Protein AF-0000000072548719 (afdb_homodimer)

Radius of gyration: 29.36 Å; Cα contacts (8 Å, |Δi|>4): 1091; chains: 2; bounding box: 57×95×58 Å

Nearest PDB structures (foldseek):
  1g61-assembly2_B  TM=8.679E-01  e=7.509E-01  Methanocaldococcus jannaschii
  7p2b-assembly2_B  TM=6.830E-01  e=5.899E+00  Homo sapiens
  3ffn-assembly1_A  TM=6.306E-01  e=5.225E+00  Homo sapiens
  2fh3-assembly2_B  TM=6.348E-01  e=7.517E+00  Homo sapiens
  6jeh-assembly1_B  TM=4.898E-01  e=5.899E+00  Homo sapiens

Organism: Streptococcus suis (strain BM407) (NCBI:txid568814)

Structure (mmCIF, N/CA/C/O backbone):
data_AF-0000000072548719-model_v1
#
loop_
_entity.id
_entity.type
_entity.pdbx_description
1 polymer 'DUF2971 domain-containing protein'
#
loop_
_atom_site.group_PDB
_atom_site.id
_atom_site.type_symbol
_atom_site.label_atom_id
_atom_site.label_alt_id
_atom_site.label_comp_id
_atom_site.label_asym_id
_atom_site.label_entity_id
_atom_site.label_seq_id
_atom_site.pdbx_PDB_ins_code
_atom_site.Cartn_x
_atom_site.Cartn_y
_atom_site.Cartn_z
_atom_site.occupancy
_atom_site.B_iso_or_equiv
_atom_site.auth_seq_id
_atom_site.auth_comp_id
_atom_site.auth_asym_id
_atom_site.auth_atom_id
_atom_site.pdbx_PDB_model_num
ATOM 1 N N . MET A 1 1 ? -21.516 18.828 -3.061 1 88.69 1 MET A N 1
ATOM 2 C CA . MET A 1 1 ? -21.141 18.016 -1.903 1 88.69 1 MET A CA 1
ATOM 3 C C . MET A 1 1 ? -19.969 17.109 -2.232 1 88.69 1 MET A C 1
ATOM 5 O O . MET A 1 1 ? -19.938 16.484 -3.301 1 88.69 1 MET A O 1
ATOM 9 N N . LYS A 1 2 ? -18.891 17.234 -1.45 1 94.81 2 LYS A N 1
ATOM 10 C CA . LYS A 1 2 ? -17.688 16.391 -1.582 1 94.81 2 LYS A CA 1
ATOM 11 C C . LYS A 1 2 ? -17.641 15.336 -0.482 1 94.81 2 LYS A C 1
ATOM 13 O O . LYS A 1 2 ? -18.047 15.594 0.652 1 94.81 2 LYS A O 1
ATOM 18 N N . THR A 1 3 ? -17.203 14.125 -0.867 1 97.94 3 THR A N 1
ATOM 19 C CA . THR A 1 3 ? -16.984 13.078 0.122 1 97.94 3 THR A CA 1
ATOM 20 C C . THR A 1 3 ? -15.508 12.688 0.167 1 97.94 3 THR A C 1
ATOM 22 O O . THR A 1 3 ? -14.898 12.43 -0.872 1 97.94 3 THR A O 1
ATOM 25 N N . LEU A 1 4 ? -14.93 12.703 1.35 1 98.44 4 LEU A N 1
ATOM 26 C CA . LEU A 1 4 ? -13.539 12.312 1.553 1 98.44 4 LEU A CA 1
ATOM 27 C C . LEU A 1 4 ? -13.438 11.203 2.596 1 98.44 4 LEU A C 1
ATOM 29 O O . LEU A 1 4 ? -14.352 11.008 3.395 1 98.44 4 LEU A O 1
ATOM 33 N N . TYR A 1 5 ? -12.32 10.547 2.555 1 98.56 5 TYR A N 1
ATOM 34 C CA . TYR A 1 5 ? -12.117 9.375 3.404 1 98.56 5 TYR A CA 1
ATOM 35 C C . TYR A 1 5 ? -10.805 9.469 4.16 1 98.56 5 TYR A C 1
ATOM 37 O O . TYR A 1 5 ? -9.797 9.93 3.615 1 98.56 5 TYR A O 1
ATOM 45 N N . HIS A 1 6 ? -10.805 9.031 5.367 1 98.56 6 HIS A N 1
ATOM 46 C CA . HIS A 1 6 ? -9.656 8.984 6.262 1 98.56 6 HIS A CA 1
ATOM 47 C C . HIS A 1 6 ? -9.484 7.594 6.859 1 98.56 6 HIS A C 1
ATOM 49 O O . HIS A 1 6 ? -10.367 7.102 7.57 1 98.56 6 HIS A O 1
ATOM 55 N N . TYR A 1 7 ? -8.383 6.93 6.5 1 98.38 7 TYR A N 1
ATOM 56 C CA . TYR A 1 7 ? -8.055 5.625 7.062 1 98.38 7 TYR A CA 1
ATOM 57 C C . TYR A 1 7 ? -7.312 5.77 8.383 1 98.38 7 TYR A C 1
ATOM 59 O O . TYR A 1 7 ? -6.359 6.547 8.484 1 98.38 7 TYR A O 1
ATOM 67 N N . THR A 1 8 ? -7.746 5.02 9.383 1 98.44 8 THR A N 1
ATOM 68 C CA . THR A 1 8 ? -7.102 5.133 10.688 1 98.44 8 THR A CA 1
ATOM 69 C C . THR A 1 8 ? -7.418 3.918 11.555 1 98.44 8 THR A C 1
ATOM 71 O O . THR A 1 8 ? -8.031 2.953 11.086 1 98.44 8 THR A O 1
ATOM 74 N N . THR A 1 9 ? -6.965 3.895 12.781 1 98.62 9 THR A N 1
ATOM 75 C CA . THR A 1 9 ? -7.207 2.795 13.711 1 98.62 9 THR A CA 1
ATOM 76 C C . THR A 1 9 ? -8.523 2.992 14.453 1 98.62 9 THR A C 1
ATOM 78 O O . THR A 1 9 ? -9.062 4.102 14.484 1 98.62 9 THR A O 1
ATOM 81 N N . VAL A 1 10 ? -8.969 1.949 15.047 1 98.81 10 VAL A N 1
ATOM 82 C CA . VAL A 1 10 ? -10.172 2.004 15.867 1 98.81 10 VAL A CA 1
ATOM 83 C C . VAL A 1 10 ? -9.945 2.938 17.062 1 98.81 10 VAL A C 1
ATOM 85 O O . VAL A 1 10 ? -10.82 3.732 17.406 1 98.81 10 VAL A O 1
ATOM 88 N N . GLU A 1 11 ? -8.797 2.854 17.609 1 98.62 11 GLU A N 1
ATOM 89 C CA . GLU A 1 11 ? -8.453 3.711 18.75 1 98.62 11 GLU A CA 1
ATOM 90 C C . GLU A 1 11 ? -8.562 5.188 18.375 1 98.62 11 GLU A C 1
ATOM 92 O O . GLU A 1 11 ? -9.141 5.98 19.109 1 98.62 11 GLU A O 1
ATOM 97 N N . THR A 1 12 ? -7.988 5.543 17.266 1 98.69 12 THR A N 1
ATOM 98 C CA . THR A 1 12 ? -8.008 6.93 16.812 1 98.69 12 THR A CA 1
ATOM 99 C C . THR A 1 12 ? -9.438 7.383 16.516 1 98.69 12 THR A C 1
ATOM 101 O O . THR A 1 12 ? -9.82 8.508 16.859 1 98.69 12 THR A O 1
ATOM 104 N N . LEU A 1 13 ? -10.203 6.516 15.883 1 98.88 13 LEU A N 1
ATOM 105 C CA . LEU A 1 13 ? -11.609 6.832 15.648 1 98.88 13 LEU A CA 1
ATOM 106 C C . LEU A 1 13 ? -12.312 7.188 16.953 1 98.88 13 LEU A C 1
ATOM 108 O O . LEU A 1 13 ? -13.008 8.203 17.031 1 98.88 13 LEU A O 1
ATOM 112 N N . LEU A 1 14 ? -12.117 6.367 17.953 1 98.81 14 LEU A N 1
ATOM 113 C CA . LEU A 1 14 ? -12.805 6.578 19.219 1 98.81 14 LEU A CA 1
ATOM 114 C C . LEU A 1 14 ? -12.359 7.887 19.859 1 98.81 14 LEU A C 1
ATOM 116 O O . LEU A 1 14 ? -13.156 8.562 20.516 1 98.81 14 LEU A O 1
ATOM 120 N N . LEU A 1 15 ? -11.125 8.258 19.688 1 98.69 15 LEU A N 1
ATOM 121 C CA . LEU A 1 15 ? -10.648 9.547 20.188 1 98.69 15 LEU A CA 1
ATOM 122 C C . LEU A 1 15 ? -11.32 10.695 19.438 1 98.69 15 LEU A C 1
ATOM 124 O O . LEU A 1 15 ? -11.727 11.688 20.062 1 98.69 15 LEU A O 1
ATOM 128 N N . ILE A 1 16 ? -11.43 10.57 18.125 1 98.75 16 ILE A N 1
ATOM 129 C CA . ILE A 1 16 ? -12.078 11.594 17.312 1 98.75 16 ILE A CA 1
ATOM 130 C C . ILE A 1 16 ? -13.516 11.789 17.766 1 98.75 16 ILE A C 1
ATOM 132 O O . ILE A 1 16 ? -13.977 12.922 17.938 1 98.75 16 ILE A O 1
ATOM 136 N N . LEU A 1 17 ? -14.203 10.711 18 1 98.69 17 LEU A N 1
ATOM 137 C CA . LEU A 1 17 ? -15.609 10.766 18.406 1 98.69 17 LEU A CA 1
ATOM 138 C C . LEU A 1 17 ? -15.75 11.266 19.844 1 98.69 17 LEU A C 1
ATOM 140 O O . LEU A 1 17 ? -16.656 12.047 20.141 1 98.69 17 LEU A O 1
ATOM 144 N N . ASN A 1 18 ? -14.906 10.781 20.703 1 98.56 18 ASN A N 1
ATOM 145 C CA . ASN A 1 18 ? -14.977 11.133 22.109 1 98.56 18 ASN A CA 1
ATOM 146 C C . ASN A 1 18 ? -14.727 12.625 22.328 1 98.56 18 ASN A C 1
ATOM 148 O O . ASN A 1 18 ? -15.461 13.281 23.062 1 98.56 18 ASN A O 1
ATOM 152 N N . TYR A 1 19 ? -13.68 13.133 21.688 1 98.31 19 TYR A N 1
ATOM 153 C CA . TYR A 1 19 ? -13.281 14.523 21.906 1 98.31 19 TYR A CA 1
ATOM 154 C C . TYR A 1 19 ? -13.898 15.438 20.859 1 98.31 19 TYR A C 1
ATOM 156 O O . TYR A 1 19 ? -13.812 16.656 20.969 1 98.31 19 TYR A O 1
ATOM 164 N N . LYS A 1 20 ? -14.453 14.883 19.812 1 98.31 20 LYS A N 1
ATOM 165 C CA . LYS A 1 20 ? -15.055 15.625 18.719 1 98.31 20 LYS A CA 1
ATOM 166 C C . LYS A 1 20 ? -14.047 16.594 18.094 1 98.31 20 LYS A C 1
ATOM 168 O O . LYS A 1 20 ? -14.344 17.766 17.891 1 98.31 20 LYS A O 1
ATOM 173 N N . THR A 1 21 ? -12.836 16.062 17.891 1 98.44 21 THR A N 1
ATOM 174 C CA . THR A 1 21 ? -11.75 16.828 17.297 1 98.44 21 THR A CA 1
ATOM 175 C C . THR A 1 21 ? -11.078 16.016 16.188 1 98.44 21 THR A C 1
ATOM 177 O O . THR A 1 21 ? -11.211 14.797 16.125 1 98.44 21 THR A O 1
ATOM 180 N N . LEU A 1 22 ? -10.477 16.703 15.336 1 98.44 22 LEU A N 1
ATOM 181 C CA . LEU A 1 22 ? -9.625 16.125 14.305 1 98.44 22 LEU A CA 1
ATOM 182 C C . LEU A 1 22 ? -8.188 16.594 14.461 1 98.44 22 LEU A C 1
ATOM 184 O O . LEU A 1 22 ? -7.934 17.781 14.656 1 98.44 22 LEU A O 1
ATOM 188 N N . ARG A 1 23 ? -7.293 15.672 14.43 1 98.06 23 ARG A N 1
ATOM 189 C CA . ARG A 1 23 ? -5.879 15.984 14.617 1 98.06 23 ARG A CA 1
ATOM 190 C C . ARG A 1 23 ? -5.25 16.469 13.32 1 98.06 23 ARG A C 1
ATOM 192 O O . ARG A 1 23 ? -5.488 15.898 12.25 1 98.06 23 ARG A O 1
ATOM 199 N N . PHE A 1 24 ? -4.531 17.516 13.406 1 97.38 24 PHE A N 1
ATOM 200 C CA . PHE A 1 24 ? -3.633 18.016 12.375 1 97.38 24 PHE A CA 1
ATOM 201 C C . PHE A 1 24 ? -2.178 17.828 12.781 1 97.38 24 PHE A C 1
ATOM 203 O O . PHE A 1 24 ? -1.741 18.344 13.812 1 97.38 24 PHE A O 1
ATOM 210 N N . LYS A 1 25 ? -1.481 17.109 11.992 1 97.12 25 LYS A N 1
ATOM 211 C CA . LYS A 1 25 ? -0.083 16.828 12.312 1 97.12 25 LYS A CA 1
ATOM 212 C C . LYS A 1 25 ? 0.849 17.781 11.547 1 97.12 25 LYS A C 1
ATOM 214 O O . LYS A 1 25 ? 0.581 18.125 10.398 1 97.12 25 LYS A O 1
ATOM 219 N N . SER A 1 26 ? 1.924 18.141 12.273 1 95.38 26 SER A N 1
ATOM 220 C CA . SER A 1 26 ? 2.984 18.891 11.586 1 95.38 26 SER A CA 1
ATOM 221 C C . SER A 1 26 ? 3.566 18.078 10.438 1 95.38 26 SER A C 1
ATOM 223 O O . SER A 1 26 ? 3.764 16.859 10.555 1 95.38 26 SER A O 1
ATOM 225 N N . LEU A 1 27 ? 3.912 18.734 9.367 1 94.62 27 LEU A N 1
ATOM 226 C CA . LEU A 1 27 ? 4.527 18.062 8.227 1 94.62 27 LEU A CA 1
ATOM 227 C C . LEU A 1 27 ? 5.836 17.391 8.633 1 94.62 27 LEU A C 1
ATOM 229 O O . LEU A 1 27 ? 6.328 16.5 7.934 1 94.62 27 LEU A O 1
ATOM 233 N N . LEU A 1 28 ? 6.387 17.875 9.719 1 92.56 28 LEU A N 1
ATOM 234 C CA . LEU A 1 28 ? 7.625 17.297 10.211 1 92.56 28 LEU A CA 1
ATOM 235 C C . LEU A 1 28 ? 7.426 15.82 10.57 1 92.56 28 LEU A C 1
ATOM 237 O O . LEU A 1 28 ? 8.383 15.047 10.57 1 92.56 28 LEU A O 1
ATOM 241 N N . TYR A 1 29 ? 6.215 15.414 10.789 1 93.62 29 TYR A N 1
ATOM 242 C CA . TYR A 1 29 ? 5.984 14.094 11.367 1 93.62 29 TYR A CA 1
ATOM 243 C C . TYR A 1 29 ? 5.172 13.219 10.414 1 93.62 29 TYR A C 1
ATOM 245 O O . TYR A 1 29 ? 4.637 12.188 10.82 1 93.62 29 TYR A O 1
ATOM 253 N N . VAL A 1 30 ? 5.027 13.586 9.172 1 94.12 30 VAL A N 1
ATOM 254 C CA . VAL A 1 30 ? 4.32 12.766 8.195 1 94.12 30 VAL A CA 1
ATOM 255 C C . VAL A 1 30 ? 5.273 11.734 7.598 1 94.12 30 VAL A C 1
ATOM 257 O O . VAL A 1 30 ? 6.477 11.75 7.883 1 94.12 30 VAL A O 1
ATOM 260 N N . ASP A 1 31 ? 4.789 10.844 6.785 1 91.81 31 ASP A N 1
ATOM 261 C CA . ASP A 1 31 ? 5.543 9.688 6.312 1 91.81 31 ASP A CA 1
ATOM 262 C C . ASP A 1 31 ? 6.605 10.102 5.297 1 91.81 31 ASP A C 1
ATOM 264 O O . ASP A 1 31 ? 7.684 9.5 5.246 1 91.81 31 ASP A O 1
ATOM 268 N N . ASP A 1 32 ? 6.324 11.078 4.477 1 93.12 32 ASP A N 1
ATOM 269 C CA . ASP A 1 32 ? 7.258 11.562 3.461 1 93.12 32 ASP A CA 1
ATOM 270 C C . ASP A 1 32 ? 8.227 12.586 4.047 1 93.12 32 ASP A C 1
ATOM 272 O O . ASP A 1 32 ? 7.832 13.711 4.355 1 93.12 32 ASP A O 1
ATOM 276 N N . PRO A 1 33 ? 9.445 12.258 4.133 1 91.88 33 PRO A N 1
ATOM 277 C CA . PRO A 1 33 ? 10.406 13.156 4.789 1 91.88 33 PRO A CA 1
ATOM 278 C C . PRO A 1 33 ? 10.711 14.398 3.955 1 91.88 33 PRO A C 1
ATOM 280 O O . PRO A 1 33 ? 11.312 15.352 4.461 1 91.88 33 PRO A O 1
ATOM 283 N N . LEU A 1 34 ? 10.297 14.43 2.793 1 91.69 34 LEU A N 1
ATOM 284 C CA . LEU A 1 34 ? 10.609 15.555 1.921 1 91.69 34 LEU A CA 1
ATOM 285 C C . LEU A 1 34 ? 9.609 16.688 2.125 1 91.69 34 LEU A C 1
ATOM 287 O O . LEU A 1 34 ? 9.906 17.844 1.804 1 91.69 34 LEU A O 1
ATOM 291 N N . GLU A 1 35 ? 8.5 16.391 2.689 1 91.5 35 GLU A N 1
ATOM 292 C CA . GLU A 1 35 ? 7.395 17.328 2.695 1 91.5 35 GLU A CA 1
ATOM 293 C C . GLU A 1 35 ? 7.727 18.578 3.525 1 91.5 35 GLU A C 1
ATOM 295 O O . GLU A 1 35 ? 7.395 19.688 3.137 1 91.5 35 GLU A O 1
ATOM 300 N N . PRO A 1 36 ? 8.422 18.422 4.668 1 90.81 36 PRO A N 1
ATOM 301 C CA . PRO A 1 36 ? 8.734 19.625 5.441 1 90.81 36 PRO A CA 1
ATOM 302 C C . PRO A 1 36 ? 9.945 20.375 4.898 1 90.81 36 PRO A C 1
ATOM 304 O O . PRO A 1 36 ? 10.219 21.5 5.324 1 90.81 36 PRO A O 1
ATOM 307 N N . SER A 1 37 ? 10.586 19.812 3.971 1 90.94 37 SER A N 1
ATOM 308 C CA . SER A 1 37 ? 11.875 20.344 3.527 1 90.94 37 SER A CA 1
ATOM 309 C C . SER A 1 37 ? 11.703 21.531 2.607 1 90.94 37 SER A C 1
ATOM 311 O O . SER A 1 37 ? 10.758 21.578 1.812 1 90.94 37 SER A O 1
ATOM 313 N N . THR A 1 38 ? 12.578 22.516 2.768 1 89.31 38 THR A N 1
ATOM 314 C CA . THR A 1 38 ? 12.734 23.641 1.854 1 89.31 38 THR A CA 1
ATOM 315 C C . THR A 1 38 ? 14.141 23.656 1.247 1 89.31 38 THR A C 1
ATOM 317 O O . THR A 1 38 ? 15.047 22.984 1.752 1 89.31 38 THR A O 1
ATOM 320 N N . SER A 1 39 ? 14.273 24.312 0.142 1 89.94 39 SER A N 1
ATOM 321 C CA . SER A 1 39 ? 15.586 24.312 -0.509 1 89.94 39 SER A CA 1
ATOM 322 C C . SER A 1 39 ? 16.547 25.266 0.202 1 89.94 39 SER A C 1
ATOM 324 O O . SER A 1 39 ? 17.766 25.125 0.074 1 89.94 39 SER A O 1
ATOM 326 N N . ASP A 1 40 ? 16.047 26.188 1.012 1 85.44 40 ASP A N 1
ATOM 327 C CA . ASP A 1 40 ? 16.922 27.234 1.522 1 85.44 40 ASP A CA 1
ATOM 328 C C . ASP A 1 40 ? 16.875 27.297 3.049 1 85.44 40 ASP A C 1
ATOM 330 O O . ASP A 1 40 ? 17.797 27.812 3.682 1 85.44 40 ASP A O 1
ATOM 334 N N . PHE A 1 41 ? 15.812 26.797 3.668 1 81.12 41 PHE A N 1
ATOM 335 C CA . PHE A 1 41 ? 15.711 27.016 5.105 1 81.12 41 PHE A CA 1
ATOM 336 C C . PHE A 1 41 ? 15.281 25.75 5.82 1 81.12 41 PHE A C 1
ATOM 338 O O . PHE A 1 41 ? 14.422 25.781 6.703 1 81.12 41 PHE A O 1
ATOM 345 N N . GLY A 1 42 ? 15.805 24.609 5.352 1 81.88 42 GLY A N 1
ATOM 346 C CA . GLY A 1 42 ? 15.617 23.359 6.07 1 81.88 42 GLY A CA 1
ATOM 347 C C . GLY A 1 42 ? 14.172 22.891 6.105 1 81.88 42 GLY A C 1
ATOM 348 O O . GLY A 1 42 ? 13.523 22.812 5.062 1 81.88 42 GLY A O 1
ATOM 349 N N . ASN A 1 43 ? 13.672 22.625 7.383 1 86.38 43 ASN A N 1
ATOM 350 C CA . ASN A 1 43 ? 12.352 22 7.52 1 86.38 43 ASN A CA 1
ATOM 351 C C . ASN A 1 43 ? 11.305 23.016 7.973 1 86.38 43 ASN A C 1
ATOM 353 O O . ASN A 1 43 ? 10.469 22.703 8.82 1 86.38 43 ASN A O 1
ATOM 357 N N . LEU A 1 44 ? 11.344 24.219 7.457 1 82.5 44 LEU A N 1
ATOM 358 C CA . LEU A 1 44 ? 10.383 25.266 7.812 1 82.5 44 LEU A CA 1
ATOM 359 C C . LEU A 1 44 ? 8.969 24.859 7.414 1 82.5 44 LEU A C 1
ATOM 361 O O . LEU A 1 44 ? 7.992 25.391 7.934 1 82.5 44 LEU A O 1
ATOM 365 N N . GLY A 1 45 ? 8.867 23.938 6.484 1 86.5 45 GLY A N 1
ATOM 366 C CA . GLY A 1 45 ? 7.566 23.391 6.125 1 86.5 45 GLY A CA 1
ATOM 367 C C . GLY A 1 45 ? 6.867 22.703 7.285 1 86.5 45 GLY A C 1
ATOM 368 O O . GLY A 1 45 ? 5.656 22.484 7.242 1 86.5 45 GLY A O 1
ATOM 369 N N . GLY A 1 46 ? 7.602 22.469 8.312 1 89.81 46 GLY A N 1
ATOM 370 C CA . GLY A 1 46 ? 7.059 21.797 9.484 1 89.81 46 GLY A CA 1
ATOM 371 C C . GLY A 1 46 ? 6.004 22.625 10.203 1 89.81 46 GLY A C 1
ATOM 372 O O . GLY A 1 46 ? 5.27 22.094 11.039 1 89.81 46 GLY A O 1
ATOM 373 N N . PHE A 1 47 ? 5.902 23.844 9.828 1 88.31 47 PHE A N 1
ATOM 374 C CA . PHE A 1 47 ? 4.922 24.703 10.477 1 88.31 47 PHE A CA 1
ATOM 375 C C . PHE A 1 47 ? 3.598 24.688 9.719 1 88.31 47 PHE A C 1
ATOM 377 O O . PHE A 1 47 ? 2.711 25.5 9.984 1 88.31 47 PHE A O 1
ATOM 384 N N . LYS A 1 48 ? 3.496 23.844 8.82 1 92.25 48 LYS A N 1
ATOM 385 C CA . LYS A 1 48 ? 2.217 23.484 8.211 1 92.25 48 LYS A CA 1
ATOM 386 C C . LYS A 1 48 ? 1.627 22.234 8.852 1 92.25 48 LYS A C 1
ATOM 388 O O . LYS A 1 48 ? 2.338 21.25 9.07 1 92.25 48 LYS A O 1
ATOM 393 N N . TYR A 1 49 ? 0.388 22.344 9.148 1 94.38 49 TYR A N 1
ATOM 394 C CA . TYR A 1 49 ? -0.321 21.25 9.812 1 94.38 49 TYR A CA 1
ATOM 395 C C . TYR A 1 49 ? -1.403 20.688 8.906 1 94.38 49 TYR A C 1
ATOM 397 O O . TYR A 1 49 ? -2.123 21.422 8.242 1 94.38 49 TYR A O 1
ATOM 405 N N . VAL A 1 50 ? -1.427 19.281 8.922 1 96.69 50 VAL A N 1
ATOM 406 C CA . VAL A 1 50 ? -2.279 18.688 7.902 1 96.69 50 VAL A CA 1
ATOM 407 C C . VAL A 1 50 ? -3.068 17.531 8.508 1 96.69 50 VAL A C 1
ATOM 409 O O . VAL A 1 50 ? -2.615 16.891 9.461 1 96.69 50 VAL A O 1
ATOM 412 N N . SER A 1 51 ? -4.25 17.297 8.086 1 97.88 51 SER A N 1
ATOM 413 C CA . SER A 1 51 ? -5.039 16.078 8.188 1 97.88 51 SER A CA 1
ATOM 414 C C . SER A 1 51 ? -5.254 15.445 6.82 1 97.88 51 SER A C 1
ATOM 416 O O . SER A 1 51 ? -5.859 16.047 5.934 1 97.88 51 SER A O 1
ATOM 418 N N . CYS A 1 52 ? -4.789 14.242 6.656 1 97.88 52 CYS A N 1
ATOM 419 C CA . CYS A 1 52 ? -4.695 13.617 5.344 1 97.88 52 CYS A CA 1
ATOM 420 C C . CYS A 1 52 ? -5.941 12.789 5.047 1 97.88 52 CYS A C 1
ATOM 422 O O . CYS A 1 52 ? -6.332 11.938 5.848 1 97.88 52 CYS A O 1
ATOM 424 N N . TRP A 1 53 ? -6.512 13.016 3.885 1 98.38 53 TRP A N 1
ATOM 425 C CA . TRP A 1 53 ? -7.715 12.359 3.389 1 98.38 53 TRP A CA 1
ATOM 426 C C . TRP A 1 53 ? -7.543 11.93 1.935 1 98.38 53 TRP A C 1
ATOM 428 O O . TRP A 1 53 ? -6.477 12.117 1.349 1 98.38 53 TRP A O 1
ATOM 438 N N . THR A 1 54 ? -8.508 11.195 1.416 1 98.06 54 THR A N 1
ATOM 439 C CA . THR A 1 54 ? -8.508 10.766 0.024 1 98.06 54 THR A CA 1
ATOM 440 C C . THR A 1 54 ? -9.938 10.656 -0.503 1 98.06 54 THR A C 1
ATOM 442 O O . THR A 1 54 ? -10.891 10.547 0.277 1 98.06 54 THR A O 1
ATOM 445 N N . ASP A 1 55 ? -10.094 10.75 -1.762 1 95.44 55 ASP A N 1
ATOM 446 C CA . ASP A 1 55 ? -11.414 10.547 -2.344 1 95.44 55 ASP A CA 1
ATOM 447 C C . ASP A 1 55 ? -11.617 9.086 -2.756 1 95.44 55 ASP A C 1
ATOM 449 O O . ASP A 1 55 ? -12.602 8.758 -3.412 1 95.44 55 ASP A O 1
ATOM 453 N N . THR A 1 56 ? -10.719 8.18 -2.367 1 90.94 56 THR A N 1
ATOM 454 C CA . THR A 1 56 ? -10.789 6.77 -2.729 1 90.94 56 THR A CA 1
ATOM 455 C C . THR A 1 56 ? -11.188 5.922 -1.523 1 90.94 56 THR A C 1
ATOM 457 O O . THR A 1 56 ? -10.406 5.75 -0.589 1 90.94 56 THR A O 1
ATOM 460 N N . PRO A 1 57 ? -12.352 5.27 -1.437 1 89.12 57 PRO A N 1
ATOM 461 C CA . PRO A 1 57 ? -12.828 4.543 -0.26 1 89.12 57 PRO A CA 1
ATOM 462 C C . PRO A 1 57 ? -12.305 3.109 -0.198 1 89.12 57 PRO A C 1
ATOM 464 O O . PRO A 1 57 ? -12.375 2.467 0.853 1 89.12 57 PRO A O 1
ATOM 467 N N . ASN A 1 58 ? -11.758 2.521 -1.243 1 88.62 58 ASN A N 1
ATOM 468 C CA . ASN A 1 58 ? -11.422 1.104 -1.278 1 88.62 58 ASN A CA 1
ATOM 469 C C . ASN A 1 58 ? -10.008 0.875 -1.802 1 88.62 58 ASN A C 1
ATOM 471 O O . ASN A 1 58 ? -9.797 0.042 -2.684 1 88.62 58 ASN A O 1
ATOM 475 N N . SER A 1 59 ? -9.148 1.537 -1.134 1 94.56 59 SER A N 1
ATOM 476 C CA . SER A 1 59 ? -7.75 1.404 -1.541 1 94.56 59 SER A CA 1
ATOM 477 C C . SER A 1 59 ? -7.023 0.371 -0.688 1 94.56 59 SER A C 1
ATOM 479 O O . SER A 1 59 ? -6.848 0.564 0.517 1 94.56 59 SER A O 1
ATOM 481 N N . ILE A 1 60 ? -6.523 -0.663 -1.36 1 95.81 60 ILE A N 1
ATOM 482 C CA . ILE A 1 60 ? -5.828 -1.733 -0.654 1 95.81 60 ILE A CA 1
ATOM 483 C C . ILE A 1 60 ? -4.57 -1.181 0.008 1 95.81 60 ILE A C 1
ATOM 485 O O . ILE A 1 60 ? -4.34 -1.399 1.199 1 95.81 60 ILE A O 1
ATOM 489 N N . PRO A 1 61 ? -3.781 -0.342 -0.674 1 95.81 61 PRO A N 1
ATOM 490 C CA . PRO A 1 61 ? -2.592 0.211 -0.02 1 95.81 61 PRO A CA 1
ATOM 491 C C . PRO A 1 61 ? -2.934 1.104 1.17 1 95.81 61 PRO A C 1
ATOM 493 O O . PRO A 1 61 ? -2.27 1.04 2.207 1 95.81 61 PRO A O 1
ATOM 496 N N . GLN A 1 62 ? -3.936 1.927 1.065 1 96.56 62 GLN A N 1
ATOM 497 C CA . GLN A 1 62 ? -4.305 2.811 2.166 1 96.56 62 GLN A CA 1
ATOM 498 C C . GLN A 1 62 ? -4.797 2.016 3.369 1 96.56 62 GLN A C 1
ATOM 500 O O . GLN A 1 62 ? -4.422 2.303 4.508 1 96.56 62 GLN A O 1
ATOM 505 N N . TRP A 1 63 ? -5.609 0.993 3.133 1 96.56 63 TRP A N 1
ATOM 506 C CA . TRP A 1 63 ? -6.047 0.104 4.203 1 96.56 63 TRP A CA 1
ATOM 507 C C . TRP A 1 63 ? -4.855 -0.525 4.914 1 96.56 63 TRP A C 1
ATOM 509 O O . TRP A 1 63 ? -4.816 -0.588 6.145 1 96.56 63 TRP A O 1
ATOM 519 N N . THR A 1 64 ? -3.959 -0.958 4.109 1 95.38 64 THR A N 1
ATOM 520 C CA . THR A 1 64 ? -2.812 -1.68 4.652 1 95.38 64 THR A CA 1
ATOM 521 C C . THR A 1 64 ? -1.911 -0.742 5.449 1 95.38 64 THR A C 1
ATOM 523 O O . THR A 1 64 ? -1.495 -1.07 6.562 1 95.38 64 THR A O 1
ATOM 526 N N . MET A 1 65 ? -1.696 0.422 4.984 1 95.62 65 MET A N 1
ATOM 527 C CA . MET A 1 65 ? -0.69 1.318 5.547 1 95.62 65 MET A CA 1
ATOM 528 C C . MET A 1 65 ? -1.263 2.117 6.711 1 95.62 65 MET A C 1
ATOM 530 O O . MET A 1 65 ? -0.546 2.438 7.664 1 95.62 65 MET A O 1
ATOM 534 N N . TYR A 1 66 ? -2.549 2.416 6.684 1 96.31 66 TYR A N 1
ATOM 535 C CA . TYR A 1 66 ? -2.984 3.479 7.582 1 96.31 66 TYR A CA 1
ATOM 536 C C . TYR A 1 66 ? -4.031 2.969 8.562 1 96.31 66 TYR A C 1
ATOM 538 O O . TYR A 1 66 ? -4.391 3.666 9.516 1 96.31 66 TYR A O 1
ATOM 546 N N . SER A 1 67 ? -4.539 1.771 8.391 1 97 67 SER A N 1
ATOM 547 C CA . SER A 1 67 ? -5.496 1.205 9.336 1 97 67 SER A CA 1
ATOM 548 C C . SER A 1 67 ? -4.926 -0.031 10.023 1 97 67 SER A C 1
ATOM 550 O O . SER A 1 67 ? -5.66 -0.977 10.312 1 97 67 SER A O 1
ATOM 552 N N . ASP A 1 68 ? -3.658 -0.041 10.227 1 94.94 68 ASP A N 1
ATOM 553 C CA . ASP A 1 68 ? -2.98 -1.142 10.906 1 94.94 68 ASP A CA 1
ATOM 554 C C . ASP A 1 68 ? -3.283 -2.475 10.227 1 94.94 68 ASP A C 1
ATOM 556 O O . ASP A 1 68 ? -3.779 -3.404 10.867 1 94.94 68 ASP A O 1
ATOM 560 N N . ASN A 1 69 ? -2.932 -2.518 8.977 1 94.38 69 ASN A N 1
ATOM 561 C CA . ASN A 1 69 ? -3.09 -3.721 8.164 1 94.38 69 ASN A CA 1
ATOM 562 C C . ASN A 1 69 ? -4.547 -4.176 8.117 1 94.38 69 ASN A C 1
ATOM 564 O O . ASN A 1 69 ? -4.84 -5.348 8.367 1 94.38 69 ASN A O 1
ATOM 568 N N . MET A 1 70 ? -5.473 -3.227 7.969 1 95.81 70 MET A N 1
ATOM 569 C CA . MET A 1 70 ? -6.895 -3.406 7.691 1 95.81 70 MET A CA 1
ATOM 570 C C . MET A 1 70 ? -7.648 -3.828 8.945 1 95.81 70 MET A C 1
ATOM 572 O O . MET A 1 70 ? -8.758 -4.355 8.867 1 95.81 70 MET A O 1
ATOM 576 N N . THR A 1 71 ? -7.082 -3.68 10.094 1 97.81 71 THR A N 1
ATOM 577 C CA . THR A 1 71 ? -7.797 -3.98 11.336 1 97.81 71 THR A CA 1
ATOM 578 C C . THR A 1 71 ? -8.539 -2.748 11.844 1 97.81 71 THR A C 1
ATOM 580 O O . THR A 1 71 ? -9.328 -2.838 12.781 1 97.81 71 THR A O 1
ATOM 583 N N . GLY A 1 72 ? -8.289 -1.592 11.219 1 98.31 72 GLY A N 1
ATOM 584 C CA . GLY A 1 72 ? -8.891 -0.343 11.656 1 98.31 72 GLY A CA 1
ATOM 585 C C . GLY A 1 72 ? -10.148 0.011 10.891 1 98.31 72 GLY A C 1
ATOM 586 O O . GLY A 1 72 ? -10.992 -0.854 10.633 1 98.31 72 GLY A O 1
ATOM 587 N N . VAL A 1 73 ? -10.273 1.369 10.625 1 98.75 73 VAL A N 1
ATOM 588 C CA . VAL A 1 73 ? -11.508 1.846 10.016 1 98.75 73 VAL A CA 1
ATOM 589 C C . VAL A 1 73 ? -11.188 2.889 8.945 1 98.75 73 VAL A C 1
ATOM 591 O O . VAL A 1 73 ? -10.062 3.396 8.883 1 98.75 73 VAL A O 1
ATOM 594 N N . CYS A 1 74 ? -12.094 3.109 8.078 1 98.62 74 CYS A N 1
ATOM 595 C CA . CYS A 1 74 ? -12.133 4.227 7.141 1 98.62 74 CYS A CA 1
ATOM 596 C C . CYS A 1 74 ? -13.297 5.156 7.453 1 98.62 74 CYS A C 1
ATOM 598 O O . CYS A 1 74 ? -14.461 4.738 7.418 1 98.62 74 CYS A O 1
ATOM 600 N N . ILE A 1 75 ? -13 6.371 7.793 1 98.81 75 ILE A N 1
ATOM 601 C CA . ILE A 1 75 ? -14.008 7.383 8.094 1 98.81 75 ILE A CA 1
ATOM 602 C C . ILE A 1 75 ? -14.359 8.156 6.828 1 98.81 75 ILE A C 1
ATOM 604 O O . ILE A 1 75 ? -13.477 8.68 6.145 1 98.81 75 ILE A O 1
ATOM 608 N N . GLY A 1 76 ? -15.625 8.195 6.434 1 98.62 76 GLY A N 1
ATOM 609 C CA . GLY A 1 76 ? -16.109 9.047 5.359 1 98.62 76 GLY A CA 1
ATOM 610 C C . GLY A 1 76 ? -16.891 10.25 5.852 1 98.62 76 GLY A C 1
ATOM 611 O O . GLY A 1 76 ? -17.688 10.141 6.785 1 98.62 76 GLY A O 1
ATOM 612 N N . ILE A 1 77 ? -16.609 11.422 5.297 1 98.56 77 ILE A N 1
ATOM 613 C CA . ILE A 1 77 ? -17.422 12.602 5.594 1 98.56 77 ILE A CA 1
ATOM 614 C C . ILE A 1 77 ? -17.859 13.273 4.293 1 98.56 77 ILE A C 1
ATOM 616 O O . ILE A 1 77 ? -17.109 13.289 3.314 1 98.56 77 ILE A O 1
ATOM 620 N N . SER A 1 78 ? -19 13.797 4.285 1 98.31 78 SER A N 1
ATOM 621 C CA . SER A 1 78 ? -19.531 14.594 3.18 1 98.31 78 SER A CA 1
ATOM 622 C C . SER A 1 78 ? -19.812 16.031 3.617 1 98.31 78 SER A C 1
ATOM 624 O O . SER A 1 78 ? -20.391 16.25 4.684 1 98.31 78 SER A O 1
ATOM 626 N N . PHE A 1 79 ? -19.375 16.969 2.814 1 98.06 79 PHE A N 1
ATOM 627 C CA . PHE A 1 79 ? -19.484 18.375 3.182 1 98.06 79 PHE A CA 1
ATOM 628 C C . PHE A 1 79 ? -19.469 19.266 1.943 1 98.06 79 PHE A C 1
ATOM 630 O O . PHE A 1 79 ? -19.047 18.828 0.87 1 98.06 79 PHE A O 1
ATOM 637 N N . ASP A 1 80 ? -19.953 20.516 2.086 1 97.44 80 ASP A N 1
ATOM 638 C CA . ASP A 1 80 ? -19.938 21.484 0.994 1 97.44 80 ASP A CA 1
ATOM 639 C C . ASP A 1 80 ? -18.781 22.453 1.133 1 97.44 80 ASP A C 1
ATOM 641 O O . ASP A 1 80 ? -18.141 22.812 0.141 1 97.44 80 ASP A O 1
ATOM 645 N N . LYS A 1 81 ? -18.562 22.906 2.314 1 95.75 81 LYS A N 1
ATOM 646 C CA . LYS A 1 81 ? -17.484 23.844 2.615 1 95.75 81 LYS A CA 1
ATOM 647 C C . LYS A 1 81 ? -16.75 23.453 3.889 1 95.75 81 LYS A C 1
ATOM 649 O O . LYS A 1 81 ? -17.25 22.641 4.68 1 95.75 81 LYS A O 1
ATOM 654 N N . GLU A 1 82 ? -15.578 23.969 4.098 1 96 82 GLU A N 1
ATOM 655 C CA . GLU A 1 82 ? -14.734 23.594 5.234 1 96 82 GLU A CA 1
ATOM 656 C C . GLU A 1 82 ? -15.422 23.906 6.559 1 96 82 GLU A C 1
ATOM 658 O O . GLU A 1 82 ? -15.234 23.203 7.547 1 96 82 GLU A O 1
ATOM 663 N N . THR A 1 83 ? -16.281 24.922 6.57 1 94.88 83 THR A N 1
ATOM 664 C CA . THR A 1 83 ? -16.969 25.312 7.793 1 94.88 83 THR A CA 1
ATOM 665 C C . THR A 1 83 ? -18.016 24.281 8.188 1 94.88 83 THR A C 1
ATOM 667 O O . THR A 1 83 ? -18.531 24.297 9.305 1 94.88 83 THR A O 1
ATOM 670 N N . ASP A 1 84 ? -18.375 23.391 7.227 1 96.88 84 ASP A N 1
ATOM 671 C CA . ASP A 1 84 ? -19.234 22.266 7.57 1 96.88 84 ASP A CA 1
ATOM 672 C C . ASP A 1 84 ? -18.484 21.234 8.406 1 96.88 84 ASP A C 1
ATOM 674 O O . ASP A 1 84 ? -19.109 20.422 9.094 1 96.88 84 ASP A O 1
ATOM 678 N N . VAL A 1 85 ? -17.156 21.266 8.297 1 98.06 85 VAL A N 1
ATOM 679 C CA . VAL A 1 85 ? -16.328 20.234 8.93 1 98.06 85 VAL A CA 1
ATOM 680 C C . VAL A 1 85 ? -15.852 20.734 10.297 1 98.06 85 VAL A C 1
ATOM 682 O O . VAL A 1 85 ? -15.883 19.984 11.273 1 98.06 85 VAL A O 1
ATOM 685 N N . PHE A 1 86 ? -15.531 22 10.352 1 97.75 86 PHE A N 1
ATOM 686 C CA . PHE A 1 86 ? -14.906 22.516 11.555 1 97.75 86 PHE A CA 1
ATOM 687 C C . PHE A 1 86 ? -15.828 23.484 12.273 1 97.75 86 PHE A C 1
ATOM 689 O O . PHE A 1 86 ? -16.516 24.281 11.633 1 97.75 86 PHE A O 1
ATOM 696 N N . LEU A 1 87 ? -15.758 23.406 13.617 1 97.12 87 LEU A N 1
ATOM 697 C CA . LEU A 1 87 ? -16.516 24.359 14.422 1 97.12 87 LEU A CA 1
ATOM 698 C C . LEU A 1 87 ? -15.883 25.75 14.352 1 97.12 87 LEU A C 1
ATOM 700 O O . LEU A 1 87 ? -14.695 25.922 14.633 1 97.12 87 LEU A O 1
ATOM 704 N N . THR A 1 88 ? -16.688 26.719 13.93 1 94.56 88 THR A N 1
ATOM 705 C CA . THR A 1 88 ? -16.172 28.078 13.773 1 94.56 88 THR A CA 1
ATOM 706 C C . THR A 1 88 ? -17.031 29.078 14.547 1 94.56 88 THR A C 1
ATOM 708 O O . THR A 1 88 ? -18.156 28.766 14.93 1 94.56 88 THR A O 1
ATOM 711 N N . GLU A 1 89 ? -16.406 30.172 14.922 1 91.31 89 GLU A N 1
ATOM 712 C CA . GLU A 1 89 ? -17.078 31.344 15.461 1 91.31 89 GLU A CA 1
ATOM 713 C C . GLU A 1 89 ? -16.812 32.562 14.602 1 91.31 89 GLU A C 1
ATOM 715 O O . GLU A 1 89 ? -15.758 32.688 13.961 1 91.31 89 GLU A O 1
ATOM 720 N N . LYS A 1 90 ? -17.797 33.438 14.609 1 89 90 LYS A N 1
ATOM 721 C CA . LYS A 1 90 ? -17.609 34.688 13.875 1 89 90 LYS A CA 1
ATOM 722 C C . LYS A 1 90 ? -16.812 35.688 14.703 1 89 90 LYS A C 1
ATOM 724 O O . LYS A 1 90 ? -17.078 35.875 15.898 1 89 90 LYS A O 1
ATOM 729 N N . PHE A 1 91 ? -15.82 36.156 14.078 1 84.25 91 PHE A N 1
ATOM 730 C CA . PHE A 1 91 ? -14.992 37.156 14.758 1 84.25 91 PHE A CA 1
ATOM 731 C C . PHE A 1 91 ? -14.625 38.281 13.82 1 84.25 91 PHE A C 1
ATOM 733 O O . PHE A 1 91 ? -14.297 38.062 12.656 1 84.25 91 PHE A O 1
ATOM 740 N N . SER A 1 92 ? -14.805 39.5 14.352 1 81.19 92 SER A N 1
ATOM 741 C CA . SER A 1 92 ? -14.383 40.688 13.602 1 81.19 92 SER A CA 1
ATOM 742 C C . SER A 1 92 ? -13.023 41.188 14.078 1 81.19 92 SER A C 1
ATOM 744 O O . SER A 1 92 ? -12.836 41.469 15.266 1 81.19 92 SER A O 1
ATOM 746 N N . LEU A 1 93 ? -12.023 41.219 13.219 1 73.12 93 LEU A N 1
ATOM 747 C CA . LEU A 1 93 ? -10.672 41.656 13.57 1 73.12 93 LEU A CA 1
ATOM 748 C C . LEU A 1 93 ? -10.641 43.125 13.938 1 73.12 93 LEU A C 1
ATOM 750 O O . LEU A 1 93 ? -9.805 43.562 14.734 1 73.12 93 LEU A O 1
ATOM 754 N N . SER A 1 94 ? -11.531 43.844 13.188 1 73.44 94 SER A N 1
ATOM 755 C CA . SER A 1 94 ? -11.727 45.25 13.531 1 73.44 94 SER A CA 1
ATOM 756 C C . SER A 1 94 ? -13.203 45.625 13.508 1 73.44 94 SER A C 1
ATOM 758 O O . SER A 1 94 ? -14.039 44.875 13.008 1 73.44 94 SER A O 1
ATOM 760 N N . GLU A 1 95 ? -13.469 46.719 14.195 1 73.19 95 GLU A N 1
ATOM 761 C CA . GLU A 1 95 ? -14.844 47.219 14.258 1 73.19 95 GLU A CA 1
ATOM 762 C C . GLU A 1 95 ? -15.422 47.406 12.859 1 73.19 95 GLU A C 1
ATOM 764 O O . GLU A 1 95 ? -16.625 47.25 12.656 1 73.19 95 GLU A O 1
ATOM 769 N N . SER A 1 96 ? -14.578 47.656 11.945 1 75.44 96 SER A N 1
ATOM 770 C CA . SER A 1 96 ? -15.047 48 10.609 1 75.44 96 SER A CA 1
ATOM 771 C C . SER A 1 96 ? -14.984 46.781 9.688 1 75.44 96 SER A C 1
ATOM 773 O O . SER A 1 96 ? -15.516 46.812 8.57 1 75.44 96 SER A O 1
ATOM 775 N N . SER A 1 97 ? -14.43 45.75 10.242 1 76.19 97 SER A N 1
ATOM 776 C CA . SER A 1 97 ? -14.219 44.594 9.359 1 76.19 97 SER A CA 1
ATOM 777 C C . SER A 1 97 ? -15.383 43.625 9.445 1 76.19 97 SER A C 1
ATOM 779 O O . SER A 1 97 ? -16 43.469 10.5 1 76.19 97 SER A O 1
ATOM 781 N N . GLU A 1 98 ? -15.852 43.062 8.336 1 84.38 98 GLU A N 1
ATOM 782 C CA . GLU A 1 98 ? -16.859 42 8.312 1 84.38 98 GLU A CA 1
ATOM 783 C C . GLU A 1 98 ? -16.375 40.781 9.102 1 84.38 98 GLU A C 1
ATOM 785 O O . GLU A 1 98 ? -15.211 40.406 9.039 1 84.38 98 GLU A O 1
ATOM 790 N N . PRO A 1 99 ? -17.203 40.312 9.922 1 86.38 99 PRO A N 1
ATOM 791 C CA . PRO A 1 99 ? -16.828 39.125 10.695 1 86.38 99 PRO A CA 1
ATOM 792 C C . PRO A 1 99 ? -16.422 37.938 9.812 1 86.38 99 PRO A C 1
ATOM 794 O O . PRO A 1 99 ? -17.016 37.719 8.742 1 86.38 99 PRO A O 1
ATOM 797 N N . ILE A 1 100 ? -15.445 37.25 10.211 1 85.81 100 ILE A N 1
ATOM 798 C CA . ILE A 1 100 ? -14.977 36.062 9.492 1 85.81 100 ILE A CA 1
ATOM 799 C C . ILE A 1 100 ? -15.07 34.844 10.383 1 85.81 100 ILE A C 1
ATOM 801 O O . ILE A 1 100 ? -15.047 34.969 11.609 1 85.81 100 ILE A O 1
ATOM 805 N N . ASP A 1 101 ? -15.242 33.688 9.727 1 90.25 101 ASP A N 1
ATOM 806 C CA . ASP A 1 101 ? -15.266 32.438 10.461 1 90.25 101 ASP A CA 1
ATOM 807 C C . ASP A 1 101 ? -13.859 32.031 10.922 1 90.25 101 ASP A C 1
ATOM 809 O O . ASP A 1 101 ? -12.906 32.062 10.141 1 90.25 101 ASP A O 1
ATOM 813 N N . MET A 1 102 ? -13.719 31.641 12.18 1 90.44 102 MET A N 1
ATOM 814 C CA . MET A 1 102 ? -12.445 31.188 12.734 1 90.44 102 MET A CA 1
ATOM 815 C C . MET A 1 102 ? -12.625 29.969 13.625 1 90.44 102 MET A C 1
ATOM 817 O O . MET A 1 102 ? -13.602 29.891 14.375 1 90.44 102 MET A O 1
ATOM 821 N N . VAL A 1 103 ? -11.672 29.078 13.414 1 92.75 103 VAL A N 1
ATOM 822 C CA . VAL A 1 103 ? -11.617 28.016 14.406 1 92.75 103 VAL A CA 1
ATOM 823 C C . VAL A 1 103 ? -10.906 28.516 15.664 1 92.75 103 VAL A C 1
ATOM 825 O O . VAL A 1 103 ? -9.953 29.297 15.578 1 92.75 103 VAL A O 1
ATOM 828 N N . ASN A 1 104 ? -11.336 28.062 16.812 1 87.38 104 ASN A N 1
ATOM 829 C CA . ASN A 1 104 ? -10.828 28.562 18.094 1 87.38 104 ASN A CA 1
ATOM 830 C C . ASN A 1 104 ? -9.32 28.391 18.203 1 87.38 104 ASN A C 1
ATOM 832 O O . ASN A 1 104 ? -8.617 29.312 18.641 1 87.38 104 ASN A O 1
ATOM 836 N N . ALA A 1 105 ? -8.836 27.312 17.75 1 86.19 105 ALA A N 1
ATOM 837 C CA . ALA A 1 105 ? -7.426 26.969 17.906 1 86.19 105 ALA A CA 1
ATOM 838 C C . ALA A 1 105 ? -6.543 27.875 17.047 1 86.19 105 ALA A C 1
ATOM 840 O O . ALA A 1 105 ? -5.34 27.984 17.297 1 86.19 105 ALA A O 1
ATOM 841 N N . LEU A 1 106 ? -7.164 28.594 16.125 1 86.31 106 LEU A N 1
ATOM 842 C CA . LEU A 1 106 ? -6.398 29.406 15.203 1 86.31 106 LEU A CA 1
ATOM 843 C C . LEU A 1 106 ? -6.699 30.891 15.414 1 86.31 106 LEU A C 1
ATOM 845 O O . LEU A 1 106 ? -6.258 31.734 14.633 1 86.31 106 LEU A O 1
ATOM 849 N N . HIS A 1 107 ? -7.426 31.125 16.453 1 81.62 107 HIS A N 1
ATOM 850 C CA . HIS A 1 107 ? -7.719 32.5 16.797 1 81.62 107 HIS A CA 1
ATOM 851 C C . HIS A 1 107 ? -6.461 33.25 17.25 1 81.62 107 HIS A C 1
ATOM 853 O O . HIS A 1 107 ? -5.848 32.844 18.25 1 81.62 107 HIS A O 1
ATOM 859 N N . PRO A 1 108 ? -6.133 34.25 16.578 1 76.56 108 PRO A N 1
ATOM 860 C CA . PRO A 1 108 ? -4.863 34.906 16.906 1 76.56 108 PRO A CA 1
ATOM 861 C C . PRO A 1 108 ? -4.828 35.438 18.344 1 76.56 108 PRO A C 1
ATOM 863 O O . PRO A 1 108 ? -3.797 35.344 19.016 1 76.56 108 PRO A O 1
ATOM 866 N N . LEU A 1 109 ? -5.875 35.969 18.812 1 75.31 109 LEU A N 1
ATOM 867 C CA . LEU A 1 109 ? -5.902 36.562 20.141 1 75.31 109 LEU A CA 1
ATOM 868 C C . LEU A 1 109 ? -5.961 35.469 21.219 1 75.31 109 LEU A C 1
ATOM 870 O O . LEU A 1 109 ? -5.469 35.688 22.328 1 75.31 109 LEU A O 1
ATOM 874 N N . LYS A 1 110 ? -6.5 34.375 20.828 1 74.56 110 LYS A N 1
ATOM 875 C CA . LYS A 1 110 ? -6.688 33.344 21.828 1 74.56 110 LYS A CA 1
ATOM 876 C C . LYS A 1 110 ? -5.508 32.375 21.844 1 74.56 110 LYS A C 1
ATOM 878 O O . LYS A 1 110 ? -5.078 31.922 22.906 1 74.56 110 LYS A O 1
ATOM 883 N N . SER A 1 111 ? -4.93 32.125 20.734 1 75.5 111 SER A N 1
ATOM 884 C CA . SER A 1 111 ? -3.9 31.094 20.609 1 75.5 111 SER A CA 1
ATOM 885 C C . SER A 1 111 ? -2.504 31.703 20.625 1 75.5 111 SER A C 1
ATOM 887 O O . SER A 1 111 ? -1.522 31.016 20.906 1 75.5 111 SER A O 1
ATOM 889 N N . GLY A 1 112 ? -2.4 32.938 20.297 1 73.19 112 GLY A N 1
ATOM 890 C CA . GLY A 1 112 ? -1.104 33.594 20.156 1 73.19 112 GLY A CA 1
ATOM 891 C C . GLY A 1 112 ? -0.366 33.188 18.906 1 73.19 112 GLY A C 1
ATOM 892 O O . GLY A 1 112 ? 0.826 33.469 18.75 1 73.19 112 GLY A O 1
ATOM 893 N N . LEU A 1 113 ? -1.132 32.469 18.062 1 74.94 113 LEU A N 1
ATOM 894 C CA . LEU A 1 113 ? -0.527 32 16.828 1 74.94 113 LEU A CA 1
ATOM 895 C C . LEU A 1 113 ? -0.805 32.938 15.672 1 74.94 113 LEU A C 1
ATOM 897 O O . LEU A 1 113 ? -1.835 33.625 15.656 1 74.94 113 LEU A O 1
ATOM 901 N N . LEU A 1 114 ? 0.19 33 14.797 1 75.06 114 LEU A N 1
ATOM 902 C CA . LEU A 1 114 ? -0.008 33.75 13.555 1 75.06 114 LEU A CA 1
ATOM 903 C C . LEU A 1 114 ? -0.212 32.781 12.383 1 75.06 114 LEU A C 1
ATOM 905 O O . LEU A 1 114 ? 0.686 32.031 12.039 1 75.06 114 LEU A O 1
ATOM 909 N N . VAL A 1 115 ? -1.459 32.906 11.867 1 75.31 115 VAL A N 1
ATOM 910 C CA . VAL A 1 115 ? -1.762 32.062 10.703 1 75.31 115 VAL A CA 1
ATOM 911 C C . VAL A 1 115 ? -1.402 32.812 9.43 1 75.31 115 VAL A C 1
ATOM 913 O O . VAL A 1 115 ? -1.668 34.031 9.312 1 75.31 115 VAL A O 1
ATOM 916 N N . THR A 1 116 ? -0.709 32.219 8.531 1 67.69 116 THR A N 1
ATOM 917 C CA . THR A 1 116 ? -0.048 32.906 7.418 1 67.69 116 THR A CA 1
ATOM 918 C C . THR A 1 116 ? -1.073 33.406 6.406 1 67.69 116 THR A C 1
ATOM 920 O O . THR A 1 116 ? -0.861 34.438 5.758 1 67.69 116 THR A O 1
ATOM 923 N N . ASN A 1 117 ? -2.006 32.75 6.004 1 63.41 117 ASN A N 1
ATOM 924 C CA . ASN A 1 117 ? -2.867 33.219 4.926 1 63.41 117 ASN A CA 1
ATOM 925 C C . ASN A 1 117 ? -4.223 33.688 5.453 1 63.41 117 ASN A C 1
ATOM 927 O O . ASN A 1 117 ? -5.215 33.688 4.723 1 63.41 117 ASN A O 1
ATOM 931 N N . ASN A 1 118 ? -4.133 34.125 6.598 1 61.16 118 ASN A N 1
ATOM 932 C CA . ASN A 1 118 ? -5.328 34.656 7.254 1 61.16 118 ASN A CA 1
ATOM 933 C C . ASN A 1 118 ? -6.508 33.688 7.109 1 61.16 118 ASN A C 1
ATOM 935 O O . ASN A 1 118 ? -7.652 34.125 6.977 1 61.16 118 ASN A O 1
ATOM 939 N N . LYS A 1 119 ? -6.121 32.562 6.836 1 77.12 119 LYS A N 1
ATOM 940 C CA . LYS A 1 119 ? -7.172 31.562 6.852 1 77.12 119 LYS A CA 1
ATOM 941 C C . LYS A 1 119 ? -7.25 30.875 8.211 1 77.12 119 LYS A C 1
ATOM 943 O O . LYS A 1 119 ? -6.34 30.125 8.586 1 77.12 119 LYS A O 1
ATOM 948 N N . TYR A 1 120 ? -8.289 31.281 8.898 1 87.06 120 TYR A N 1
ATOM 949 C CA . TYR A 1 120 ? -8.445 30.797 10.266 1 87.06 120 TYR A CA 1
ATOM 950 C C . TYR A 1 120 ? -9.297 29.531 10.305 1 87.06 120 TYR A C 1
ATOM 952 O O . TYR A 1 120 ? -9.75 29.125 11.367 1 87.06 120 TYR A O 1
ATOM 960 N N . VAL A 1 121 ? -9.562 29.094 9.133 1 92.75 121 VAL A N 1
ATOM 961 C CA . VAL A 1 121 ? -10.172 27.781 8.922 1 92.75 121 VAL A CA 1
ATOM 962 C C . VAL A 1 121 ? -9.281 26.938 8.008 1 92.75 121 VAL A C 1
ATOM 964 O O . VAL A 1 121 ? -8.773 27.438 7 1 92.75 121 VAL A O 1
ATOM 967 N N . PRO A 1 122 ? -9.07 25.672 8.414 1 95.25 122 PRO A N 1
ATOM 968 C CA . PRO A 1 122 ? -8.266 24.844 7.512 1 95.25 122 PRO A CA 1
ATOM 969 C C . PRO A 1 122 ? -8.812 24.812 6.086 1 95.25 122 PRO A C 1
ATOM 971 O O . PRO A 1 122 ? -10.031 24.781 5.891 1 95.25 122 PRO A O 1
ATOM 974 N N . SER A 1 123 ? -7.906 24.828 5.156 1 93.75 123 SER A N 1
ATOM 975 C CA . SER A 1 123 ? -8.281 24.766 3.748 1 93.75 123 SER A CA 1
ATOM 976 C C . SER A 1 123 ? -8.062 23.375 3.178 1 93.75 123 SER A C 1
ATOM 978 O O . SER A 1 123 ? -7.152 22.656 3.6 1 93.75 123 SER A O 1
ATOM 980 N N . LEU A 1 124 ? -8.938 23.047 2.268 1 95.62 124 LEU A N 1
ATOM 981 C CA . LEU A 1 124 ? -8.805 21.766 1.577 1 95.62 124 LEU A CA 1
ATOM 982 C C . LEU A 1 124 ? -7.898 21.906 0.358 1 95.62 124 LEU A C 1
ATOM 984 O O . LEU A 1 124 ? -8.102 22.781 -0.476 1 95.62 124 LEU A O 1
ATOM 988 N N . GLU A 1 125 ? -6.922 21.062 0.296 1 94.81 125 GLU A N 1
ATOM 989 C CA . GLU A 1 125 ? -5.957 21.109 -0.799 1 94.81 125 GLU A CA 1
ATOM 990 C C . GLU A 1 125 ? -5.762 19.734 -1.427 1 94.81 125 GLU A C 1
ATOM 992 O O . GLU A 1 125 ? -5.684 18.734 -0.717 1 94.81 125 GLU A O 1
ATOM 997 N N . GLN A 1 126 ? -5.758 19.766 -2.732 1 96.56 126 GLN A N 1
ATOM 998 C CA . GLN A 1 126 ? -5.406 18.547 -3.465 1 96.56 126 GLN A CA 1
ATOM 999 C C . GLN A 1 126 ? -3.895 18.422 -3.629 1 96.56 126 GLN A C 1
ATOM 1001 O O . GLN A 1 126 ? -3.236 19.359 -4.09 1 96.56 126 GLN A O 1
ATOM 1006 N N . ILE A 1 127 ? -3.334 17.297 -3.252 1 97.12 127 ILE A N 1
ATOM 1007 C CA . ILE A 1 127 ? -1.899 17.062 -3.396 1 97.12 127 ILE A CA 1
ATOM 1008 C C . ILE A 1 127 ? -1.566 16.781 -4.859 1 97.12 127 ILE A C 1
ATOM 1010 O O . ILE A 1 127 ? -2.281 16.031 -5.531 1 97.12 127 ILE A O 1
ATOM 1014 N N . ARG A 1 128 ? -0.505 17.469 -5.324 1 97.25 128 ARG A N 1
ATOM 1015 C CA . ARG A 1 128 ? 0.01 17.25 -6.672 1 97.25 128 ARG A CA 1
ATOM 1016 C C . ARG A 1 128 ? 1.261 16.375 -6.648 1 97.25 128 ARG A C 1
ATOM 1018 O O . ARG A 1 128 ? 2.123 16.547 -5.785 1 97.25 128 ARG A O 1
ATOM 1025 N N . TYR A 1 129 ? 1.307 15.453 -7.59 1 96.56 129 TYR A N 1
ATOM 1026 C CA . TYR A 1 129 ? 2.432 14.523 -7.629 1 96.56 129 TYR A CA 1
ATOM 1027 C C . TYR A 1 129 ? 3.377 14.859 -8.773 1 96.56 129 TYR A C 1
ATOM 1029 O O . TYR A 1 129 ? 2.941 15.039 -9.914 1 96.56 129 TYR A O 1
ATOM 1037 N N . THR A 1 130 ? 4.648 15.031 -8.453 1 96.5 130 THR A N 1
ATOM 1038 C CA . THR A 1 130 ? 5.672 15.398 -9.422 1 96.5 130 THR A CA 1
ATOM 1039 C C . THR A 1 130 ? 7.051 14.93 -8.961 1 96.5 130 THR A C 1
ATOM 1041 O O . THR A 1 130 ? 7.246 14.633 -7.785 1 96.5 130 THR A O 1
ATOM 1044 N N . ASP A 1 131 ? 7.93 14.82 -9.93 1 94.31 131 ASP A N 1
ATOM 1045 C CA . ASP A 1 131 ? 9.305 14.484 -9.562 1 94.31 131 ASP A CA 1
ATOM 1046 C C . ASP A 1 131 ? 10.227 15.688 -9.75 1 94.31 131 ASP A C 1
ATOM 1048 O O . ASP A 1 131 ? 11.453 15.539 -9.734 1 94.31 131 ASP A O 1
ATOM 1052 N N . ASP A 1 132 ? 9.562 16.844 -9.906 1 95.12 132 ASP A N 1
ATOM 1053 C CA . ASP A 1 132 ? 10.305 18.094 -9.953 1 95.12 132 ASP A CA 1
ATOM 1054 C C . ASP A 1 132 ? 10.75 18.531 -8.562 1 95.12 132 ASP A C 1
ATOM 1056 O O . ASP A 1 132 ? 9.93 18.984 -7.762 1 95.12 132 ASP A O 1
ATOM 1060 N N . VAL A 1 133 ? 12.023 18.547 -8.352 1 91.06 133 VAL A N 1
ATOM 1061 C CA . VAL A 1 133 ? 12.602 18.781 -7.035 1 91.06 133 VAL A CA 1
ATOM 1062 C C . VAL A 1 133 ? 12.32 20.219 -6.605 1 91.06 133 VAL A C 1
ATOM 1064 O O . VAL A 1 133 ? 12.102 20.5 -5.422 1 91.06 133 VAL A O 1
ATOM 1067 N N . SER A 1 134 ? 12.281 21.125 -7.5 1 91.56 134 SER A N 1
ATOM 1068 C CA . SER A 1 134 ? 12.062 22.531 -7.176 1 91.56 134 SER A CA 1
ATOM 1069 C C . SER A 1 134 ? 10.664 22.766 -6.613 1 91.56 134 SER A C 1
ATOM 1071 O O . SER A 1 134 ? 10.445 23.719 -5.867 1 91.56 134 SER A O 1
ATOM 1073 N N . LEU A 1 135 ? 9.789 21.859 -6.945 1 92.56 135 LEU A N 1
ATOM 1074 C CA . LEU A 1 135 ? 8.43 21.984 -6.438 1 92.56 135 LEU A CA 1
ATOM 1075 C C . LEU A 1 135 ? 8.266 21.219 -5.125 1 92.56 135 LEU A C 1
ATOM 1077 O O . LEU A 1 135 ? 7.562 21.672 -4.219 1 92.56 135 LEU A O 1
ATOM 1081 N N . ILE A 1 136 ? 8.984 20.141 -4.984 1 92.19 136 ILE A N 1
ATOM 1082 C CA . ILE A 1 136 ? 8.891 19.266 -3.814 1 92.19 136 ILE A CA 1
ATOM 1083 C C . ILE A 1 136 ? 9.57 19.938 -2.621 1 92.19 136 ILE A C 1
ATOM 1085 O O . ILE A 1 136 ? 9.078 19.859 -1.492 1 92.19 136 ILE A O 1
ATOM 1089 N N . THR A 1 137 ? 10.648 20.594 -2.885 1 92.25 137 THR A N 1
ATOM 1090 C CA . THR A 1 137 ? 11.398 21.344 -1.891 1 92.25 137 THR A CA 1
ATOM 1091 C C . THR A 1 137 ? 11.539 22.812 -2.312 1 92.25 137 THR A C 1
ATOM 1093 O O . THR A 1 137 ? 12.609 23.234 -2.75 1 92.25 137 THR A O 1
ATOM 1096 N N . PRO A 1 138 ? 10.508 23.562 -2.041 1 90.62 138 PRO A N 1
ATOM 1097 C CA . PRO A 1 138 ? 10.469 24.922 -2.559 1 90.62 138 PRO A CA 1
ATOM 1098 C C . PRO A 1 138 ? 11.398 25.875 -1.793 1 90.62 138 PRO A C 1
ATOM 1100 O O . PRO A 1 138 ? 11.727 25.609 -0.634 1 90.62 138 PRO A O 1
ATOM 1103 N N . ARG A 1 139 ? 11.758 26.922 -2.523 1 87.25 139 ARG A N 1
ATOM 1104 C CA . ARG A 1 139 ? 12.414 28.047 -1.878 1 87.25 139 ARG A CA 1
ATOM 1105 C C . ARG A 1 139 ? 11.398 28.922 -1.148 1 87.25 139 ARG A C 1
ATOM 1107 O O . ARG A 1 139 ? 10.336 29.234 -1.685 1 87.25 139 ARG A O 1
ATOM 1114 N N . VAL A 1 140 ? 11.766 29.266 0.093 1 82.56 140 VAL A N 1
ATOM 1115 C CA . VAL A 1 140 ? 10.727 29.938 0.867 1 82.56 140 VAL A CA 1
ATOM 1116 C C . VAL A 1 140 ? 11.102 31.406 1.076 1 82.56 140 VAL A C 1
ATOM 1118 O O . VAL A 1 140 ? 10.242 32.25 1.368 1 82.56 140 VAL A O 1
ATOM 1121 N N . VAL A 1 141 ? 12.344 31.734 0.914 1 76.62 141 VAL A N 1
ATOM 1122 C CA . VAL A 1 141 ? 12.75 33.125 1.142 1 76.62 141 VAL A CA 1
ATOM 1123 C C . VAL A 1 141 ? 13.125 33.781 -0.185 1 76.62 141 VAL A C 1
ATOM 1125 O O . VAL A 1 141 ? 13.852 33.188 -0.99 1 76.62 141 VAL A O 1
ATOM 1128 N N . SER A 1 142 ? 12.43 34.75 -0.452 1 77.12 142 SER A N 1
ATOM 1129 C CA . SER A 1 142 ? 12.797 35.562 -1.591 1 77.12 142 SER A CA 1
ATOM 1130 C C . SER A 1 142 ? 13.211 36.969 -1.143 1 77.12 142 SER A C 1
ATOM 1132 O O . SER A 1 142 ? 12.547 37.562 -0.291 1 77.12 142 SER A O 1
ATOM 1134 N N . SER A 1 143 ? 14.445 37.375 -1.482 1 73.12 143 SER A N 1
ATOM 1135 C CA . SER A 1 143 ? 14.938 38.688 -1.1 1 73.12 143 SER A CA 1
ATOM 1136 C C . SER A 1 143 ? 15.188 39.562 -2.324 1 73.12 143 SER A C 1
ATOM 1138 O O . SER A 1 143 ? 15.75 39.094 -3.32 1 73.12 143 SER A O 1
ATOM 1140 N N . ASP A 1 144 ? 14.43 40.625 -2.396 1 69.81 144 ASP A N 1
ATOM 1141 C CA . ASP A 1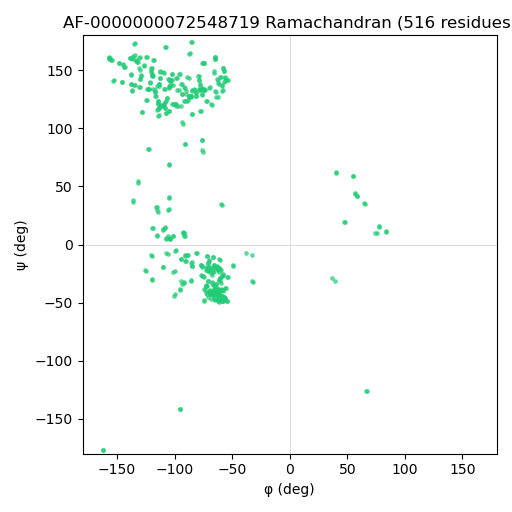 144 ? 14.766 41.656 -3.35 1 69.81 144 ASP A CA 1
ATOM 1142 C C . ASP A 1 144 ? 15.32 42.906 -2.635 1 69.81 144 ASP A C 1
ATOM 1144 O O . ASP A 1 144 ? 15.586 42.844 -1.433 1 69.81 144 ASP A O 1
ATOM 1148 N N . ASP A 1 145 ? 15.906 43.938 -3.354 1 64.81 145 ASP A N 1
ATOM 1149 C CA . ASP A 1 145 ? 16.578 45.125 -2.83 1 64.81 145 ASP A CA 1
ATOM 1150 C C . ASP A 1 145 ? 15.719 45.812 -1.764 1 64.81 145 ASP A C 1
ATOM 1152 O O . ASP A 1 145 ? 16.25 46.5 -0.886 1 64.81 145 ASP A O 1
ATOM 1156 N N . LYS A 1 146 ? 14.5 45.594 -1.637 1 66.44 146 LYS A N 1
ATOM 1157 C CA . LYS A 1 146 ? 13.625 46.406 -0.798 1 66.44 146 LYS A CA 1
ATOM 1158 C C . LYS A 1 146 ? 12.977 45.562 0.296 1 66.44 146 LYS A C 1
ATOM 1160 O O . LYS A 1 146 ? 12.625 46.094 1.359 1 66.44 146 LYS A O 1
ATOM 1165 N N . SER A 1 147 ? 12.758 44.25 -0.041 1 69.06 147 SER A N 1
ATOM 1166 C CA . SER A 1 147 ? 11.984 43.5 0.947 1 69.06 147 SER A CA 1
ATOM 1167 C C . SER A 1 147 ? 12.312 42 0.905 1 69.06 147 SER A C 1
ATOM 1169 O O . SER A 1 147 ? 12.781 41.5 -0.114 1 69.06 147 SER A O 1
ATOM 1171 N N . THR A 1 148 ? 12.359 41.375 2.084 1 68.31 148 THR A N 1
ATOM 1172 C CA . THR A 1 148 ? 12.445 39.906 2.217 1 68.31 148 THR A CA 1
ATOM 1173 C C . THR A 1 148 ? 11.078 39.312 2.508 1 68.31 148 THR A C 1
ATOM 1175 O O . THR A 1 148 ? 10.344 39.812 3.367 1 68.31 148 THR A O 1
ATOM 1178 N N . THR A 1 149 ? 10.656 38.438 1.615 1 73.12 149 THR A N 1
ATOM 1179 C CA . THR A 1 149 ? 9.375 37.781 1.812 1 73.12 149 THR A CA 1
ATOM 1180 C C . THR A 1 149 ? 9.562 36.281 2.064 1 73.12 149 THR A C 1
ATOM 1182 O O . THR A 1 149 ? 10.445 35.656 1.479 1 73.12 149 THR A O 1
ATOM 1185 N N . ILE A 1 150 ? 8.812 35.75 3.014 1 73.44 150 ILE A N 1
ATOM 1186 C CA . ILE A 1 150 ? 8.781 34.312 3.299 1 73.44 150 ILE A CA 1
ATOM 1187 C C . ILE A 1 150 ? 7.449 33.719 2.834 1 73.44 150 ILE A C 1
ATOM 1189 O O . ILE A 1 150 ? 6.383 34.188 3.229 1 73.44 150 ILE A O 1
ATOM 1193 N N . ASN A 1 151 ? 7.52 32.844 1.92 1 76.5 151 ASN A N 1
ATOM 1194 C CA . ASN A 1 151 ? 6.332 32.156 1.409 1 76.5 151 ASN A CA 1
ATOM 1195 C C . ASN A 1 151 ? 6.34 30.672 1.743 1 76.5 151 ASN A C 1
ATOM 1197 O O . ASN A 1 151 ? 7.113 29.906 1.165 1 76.5 151 ASN A O 1
ATOM 1201 N N . LEU A 1 152 ? 5.453 30.281 2.602 1 77.25 152 LEU A N 1
ATOM 1202 C CA . LEU A 1 152 ? 5.379 28.891 3.029 1 77.25 152 LEU A CA 1
ATOM 1203 C C . LEU A 1 152 ? 4.195 28.172 2.385 1 77.25 152 LEU A C 1
ATOM 1205 O O . LEU A 1 152 ? 3.941 27 2.658 1 77.25 152 LEU A O 1
ATOM 1209 N N . ALA A 1 153 ? 3.527 28.859 1.484 1 76.06 153 ALA A N 1
ATOM 1210 C CA . ALA A 1 153 ? 2.277 28.344 0.928 1 76.06 153 ALA A CA 1
ATOM 1211 C C . ALA A 1 153 ? 2.529 27.141 0.038 1 76.06 153 ALA A C 1
ATOM 1213 O O . ALA A 1 153 ? 1.666 26.266 -0.098 1 76.06 153 ALA A O 1
ATOM 1214 N N . SER A 1 154 ? 3.695 27 -0.462 1 80.31 154 SER A N 1
ATOM 1215 C CA . SER A 1 154 ? 3.971 25.938 -1.436 1 80.31 154 SER A CA 1
ATOM 1216 C C . SER A 1 154 ? 4.441 24.672 -0.75 1 80.31 154 SER A C 1
ATOM 1218 O O . SER A 1 154 ? 4.574 23.625 -1.395 1 80.31 154 SER A O 1
ATOM 1220 N N . ASN A 1 155 ? 4.688 24.766 0.495 1 84.88 155 ASN A N 1
ATOM 1221 C CA . ASN A 1 155 ? 5.148 23.578 1.193 1 84.88 155 ASN A CA 1
ATOM 1222 C C . ASN A 1 155 ? 4.004 22.594 1.437 1 84.88 155 ASN A C 1
ATOM 1224 O O . ASN A 1 155 ? 2.906 23 1.819 1 84.88 155 ASN A O 1
ATOM 1228 N N . GLY A 1 156 ? 4.301 21.406 1.145 1 89.06 156 GLY A N 1
ATOM 1229 C CA . GLY A 1 156 ? 3.381 20.344 1.537 1 89.06 156 GLY A CA 1
ATOM 1230 C C . GLY A 1 156 ? 2.244 20.156 0.552 1 89.06 156 GLY A C 1
ATOM 1231 O O . GLY A 1 156 ? 1.216 19.562 0.893 1 89.06 156 GLY A O 1
ATOM 1232 N N . ILE A 1 157 ? 2.334 20.766 -0.629 1 92.69 157 ILE A N 1
ATOM 1233 C CA . ILE A 1 157 ? 1.258 20.578 -1.597 1 92.69 157 ILE A CA 1
ATOM 1234 C C . ILE A 1 157 ? 1.73 19.672 -2.729 1 92.69 157 ILE A C 1
ATOM 1236 O O . ILE A 1 157 ? 0.94 19.266 -3.588 1 92.69 157 ILE A O 1
ATOM 1240 N N . TYR A 1 158 ? 3.023 19.359 -2.707 1 94.56 158 TYR A N 1
ATOM 1241 C CA . TYR A 1 158 ? 3.596 18.453 -3.695 1 94.56 158 TYR A CA 1
ATOM 1242 C C . TYR A 1 158 ? 4.195 17.234 -3.021 1 94.56 158 TYR A C 1
ATOM 1244 O O . TYR A 1 158 ? 4.738 17.312 -1.919 1 94.56 158 TYR A O 1
ATOM 1252 N N . LYS A 1 159 ? 4.094 16.125 -3.65 1 95.12 159 LYS A N 1
ATOM 1253 C CA . LYS A 1 159 ? 4.789 14.883 -3.314 1 95.12 159 LYS A CA 1
ATOM 1254 C C . LYS A 1 159 ? 5.395 14.242 -4.559 1 95.12 159 LYS A C 1
ATOM 1256 O O . LYS A 1 159 ? 4.973 14.523 -5.68 1 95.12 159 LYS A O 1
ATOM 1261 N N . THR A 1 160 ? 6.371 13.414 -4.367 1 94.56 160 THR A N 1
ATOM 1262 C CA . THR A 1 160 ? 6.914 12.648 -5.484 1 94.56 160 THR A CA 1
ATOM 1263 C C . THR A 1 160 ? 5.867 11.688 -6.035 1 94.56 160 THR A C 1
ATOM 1265 O O . THR A 1 160 ? 4.938 11.297 -5.324 1 94.56 160 THR A O 1
ATOM 1268 N N . THR A 1 161 ? 6.051 11.25 -7.242 1 94.25 161 THR A N 1
ATOM 1269 C CA . THR A 1 161 ? 5.102 10.383 -7.926 1 94.25 161 THR A CA 1
ATOM 1270 C C . THR A 1 161 ? 5.023 9.023 -7.234 1 94.25 161 THR A C 1
ATOM 1272 O O . THR A 1 161 ? 4.031 8.305 -7.379 1 94.25 161 THR A O 1
ATOM 1275 N N . ASP A 1 162 ? 5.977 8.664 -6.414 1 92.12 162 ASP A N 1
ATOM 1276 C CA . ASP A 1 162 ? 5.961 7.414 -5.66 1 92.12 162 ASP A CA 1
ATOM 1277 C C . ASP A 1 162 ? 4.785 7.371 -4.688 1 92.12 162 ASP A C 1
ATOM 1279 O O . ASP A 1 162 ? 4.328 6.293 -4.301 1 92.12 162 ASP A O 1
ATOM 1283 N N . TRP A 1 163 ? 4.266 8.508 -4.387 1 95.31 163 TRP A N 1
ATOM 1284 C CA . TRP A 1 163 ? 3.197 8.602 -3.395 1 95.31 163 TRP A CA 1
ATOM 1285 C C . TRP A 1 163 ? 1.839 8.758 -4.07 1 95.31 163 TRP A C 1
ATOM 1287 O O . TRP A 1 163 ? 0.815 8.898 -3.396 1 95.31 163 TRP A O 1
ATOM 1297 N N . SER A 1 164 ? 1.815 8.633 -5.363 1 93.88 164 SER A N 1
ATOM 1298 C CA . SER A 1 164 ? 0.603 8.961 -6.105 1 93.88 164 SER A CA 1
ATOM 1299 C C . SER A 1 164 ? -0.529 7.996 -5.773 1 93.88 164 SER A C 1
ATOM 1301 O O . SER A 1 164 ? -1.704 8.32 -5.949 1 93.88 164 SER A O 1
ATOM 1303 N N . PHE A 1 165 ? -0.236 6.824 -5.238 1 92.06 165 PHE A N 1
ATOM 1304 C CA . PHE A 1 165 ? -1.261 5.844 -4.898 1 92.06 165 PHE A CA 1
ATOM 1305 C C . PHE A 1 165 ? -2.199 6.395 -3.828 1 92.06 165 PHE A C 1
ATOM 1307 O O . PHE A 1 165 ? -3.311 5.891 -3.652 1 92.06 165 PHE A O 1
ATOM 1314 N N . GLN A 1 166 ? -1.789 7.406 -3.115 1 95.31 166 GLN A N 1
ATOM 1315 C CA . GLN A 1 166 ? -2.576 7.953 -2.016 1 95.31 166 GLN A CA 1
ATOM 1316 C C . GLN A 1 166 ? -3.754 8.773 -2.537 1 95.31 166 GLN A C 1
ATOM 1318 O O . GLN A 1 166 ? -4.789 8.875 -1.875 1 95.31 166 GLN A O 1
ATOM 1323 N N . ASN A 1 167 ? -3.584 9.336 -3.742 1 96.12 167 ASN A N 1
ATOM 1324 C CA . ASN A 1 167 ? -4.582 10.281 -4.223 1 96.12 167 ASN A CA 1
ATOM 1325 C C . ASN A 1 167 ? -5.062 11.203 -3.107 1 96.12 167 ASN A C 1
ATOM 1327 O O . ASN A 1 167 ? -6.266 11.297 -2.85 1 96.12 167 ASN A O 1
ATOM 1331 N N . GLU A 1 168 ? -4.195 11.961 -2.566 1 97.44 168 GLU A N 1
ATOM 1332 C CA . GLU A 1 168 ? -4.348 12.578 -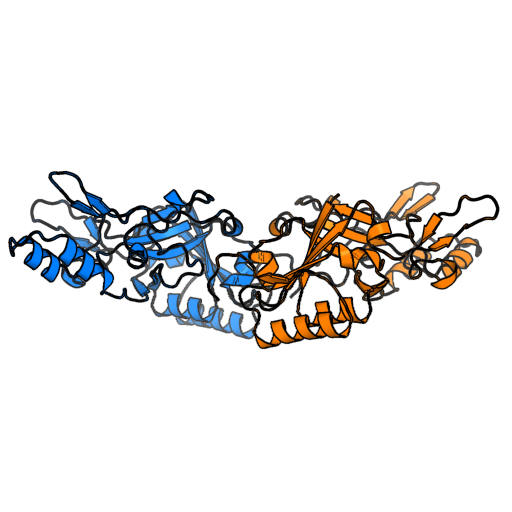1.253 1 97.44 168 GLU A CA 1
ATOM 1333 C C . GLU A 1 168 ? -4.973 13.969 -1.369 1 97.44 168 GLU A C 1
ATOM 1335 O O . GLU A 1 168 ? -4.613 14.742 -2.258 1 97.44 168 GLU A O 1
ATOM 1340 N N . GLN A 1 169 ? -5.867 14.211 -0.552 1 97.5 169 GLN A N 1
ATOM 1341 C CA . GLN A 1 169 ? -6.363 15.539 -0.203 1 97.5 169 GLN A CA 1
ATOM 1342 C C . GLN A 1 169 ? -6.168 15.828 1.284 1 97.5 169 GLN A C 1
ATOM 1344 O O . GLN A 1 169 ? -6.246 14.914 2.111 1 97.5 169 GLN A O 1
ATOM 1349 N N . ARG A 1 170 ? -5.914 17.109 1.551 1 96.44 170 ARG A N 1
ATOM 1350 C CA . ARG A 1 170 ? -5.625 17.438 2.945 1 96.44 170 ARG A CA 1
ATOM 1351 C C . ARG A 1 170 ? -6.371 18.688 3.387 1 96.44 170 ARG A C 1
ATOM 1353 O O . ARG A 1 170 ? -6.516 19.641 2.609 1 96.44 170 ARG A O 1
ATOM 1360 N N . PHE A 1 171 ? -6.938 18.641 4.598 1 96.81 171 PHE A N 1
ATOM 1361 C CA . PHE A 1 171 ? -7.172 19.891 5.324 1 96.81 171 PHE A CA 1
ATOM 1362 C C . PHE A 1 171 ? -5.871 20.422 5.91 1 96.81 171 PHE A C 1
ATOM 1364 O O . PHE A 1 171 ? -5.121 19.688 6.547 1 96.81 171 PHE A O 1
ATOM 1371 N N . SER A 1 172 ? -5.582 21.719 5.652 1 95.06 172 SER A N 1
ATOM 1372 C CA . SER A 1 172 ? -4.289 22.219 6.117 1 95.06 172 SER A CA 1
ATOM 1373 C C . SER A 1 172 ? -4.391 23.656 6.594 1 95.06 172 SER A C 1
ATOM 1375 O O . SER A 1 172 ? -5.32 24.375 6.223 1 95.06 172 SER A O 1
ATOM 1377 N N . PHE A 1 173 ? -3.543 24.016 7.48 1 92.38 173 PHE A N 1
ATOM 1378 C CA . PHE A 1 173 ? -3.281 25.406 7.871 1 92.38 173 PHE A CA 1
ATOM 1379 C C . PHE A 1 173 ? -1.807 25.594 8.203 1 92.38 173 PHE A C 1
ATOM 1381 O O . PHE A 1 173 ? -1.091 24.625 8.477 1 92.38 173 PHE A O 1
ATOM 1388 N N . GLN A 1 174 ? -1.406 26.797 8.062 1 89.44 174 GLN A N 1
ATOM 1389 C CA . GLN A 1 174 ? -0.003 27.125 8.281 1 89.44 174 GLN A CA 1
ATOM 1390 C C . GLN A 1 174 ? 0.146 28.188 9.359 1 89.44 174 GLN A C 1
ATOM 1392 O O . GLN A 1 174 ? -0.623 29.156 9.398 1 89.44 174 GLN A O 1
ATOM 1397 N N . ILE A 1 175 ? 1.071 27.906 10.227 1 85.56 175 ILE A N 1
ATOM 1398 C CA . ILE A 1 175 ? 1.336 28.891 11.273 1 85.56 175 ILE A CA 1
ATOM 1399 C C . ILE A 1 175 ? 2.729 29.484 11.078 1 85.56 175 ILE A C 1
ATOM 1401 O O . ILE A 1 175 ? 3.625 28.828 10.547 1 85.56 175 ILE A O 1
ATOM 1405 N N . PHE A 1 176 ? 2.799 30.641 11.469 1 77.88 176 PHE A N 1
ATOM 1406 C CA . PHE A 1 176 ? 4.102 31.297 11.469 1 77.88 176 PHE A CA 1
ATOM 1407 C C . PHE A 1 176 ? 4.93 30.859 12.672 1 77.88 176 PHE A C 1
ATOM 1409 O O . PHE A 1 176 ? 4.402 30.719 13.781 1 77.88 176 PHE A O 1
ATOM 1416 N N . PRO A 1 177 ? 6.207 30.5 12.531 1 74.94 177 PRO A N 1
ATOM 1417 C CA . PRO A 1 177 ? 7.039 29.938 13.594 1 74.94 177 PRO A CA 1
ATOM 1418 C C . PRO A 1 177 ? 7.223 30.906 14.773 1 74.94 177 PRO A C 1
ATOM 1420 O O . PRO A 1 177 ? 7.559 30.469 15.875 1 74.94 177 PRO A O 1
ATOM 1423 N N . LEU A 1 178 ? 7.059 32.156 14.609 1 69.56 178 LEU A N 1
ATOM 1424 C CA . LEU A 1 178 ? 7.273 33.094 15.719 1 69.56 178 LEU A CA 1
ATOM 1425 C C . LEU A 1 178 ? 5.941 33.594 16.281 1 69.56 178 LEU A C 1
ATOM 1427 O O . LEU A 1 178 ? 4.996 33.812 15.523 1 69.56 178 LEU A O 1
ATOM 1431 N N . PRO A 1 179 ? 6.047 33.562 17.734 1 61.88 179 PRO A N 1
ATOM 1432 C CA . PRO A 1 179 ? 4.867 34.188 18.328 1 61.88 179 PRO A CA 1
ATOM 1433 C C . PRO A 1 179 ? 4.672 35.625 17.875 1 61.88 179 PRO A C 1
ATOM 1435 O O . PRO A 1 179 ? 5.641 36.312 17.516 1 61.88 179 PRO A O 1
ATOM 1438 N N . ILE A 1 180 ? 3.455 36 17.875 1 60.31 180 ILE A N 1
ATOM 1439 C CA . ILE A 1 180 ? 3.062 37.312 17.375 1 60.31 180 ILE A CA 1
ATOM 1440 C C . ILE A 1 180 ? 3.842 38.406 18.125 1 60.31 180 ILE A C 1
ATOM 1442 O O . ILE A 1 180 ? 4.285 39.375 17.516 1 60.31 180 ILE A O 1
ATOM 1446 N N . ASP A 1 181 ? 4.02 38.125 19.375 1 61.72 181 ASP A N 1
ATOM 1447 C CA . ASP A 1 181 ? 4.68 39.125 20.188 1 61.72 181 ASP A CA 1
ATOM 1448 C C . ASP A 1 181 ? 6.117 39.375 19.719 1 61.72 181 ASP A C 1
ATOM 1450 O O . ASP A 1 181 ? 6.586 40.5 19.672 1 61.72 181 ASP A O 1
ATOM 1454 N N . LEU A 1 182 ? 6.707 38.281 19.391 1 62.97 182 LEU A N 1
ATOM 1455 C CA . LEU A 1 182 ? 8.094 38.406 18.953 1 62.97 182 LEU A CA 1
ATOM 1456 C C . LEU A 1 182 ? 8.164 39.031 17.562 1 62.97 182 LEU A C 1
ATOM 1458 O O . LEU A 1 182 ? 9.055 39.844 17.297 1 62.97 182 LEU A O 1
ATOM 1462 N N . VAL A 1 183 ? 7.242 38.719 16.75 1 61.31 183 VAL A N 1
ATOM 1463 C CA . VAL A 1 183 ? 7.184 39.312 15.422 1 61.31 183 VAL A CA 1
ATOM 1464 C C . VAL A 1 183 ? 6.996 40.844 15.547 1 61.31 183 VAL A C 1
ATOM 1466 O O . VAL A 1 183 ? 7.691 41.594 14.875 1 61.31 183 VAL A O 1
ATOM 1469 N N . LEU A 1 184 ? 6.18 41.156 16.5 1 60.16 184 LEU A N 1
ATOM 1470 C CA . LEU A 1 184 ? 5.887 42.562 16.703 1 60.16 184 LEU A CA 1
ATOM 1471 C C . LEU A 1 184 ? 7.102 43.312 17.266 1 60.16 184 LEU A C 1
ATOM 1473 O O . LEU A 1 184 ? 7.391 44.438 16.875 1 60.16 184 LEU A O 1
ATOM 1477 N N . GLU A 1 185 ? 7.707 42.625 18.141 1 63.53 185 GLU A N 1
ATOM 1478 C CA . GLU A 1 185 ? 8.906 43.219 18.734 1 63.53 185 GLU A CA 1
ATOM 1479 C C . GLU A 1 185 ? 10 43.438 17.688 1 63.53 185 GLU A C 1
ATOM 1481 O O . GLU A 1 185 ? 10.672 44.469 17.672 1 63.53 185 GLU A O 1
ATOM 1486 N N . LEU A 1 186 ? 10.094 42.438 16.875 1 61.31 186 LEU A N 1
ATOM 1487 C CA . LEU A 1 186 ? 11.117 42.5 15.844 1 61.31 186 LEU A CA 1
ATOM 1488 C C . LEU A 1 186 ? 10.797 43.562 14.828 1 61.31 186 LEU A C 1
ATOM 1490 O O . LEU A 1 186 ? 11.695 44.25 14.336 1 61.31 186 LEU A O 1
ATOM 1494 N N . MET A 1 187 ? 9.578 43.625 14.516 1 58.5 187 MET A N 1
ATOM 1495 C CA . MET A 1 187 ? 9.133 44.656 13.578 1 58.5 187 MET A CA 1
ATOM 1496 C C . MET A 1 187 ? 9.367 46.062 14.156 1 58.5 187 MET A C 1
ATOM 1498 O O . MET A 1 187 ? 9.703 47 13.43 1 58.5 187 MET A O 1
ATOM 1502 N N . ASN A 1 188 ? 9.102 46.156 15.5 1 57.97 188 ASN A N 1
ATOM 1503 C CA . ASN A 1 188 ? 9.289 47.438 16.156 1 57.97 188 ASN A CA 1
ATOM 1504 C C . ASN A 1 188 ? 10.766 47.75 16.359 1 57.97 188 ASN A C 1
ATOM 1506 O O . ASN A 1 188 ? 11.156 48.938 16.422 1 57.97 188 ASN A O 1
ATOM 1510 N N . ALA A 1 189 ? 11.469 46.75 16.891 1 56.5 189 ALA A N 1
ATOM 1511 C CA . ALA A 1 189 ? 12.875 47.031 17.203 1 56.5 189 ALA A CA 1
ATOM 1512 C C . ALA A 1 189 ? 13.648 47.438 15.953 1 56.5 189 ALA A C 1
ATOM 1514 O O . ALA A 1 189 ? 14.805 47.844 16.047 1 56.5 189 ALA A O 1
ATOM 1515 N N . ASN A 1 190 ? 13.195 48.031 15.148 1 53.22 190 ASN A N 1
ATOM 1516 C CA . ASN A 1 190 ? 13.805 48.656 13.961 1 53.22 190 ASN A CA 1
ATOM 1517 C C . ASN A 1 190 ? 14.875 47.719 13.359 1 53.22 190 ASN A C 1
ATOM 1519 O O . ASN A 1 190 ? 15.586 48.125 12.438 1 53.22 190 ASN A O 1
ATOM 1523 N N . LYS A 1 191 ? 15.609 46.875 14.148 1 51.09 191 LYS A N 1
ATOM 1524 C CA . LYS A 1 191 ? 16.828 46.25 13.656 1 51.09 191 LYS A CA 1
ATOM 1525 C C . LYS A 1 191 ? 16.5 45.094 12.695 1 51.09 191 LYS A C 1
ATOM 1527 O O . LYS A 1 191 ? 15.789 44.156 13.07 1 51.09 191 LYS A O 1
ATOM 1532 N N . GLY A 1 192 ? 16.344 45.125 11.477 1 49.59 192 GLY A N 1
ATOM 1533 C CA . GLY A 1 192 ? 16.141 44.625 10.141 1 49.59 192 GLY A CA 1
ATOM 1534 C C . GLY A 1 192 ? 16.797 43.281 9.906 1 49.59 192 GLY A C 1
ATOM 1535 O O . GLY A 1 192 ? 17.016 42.875 8.758 1 49.59 192 GLY A O 1
ATOM 1536 N N . ASP A 1 193 ? 17.578 42.812 10.773 1 56.28 193 ASP A N 1
ATOM 1537 C CA . ASP A 1 193 ? 18.391 41.75 10.219 1 56.28 193 ASP A CA 1
ATOM 1538 C C . ASP A 1 193 ? 17.578 40.469 10.062 1 56.28 193 ASP A C 1
ATOM 1540 O O . ASP A 1 193 ? 17.25 39.812 11.055 1 56.28 193 ASP A O 1
ATOM 1544 N N . LEU A 1 194 ? 16.797 40.406 9 1 57.19 194 LEU A N 1
ATOM 1545 C CA . LEU A 1 194 ? 16.031 39.25 8.523 1 57.19 194 LEU A CA 1
ATOM 1546 C C . LEU A 1 194 ? 16.75 37.969 8.859 1 57.19 194 LEU A C 1
ATOM 1548 O O . LEU A 1 194 ? 16.109 36.938 9.172 1 57.19 194 LEU A O 1
ATOM 1552 N N . THR A 1 195 ? 18.031 38.094 8.844 1 60.53 195 THR A N 1
ATOM 1553 C CA . THR A 1 195 ? 18.797 36.906 9.156 1 60.53 195 THR A CA 1
ATOM 1554 C C . THR A 1 195 ? 18.516 36.438 10.586 1 60.53 195 THR A C 1
ATOM 1556 O O . THR A 1 195 ? 18.422 35.25 10.836 1 60.53 195 THR A O 1
ATOM 1559 N N . GLU A 1 196 ? 18.375 37.375 11.391 1 63.59 196 GLU A N 1
ATOM 1560 C CA . GLU A 1 196 ? 18.109 37.031 12.781 1 63.59 196 GLU A CA 1
ATOM 1561 C C . GLU A 1 196 ? 16.719 36.438 12.945 1 63.59 196 GLU A C 1
ATOM 1563 O O . GLU A 1 196 ? 16.531 35.5 13.719 1 63.59 196 GLU A O 1
ATOM 1568 N N . ILE A 1 197 ? 15.797 37.031 12.203 1 64.62 197 ILE A N 1
ATOM 1569 C CA . ILE A 1 197 ? 14.43 36.531 12.242 1 64.62 197 ILE A CA 1
ATOM 1570 C C . ILE A 1 197 ? 14.391 35.094 11.719 1 64.62 197 ILE A C 1
ATOM 1572 O O . ILE A 1 197 ? 13.797 34.188 12.352 1 64.62 197 ILE A O 1
ATOM 1576 N N . ILE A 1 198 ? 15.117 34.906 10.719 1 63.66 198 ILE A N 1
ATOM 1577 C CA . ILE A 1 198 ? 15.133 33.594 10.094 1 63.66 198 ILE A CA 1
ATOM 1578 C C . ILE A 1 198 ? 15.812 32.594 11.023 1 63.66 198 ILE A C 1
ATOM 1580 O O . ILE A 1 198 ? 15.352 31.453 11.172 1 63.66 198 ILE A O 1
ATOM 1584 N N . ASN A 1 199 ? 16.859 33.062 11.578 1 66 199 ASN A N 1
ATOM 1585 C CA . ASN A 1 199 ? 17.562 32.219 12.516 1 66 199 ASN A CA 1
ATOM 1586 C C . ASN A 1 199 ? 16.672 31.812 13.695 1 66 199 ASN A C 1
ATOM 1588 O O . ASN A 1 199 ? 16.766 30.703 14.203 1 66 199 ASN A O 1
ATOM 1592 N N . SER A 1 200 ? 15.852 32.719 13.984 1 67.19 200 SER A N 1
ATOM 1593 C CA . SER A 1 200 ? 14.938 32.438 15.086 1 67.19 200 SER A CA 1
ATOM 1594 C C . SER A 1 200 ? 13.891 31.391 14.688 1 67.19 200 SER A C 1
ATOM 1596 O O . SER A 1 200 ? 13.5 30.547 15.5 1 67.19 200 SER A O 1
ATOM 1598 N N . PHE A 1 201 ? 13.555 31.438 13.375 1 67.81 201 PHE A N 1
ATOM 1599 C CA . PHE A 1 201 ? 12.586 30.484 12.852 1 67.81 201 PHE A CA 1
ATOM 1600 C C . PHE A 1 201 ? 13.133 29.062 12.938 1 67.81 201 PHE A C 1
ATOM 1602 O O . PHE A 1 201 ? 12.406 28.125 13.305 1 67.81 201 PHE A O 1
ATOM 1609 N N . ILE A 1 202 ? 14.375 29.047 12.625 1 65.31 202 ILE A N 1
ATOM 1610 C CA . ILE A 1 202 ? 14.992 27.75 12.445 1 65.31 202 ILE A CA 1
ATOM 1611 C C . ILE A 1 202 ? 15.156 27.062 13.805 1 65.31 202 ILE A C 1
ATOM 1613 O O . ILE A 1 202 ? 15.133 25.844 13.906 1 65.31 202 ILE A O 1
ATOM 1617 N N . SER A 1 203 ? 15.125 27.875 14.82 1 68.88 203 SER A N 1
ATOM 1618 C CA . SER A 1 203 ? 15.383 27.312 16.141 1 68.88 203 SER A CA 1
ATOM 1619 C C . SER A 1 203 ? 14.094 26.844 16.797 1 68.88 203 SER A C 1
ATOM 1621 O O . SER A 1 203 ? 14.133 26.078 17.766 1 68.88 203 SER A O 1
ATOM 1623 N N . VAL A 1 204 ? 13.008 27.25 16.25 1 74.56 204 VAL A N 1
ATOM 1624 C CA . VAL A 1 204 ? 11.742 26.891 16.875 1 74.56 204 VAL A CA 1
ATOM 1625 C C . VAL A 1 204 ? 11.273 25.531 16.359 1 74.56 204 VAL A C 1
ATOM 1627 O O . VAL A 1 204 ? 11.266 25.297 15.156 1 74.56 204 VAL A O 1
ATOM 1630 N N . LYS A 1 205 ? 11 24.656 17.281 1 81.75 205 LYS A N 1
ATOM 1631 C CA . LYS A 1 205 ? 10.43 23.375 16.906 1 81.75 205 LYS A CA 1
ATOM 1632 C C . LYS A 1 205 ? 8.898 23.438 16.859 1 81.75 205 LYS A C 1
ATOM 1634 O O . LYS A 1 205 ? 8.266 23.859 17.828 1 81.75 205 LYS A O 1
ATOM 1639 N N . PRO A 1 206 ? 8.398 23.094 15.766 1 87.81 206 PRO A N 1
ATOM 1640 C CA . PRO A 1 206 ? 6.934 23.125 15.695 1 87.81 206 PRO A CA 1
ATOM 1641 C C . PRO A 1 206 ? 6.273 22.109 16.625 1 87.81 206 PRO A C 1
ATOM 1643 O O . PRO A 1 206 ? 6.859 21.062 16.922 1 87.81 206 PRO A O 1
ATOM 1646 N N . LYS A 1 207 ? 5.074 22.5 17.125 1 89.62 207 LYS A N 1
ATOM 1647 C CA . LYS A 1 207 ? 4.258 21.516 17.844 1 89.62 207 LYS A CA 1
ATOM 1648 C C . LYS A 1 207 ? 3.965 20.297 16.969 1 89.62 207 LYS A C 1
ATOM 1650 O O . LYS A 1 207 ? 3.828 20.422 15.75 1 89.62 207 LYS A O 1
ATOM 1655 N N . GLU A 1 208 ? 3.832 19.234 17.594 1 95.12 208 GLU A N 1
ATOM 1656 C CA . GLU A 1 208 ? 3.645 18 16.844 1 95.12 208 GLU A CA 1
ATOM 1657 C C . GLU A 1 208 ? 2.291 17.984 16.141 1 95.12 208 GLU A C 1
ATOM 1659 O O . GLU A 1 208 ? 2.184 17.516 15.008 1 95.12 208 GLU A O 1
ATOM 1664 N N . TYR A 1 209 ? 1.319 18.453 16.938 1 96.25 209 TYR A N 1
ATOM 1665 C CA . TYR A 1 209 ? -0.013 18.406 16.344 1 96.25 209 TYR A CA 1
ATOM 1666 C C . TYR A 1 209 ? -0.94 19.422 17 1 96.25 209 TYR A C 1
ATOM 1668 O O . TYR A 1 209 ? -0.606 20 18.031 1 96.25 209 TYR A O 1
ATOM 1676 N N . PHE A 1 210 ? -2.002 19.766 16.312 1 94.25 210 PHE A N 1
ATOM 1677 C CA . PHE A 1 210 ? -3.15 20.5 16.828 1 94.25 210 PHE A CA 1
ATOM 1678 C C . PHE A 1 210 ? -4.43 19.688 16.656 1 94.25 210 PHE A C 1
ATOM 1680 O O . PHE A 1 210 ? -4.621 19.016 15.641 1 94.25 210 PHE A O 1
ATOM 1687 N N . ASP A 1 211 ? -5.277 19.703 17.656 1 97 211 ASP A N 1
ATOM 1688 C CA . ASP A 1 211 ? -6.621 19.141 17.547 1 97 211 ASP A CA 1
ATOM 1689 C C . ASP A 1 211 ? -7.664 20.234 17.344 1 97 211 ASP A C 1
ATOM 1691 O O . ASP A 1 211 ? -7.781 21.141 18.172 1 97 211 ASP A O 1
ATOM 1695 N N . LEU A 1 212 ? -8.344 20.156 16.297 1 96.94 212 LEU A N 1
ATOM 1696 C CA . LEU A 1 212 ? -9.352 21.156 16 1 96.94 212 LEU A CA 1
ATOM 1697 C C . LEU A 1 212 ? -10.758 20.609 16.25 1 96.94 212 LEU A C 1
ATOM 1699 O O . LEU A 1 212 ? -11.039 19.453 15.906 1 96.94 212 LEU A O 1
ATOM 1703 N N . ASP A 1 213 ? -11.609 21.438 16.75 1 97.75 213 ASP A N 1
ATOM 1704 C CA . ASP A 1 213 ? -12.984 21.047 17.047 1 97.75 213 ASP A CA 1
ATOM 1705 C C . ASP A 1 213 ? -13.773 20.828 15.758 1 97.75 213 ASP A C 1
ATOM 1707 O O . ASP A 1 213 ? -13.719 21.656 14.844 1 97.75 213 ASP A O 1
ATOM 1711 N N . LEU A 1 214 ? -14.5 19.734 15.773 1 98.25 214 LEU A N 1
ATOM 1712 C CA . LEU A 1 214 ? -15.352 19.422 14.633 1 98.25 214 LEU A CA 1
ATOM 1713 C C . LEU A 1 214 ? -16.734 20.078 14.789 1 98.25 214 LEU A C 1
ATOM 1715 O O . LEU A 1 214 ? -17.219 20.234 15.906 1 98.25 214 LEU A O 1
ATOM 1719 N N . ASN A 1 215 ? -17.234 20.5 13.656 1 97.75 215 ASN A N 1
ATOM 1720 C CA . ASN A 1 215 ? -18.641 20.906 13.648 1 97.75 215 ASN A CA 1
ATOM 1721 C C . ASN A 1 215 ? -19.562 19.719 13.969 1 97.75 215 ASN A C 1
ATOM 1723 O O . ASN A 1 215 ? -19.5 18.688 13.305 1 97.75 215 ASN A O 1
ATOM 1727 N N . PRO A 1 216 ? -20.438 19.859 14.945 1 96.62 216 PRO A N 1
ATOM 1728 C CA . PRO A 1 216 ? -21.281 18.734 15.336 1 96.62 216 PRO A CA 1
ATOM 1729 C C . PRO A 1 216 ? -22.125 18.203 14.188 1 96.62 216 PRO A C 1
ATOM 1731 O O . PRO A 1 216 ? -22.484 17.016 14.164 1 96.62 216 PRO A O 1
ATOM 1734 N N . THR A 1 217 ? -22.406 19 13.242 1 95.81 217 THR A N 1
ATOM 1735 C CA . THR A 1 217 ? -23.266 18.578 12.141 1 95.81 217 THR A CA 1
ATOM 1736 C C . THR A 1 217 ? -22.547 17.562 11.25 1 95.81 217 THR A C 1
ATOM 1738 O O . THR A 1 217 ? -23.188 16.844 10.477 1 95.81 217 THR A O 1
ATOM 1741 N N . ILE A 1 218 ? -21.25 17.516 11.328 1 97.75 218 ILE A N 1
ATOM 1742 C CA . ILE A 1 218 ? -20.484 16.656 10.43 1 97.75 218 ILE A CA 1
ATOM 1743 C C . ILE A 1 218 ? -20.766 15.195 10.742 1 97.75 218 ILE A C 1
ATOM 1745 O O . ILE A 1 218 ? -20.672 14.336 9.859 1 97.75 218 ILE A O 1
ATOM 1749 N N . PHE A 1 219 ? -21.156 14.883 12.008 1 98.06 219 PHE A N 1
ATOM 1750 C CA . PHE A 1 219 ? -21.375 13.508 12.43 1 98.06 219 PHE A CA 1
ATOM 1751 C C . PHE A 1 219 ? -22.625 12.93 11.758 1 98.06 219 PHE A C 1
ATOM 1753 O O . PHE A 1 219 ? -22.75 11.711 11.633 1 98.06 219 PHE A O 1
ATOM 1760 N N . SER A 1 220 ? -23.531 13.797 11.32 1 97 220 SER A N 1
ATOM 1761 C CA . SER A 1 220 ? -24.719 13.352 10.602 1 97 220 SER A CA 1
ATOM 1762 C C . SER A 1 220 ? -24.375 12.977 9.164 1 97 220 SER A C 1
ATOM 1764 O O . SER A 1 220 ? -25.172 12.328 8.484 1 97 220 SER A O 1
ATOM 1766 N N . ASN A 1 221 ? -23.266 13.43 8.688 1 97.69 221 ASN A N 1
ATOM 1767 C CA . ASN A 1 221 ? -22.812 13.148 7.328 1 97.69 221 ASN A CA 1
ATOM 1768 C C . ASN A 1 221 ? -21.547 12.297 7.32 1 97.69 221 ASN A C 1
ATOM 1770 O O . ASN A 1 221 ? -20.688 12.461 6.449 1 97.69 221 ASN A O 1
ATOM 1774 N N . MET A 1 222 ? -21.406 11.539 8.305 1 98.44 222 MET A N 1
ATOM 1775 C CA . MET A 1 222 ? -20.234 10.68 8.484 1 98.44 222 MET A CA 1
ATOM 1776 C C . MET A 1 222 ? -20.594 9.219 8.281 1 98.44 222 MET A C 1
ATOM 1778 O O . MET A 1 222 ? -21.734 8.812 8.531 1 98.44 222 MET A O 1
ATOM 1782 N N . THR A 1 223 ? -19.688 8.398 7.77 1 98.62 223 THR A N 1
ATOM 1783 C CA . THR A 1 223 ? -19.781 6.949 7.699 1 98.62 223 THR A CA 1
ATOM 1784 C C . THR A 1 223 ? -18.531 6.289 8.242 1 98.62 223 THR A C 1
ATOM 1786 O O . THR A 1 223 ? -17.453 6.891 8.234 1 98.62 223 THR A O 1
ATOM 1789 N N . ILE A 1 224 ? -18.688 5.141 8.766 1 98.81 224 ILE A N 1
ATOM 1790 C CA . ILE A 1 224 ? -17.562 4.352 9.258 1 98.81 224 ILE A CA 1
ATOM 1791 C C . ILE A 1 224 ? -17.547 2.982 8.578 1 98.81 224 ILE A C 1
ATOM 1793 O O . ILE A 1 224 ? -18.562 2.283 8.562 1 98.81 224 ILE A O 1
ATOM 1797 N N . THR A 1 225 ? -16.469 2.631 7.949 1 98.69 225 THR A N 1
ATOM 1798 C CA . THR A 1 225 ? -16.297 1.327 7.32 1 98.69 225 THR A CA 1
ATOM 1799 C C . THR A 1 225 ? -15.195 0.537 8.023 1 98.69 225 THR A C 1
ATOM 1801 O O . THR A 1 225 ? -14.07 1.025 8.18 1 98.69 225 THR A O 1
ATOM 1804 N N . PHE A 1 226 ? -15.547 -0.651 8.484 1 98.62 226 PHE A N 1
ATOM 1805 C CA . PHE A 1 226 ? -14.57 -1.522 9.125 1 98.62 226 PHE A CA 1
ATOM 1806 C C . PHE A 1 226 ? -13.688 -2.203 8.094 1 98.62 226 PHE A C 1
ATOM 1808 O O . PHE A 1 226 ? -14.172 -2.629 7.039 1 98.62 226 PHE A O 1
ATOM 1815 N N . GLY A 1 227 ? -12.383 -2.25 8.422 1 97.5 227 GLY A N 1
ATOM 1816 C CA . GLY A 1 227 ? -11.484 -2.992 7.551 1 97.5 227 GLY A CA 1
ATOM 1817 C C . GLY A 1 227 ? -11.773 -4.48 7.523 1 97.5 227 GLY A C 1
ATOM 1818 O O . GLY A 1 227 ? -12.438 -5.008 8.422 1 97.5 227 GLY A O 1
ATOM 1819 N N . LYS A 1 228 ? -11.266 -5.113 6.512 1 95.81 228 LYS A N 1
ATOM 1820 C CA . LYS A 1 228 ? -11.523 -6.527 6.258 1 95.81 228 LYS A CA 1
ATOM 1821 C C . LYS A 1 228 ? -11.07 -7.391 7.434 1 95.81 228 LYS A C 1
ATOM 1823 O O . LYS A 1 228 ? -11.648 -8.445 7.699 1 95.81 228 LYS A O 1
ATOM 1828 N N . ARG A 1 229 ? -10.117 -6.977 8.18 1 96.56 229 ARG A N 1
ATOM 1829 C CA . ARG A 1 229 ? -9.531 -7.762 9.266 1 96.56 229 ARG A CA 1
ATOM 1830 C C . ARG A 1 229 ? -9.898 -7.176 10.625 1 96.56 229 ARG A C 1
ATOM 1832 O O . ARG A 1 229 ? -9.273 -7.5 11.633 1 96.56 229 ARG A O 1
ATOM 1839 N N . CYS A 1 230 ? -10.836 -6.273 10.641 1 97.88 230 CYS A N 1
ATOM 1840 C CA . CYS A 1 230 ? -11.273 -5.707 11.914 1 97.88 230 CYS A CA 1
ATOM 1841 C C . CYS A 1 230 ? -11.914 -6.777 12.789 1 97.88 230 CYS A C 1
ATOM 1843 O O . CYS A 1 230 ? -12.789 -7.52 12.336 1 97.88 230 CYS A O 1
ATOM 1845 N N . SER A 1 231 ? -11.539 -6.871 14.008 1 97.94 231 SER A N 1
ATOM 1846 C CA . SER A 1 231 ? -12.023 -7.922 14.898 1 97.94 231 SER A CA 1
ATOM 1847 C C . SER A 1 231 ? -13.469 -7.66 15.328 1 97.94 231 SER A C 1
ATOM 1849 O O . SER A 1 231 ? -13.922 -6.516 15.312 1 97.94 231 SER A O 1
ATOM 1851 N N . ALA A 1 232 ? -14.109 -8.734 15.68 1 97.94 232 ALA A N 1
ATOM 1852 C CA . ALA A 1 232 ? -15.469 -8.609 16.219 1 97.94 232 ALA A CA 1
ATOM 1853 C C . ALA A 1 232 ? -15.484 -7.758 17.484 1 97.94 232 ALA A C 1
ATOM 1855 O O . ALA A 1 232 ? -16.422 -6.98 17.703 1 97.94 232 ALA A O 1
ATOM 1856 N N . GLU A 1 233 ? -14.516 -7.926 18.234 1 98.38 233 GLU A N 1
ATOM 1857 C CA . GLU A 1 233 ? -14.406 -7.152 19.469 1 98.38 233 GLU A CA 1
ATOM 1858 C C . GLU A 1 233 ? -14.32 -5.656 19.172 1 98.38 233 GLU A C 1
ATOM 1860 O O . GLU A 1 233 ? -15.008 -4.855 19.812 1 98.38 233 GLU A O 1
ATOM 1865 N N . ASP A 1 234 ? -13.484 -5.297 18.25 1 98.56 234 ASP A N 1
ATOM 1866 C CA . ASP A 1 234 ? -13.32 -3.893 17.891 1 98.56 234 ASP A CA 1
ATOM 1867 C C . ASP A 1 234 ? -14.602 -3.324 17.297 1 98.56 234 ASP A C 1
ATOM 1869 O O . ASP A 1 234 ? -14.977 -2.184 17.578 1 98.56 234 ASP A O 1
ATOM 1873 N N . LYS A 1 235 ? -15.242 -4.082 16.469 1 98.69 235 LYS A N 1
ATOM 1874 C CA . LYS A 1 235 ? -16.516 -3.656 15.906 1 98.69 235 LYS A CA 1
ATOM 1875 C C . LYS A 1 235 ? -17.547 -3.389 17 1 98.69 235 LYS A C 1
ATOM 1877 O O . LYS A 1 235 ? -18.266 -2.391 16.953 1 98.69 235 LYS A O 1
ATOM 1882 N N . LEU A 1 236 ? -17.594 -4.266 17.938 1 98.56 236 LEU A N 1
ATOM 1883 C CA . LEU A 1 236 ? -18.516 -4.109 19.047 1 98.56 236 LEU A CA 1
ATOM 1884 C C . LEU A 1 236 ? -18.188 -2.861 19.859 1 98.56 236 LEU A C 1
ATOM 1886 O O . LEU A 1 236 ? -19.094 -2.141 20.297 1 98.56 236 LEU A O 1
ATOM 1890 N N . LYS A 1 237 ? -16.938 -2.689 20.062 1 98.62 237 LYS A N 1
ATOM 1891 C CA . LYS A 1 237 ? -16.5 -1.507 20.797 1 98.62 237 LYS A CA 1
ATOM 1892 C C . LYS A 1 237 ? -17 -0.228 20.141 1 98.62 237 LYS A C 1
ATOM 1894 O O . LYS A 1 237 ? -17.484 0.677 20.812 1 98.62 237 LYS A O 1
ATOM 1899 N N . VAL A 1 238 ? -16.875 -0.106 18.859 1 98.81 238 VAL A N 1
ATOM 1900 C CA . VAL A 1 238 ? -17.297 1.073 18.109 1 98.81 238 VAL A CA 1
ATOM 1901 C C . VAL A 1 238 ? -18.828 1.219 18.203 1 98.81 238 VAL A C 1
ATOM 1903 O O . VAL A 1 238 ? -19.328 2.303 18.484 1 98.81 238 VAL A O 1
ATOM 1906 N N . SER A 1 239 ? -19.531 0.131 17.969 1 98.62 239 SER A N 1
ATOM 1907 C CA . SER A 1 239 ? -21 0.167 17.984 1 98.62 239 SER A CA 1
ATOM 1908 C C . SER A 1 239 ? -21.516 0.606 19.359 1 98.62 239 SER A C 1
ATOM 1910 O O . SER A 1 239 ? -22.438 1.428 19.438 1 98.62 239 SER A O 1
ATOM 1912 N N . LYS A 1 240 ? -21 0.052 20.344 1 98.5 240 LYS A N 1
ATOM 1913 C CA . LYS A 1 240 ? -21.406 0.403 21.703 1 98.5 240 LYS A CA 1
ATOM 1914 C C . LYS A 1 240 ? -21.141 1.875 22 1 98.5 240 LYS A C 1
ATOM 1916 O O . LYS A 1 240 ? -21.969 2.557 22.609 1 98.5 240 LYS A O 1
ATOM 1921 N N . PHE A 1 241 ? -19.969 2.289 21.609 1 98.81 241 PHE A N 1
ATOM 1922 C CA . PHE A 1 241 ? -19.609 3.689 21.828 1 98.81 241 PHE A CA 1
ATOM 1923 C C . PHE A 1 241 ? -20.625 4.609 21.141 1 98.81 241 PHE A C 1
ATOM 1925 O O . PHE A 1 241 ? -21.047 5.605 21.734 1 98.81 241 PHE A O 1
ATOM 1932 N N . LEU A 1 242 ? -20.922 4.32 19.891 1 98.56 242 LEU A N 1
ATOM 1933 C CA . LEU A 1 242 ? -21.891 5.129 19.156 1 98.56 242 LEU A CA 1
ATOM 1934 C C . LEU A 1 242 ? -23.234 5.156 19.875 1 98.56 242 LEU A C 1
ATOM 1936 O O . LEU A 1 242 ? -23.859 6.219 20.016 1 98.56 242 LEU A O 1
ATOM 1940 N N . GLU A 1 243 ? -23.688 4.023 20.312 1 98.12 243 GLU A N 1
ATOM 1941 C CA . GLU A 1 243 ? -24.953 3.918 21.031 1 98.12 243 GLU A CA 1
ATOM 1942 C C . GLU A 1 243 ? -24.922 4.719 22.328 1 98.12 243 GLU A C 1
ATOM 1944 O O . GLU A 1 243 ? -25.844 5.508 22.594 1 98.12 243 GLU A O 1
ATOM 1949 N N . ASP A 1 244 ? -23.906 4.535 23.094 1 98.25 244 ASP A N 1
ATOM 1950 C CA . ASP A 1 244 ? -23.781 5.184 24.391 1 98.25 244 ASP A CA 1
ATOM 1951 C C . ASP A 1 244 ? -23.75 6.703 24.25 1 98.25 244 ASP A C 1
ATOM 1953 O O . ASP A 1 244 ? -24.203 7.422 25.156 1 98.25 244 ASP A O 1
ATOM 1957 N N . ASN A 1 245 ? -23.234 7.184 23.156 1 97.75 245 ASN A N 1
ATOM 1958 C CA . ASN A 1 245 ? -23.062 8.625 23 1 97.75 245 ASN A CA 1
ATOM 1959 C C . ASN A 1 245 ? -24.078 9.188 22 1 97.75 245 ASN A C 1
ATOM 1961 O O . ASN A 1 245 ? -23.969 10.344 21.578 1 97.75 245 ASN A O 1
ATOM 1965 N N . LYS A 1 246 ? -25.031 8.352 21.5 1 96.44 246 LYS A N 1
ATOM 1966 C CA . LYS A 1 246 ? -26.172 8.727 20.656 1 96.44 246 LYS A CA 1
ATOM 1967 C C . LYS A 1 246 ? -25.719 9.258 19.312 1 96.44 246 LYS A C 1
ATOM 1969 O O . LYS A 1 246 ? -26.203 10.289 18.828 1 96.44 246 LYS A O 1
ATOM 1974 N N . PHE A 1 247 ? -24.625 8.68 18.781 1 97.31 247 PHE A N 1
ATOM 1975 C CA . PHE A 1 247 ? -24.234 8.93 17.406 1 97.31 247 PHE A CA 1
ATOM 1976 C C . PHE A 1 247 ? -25.031 8.055 16.453 1 97.31 247 PHE A C 1
ATOM 1978 O O . PHE A 1 247 ? -25.188 6.852 16.688 1 97.31 247 PHE A O 1
ATOM 1985 N N . HIS A 1 248 ? -25.578 8.633 15.438 1 97.12 248 HIS A N 1
ATOM 1986 C CA . HIS A 1 248 ? -26.25 7.883 14.383 1 97.12 248 HIS A CA 1
ATOM 1987 C C . HIS A 1 248 ? -25.406 7.824 13.117 1 97.12 248 HIS A C 1
ATOM 1989 O O . HIS A 1 248 ? -25.781 8.383 12.086 1 97.12 248 HIS A O 1
ATOM 1995 N N . ILE A 1 249 ? -24.391 7.176 13.148 1 98.56 249 ILE A N 1
ATOM 1996 C CA . ILE A 1 249 ? -23.438 7.051 12.039 1 98.56 249 ILE A CA 1
ATOM 1997 C C . ILE A 1 249 ? -23.547 5.652 11.43 1 98.56 249 ILE A C 1
ATOM 1999 O O . ILE A 1 249 ? -23.406 4.652 12.141 1 98.56 249 ILE A O 1
ATOM 2003 N N . PRO A 1 250 ? -23.812 5.539 10.156 1 98.62 250 PRO A N 1
ATOM 2004 C CA . PRO A 1 250 ? -23.875 4.223 9.516 1 98.62 250 PRO A CA 1
ATOM 2005 C C . PRO A 1 250 ? -22.547 3.473 9.578 1 98.62 250 PRO A C 1
ATOM 2007 O O . PRO A 1 250 ? -21.484 4.082 9.43 1 98.62 250 PRO A O 1
ATOM 2010 N N . LEU A 1 251 ? -22.641 2.199 9.844 1 98.56 251 LEU A N 1
ATOM 2011 C CA . LEU A 1 251 ? -21.5 1.307 9.891 1 98.56 251 LEU A CA 1
ATOM 2012 C C . LEU A 1 251 ? -21.5 0.354 8.703 1 98.56 251 LEU A C 1
ATOM 2014 O O . LEU A 1 251 ? -22.547 -0.188 8.336 1 98.56 251 LEU A O 1
ATOM 2018 N N . PHE A 1 252 ? -20.359 0.2 8.055 1 98.19 252 PHE A N 1
ATOM 2019 C CA . PHE A 1 252 ? -20.203 -0.706 6.926 1 98.19 252 PHE A CA 1
ATOM 2020 C C . PHE A 1 252 ? -18.984 -1.599 7.102 1 98.19 252 PHE A C 1
ATOM 2022 O O . PHE A 1 252 ? -18.125 -1.318 7.938 1 98.19 252 PHE A O 1
ATOM 2029 N N . ASP A 1 253 ? -18.922 -2.701 6.375 1 96.81 253 ASP A N 1
ATOM 2030 C CA . ASP A 1 253 ? -17.734 -3.523 6.23 1 96.81 253 ASP A CA 1
ATOM 2031 C C . ASP A 1 253 ? -17.062 -3.283 4.879 1 96.81 253 ASP A C 1
ATOM 2033 O O . ASP A 1 253 ? -17.734 -3.096 3.867 1 96.81 253 ASP A O 1
ATOM 2037 N N . SER A 1 254 ? -15.789 -3.279 4.941 1 94.81 254 SER A N 1
ATOM 2038 C CA . SER A 1 254 ? -15.039 -3.08 3.707 1 94.81 254 SER A CA 1
ATOM 2039 C C . SER A 1 254 ? -15.422 -4.117 2.656 1 94.81 254 SER A C 1
ATOM 2041 O O . SER A 1 254 ? -15.594 -5.297 2.977 1 94.81 254 SER A O 1
ATOM 2043 N N . THR A 1 255 ? -15.445 -3.701 1.422 1 89.94 255 THR A N 1
ATOM 2044 C CA . THR A 1 255 ? -15.766 -4.594 0.313 1 89.94 255 THR A CA 1
ATOM 2045 C C . THR A 1 255 ? -14.5 -4.973 -0.457 1 89.94 255 THR A C 1
ATOM 2047 O O . THR A 1 255 ? -14.578 -5.598 -1.516 1 89.94 255 THR A O 1
ATOM 2050 N N . VAL A 1 256 ? -13.406 -4.516 0.064 1 89.5 256 VAL A N 1
ATOM 2051 C CA . VAL A 1 256 ? -12.156 -4.828 -0.615 1 89.5 256 VAL A CA 1
ATOM 2052 C C . VAL A 1 256 ? -11.977 -6.344 -0.692 1 89.5 256 VAL A C 1
ATOM 2054 O O . VAL A 1 256 ? -12.227 -7.055 0.282 1 89.5 256 VAL A O 1
ATOM 2057 N N . ASN A 1 257 ? -11.555 -6.824 -1.834 1 87.56 257 ASN A N 1
ATOM 2058 C CA . ASN A 1 257 ? -11.344 -8.258 -2.039 1 87.56 257 ASN A CA 1
ATOM 2059 C C . ASN A 1 257 ? -9.914 -8.672 -1.696 1 87.56 257 ASN A C 1
ATOM 2061 O O . ASN A 1 257 ? -9.062 -8.75 -2.578 1 87.56 257 ASN A O 1
ATOM 2065 N N . ILE A 1 258 ? -9.719 -8.945 -0.542 1 91.56 258 ILE A N 1
ATOM 2066 C CA . ILE A 1 258 ? -8.422 -9.398 -0.039 1 91.56 258 ILE A CA 1
ATOM 2067 C C . ILE A 1 258 ? -8.633 -10.414 1.084 1 91.56 258 ILE A C 1
ATOM 2069 O O . ILE A 1 258 ? -9.586 -10.297 1.861 1 91.56 258 ILE A O 1
ATOM 2073 N N . LYS A 1 259 ? -7.824 -11.398 1.068 1 88.62 259 LYS A N 1
ATOM 2074 C CA . LYS A 1 259 ? -7.973 -12.445 2.08 1 88.62 259 LYS A CA 1
ATOM 2075 C C . LYS A 1 259 ? -7.746 -11.883 3.482 1 88.62 259 LYS A C 1
ATOM 2077 O O . LYS A 1 259 ? -6.863 -11.047 3.688 1 88.62 259 LYS A O 1
ATOM 2082 N N . PRO A 1 260 ? -8.539 -12.367 4.48 1 79.25 260 PRO A N 1
ATOM 2083 C CA . PRO A 1 260 ? -8.406 -11.867 5.852 1 79.25 260 PRO A CA 1
ATOM 2084 C C . PRO A 1 260 ? -7.125 -12.359 6.527 1 79.25 260 PRO A C 1
ATOM 2086 O O . PRO A 1 260 ? -6.59 -13.406 6.164 1 79.25 260 PRO A O 1
ATOM 2089 N N . MET B 1 1 ? 16.094 -7.469 -23.391 1 88.75 1 MET B N 1
ATOM 2090 C CA . MET B 1 1 ? 16.297 -7.82 -21.984 1 88.75 1 MET B CA 1
ATOM 2091 C C . MET B 1 1 ? 15.242 -7.156 -21.094 1 88.75 1 MET B C 1
ATOM 2093 O O . MET B 1 1 ? 14.93 -5.98 -21.266 1 88.75 1 MET B O 1
ATOM 2097 N N . LYS B 1 2 ? 14.516 -7.98 -20.328 1 94.81 2 LYS B N 1
ATOM 2098 C CA . LYS B 1 2 ? 13.508 -7.516 -19.375 1 94.81 2 LYS B CA 1
ATOM 2099 C C . LYS B 1 2 ? 14.023 -7.605 -17.953 1 94.81 2 LYS B C 1
ATOM 2101 O O . LYS B 1 2 ? 14.766 -8.523 -17.609 1 94.81 2 LYS B O 1
ATOM 2106 N N . THR B 1 3 ? 13.68 -6.59 -17.156 1 97.94 3 THR B N 1
ATOM 2107 C CA . THR B 1 3 ? 14 -6.629 -15.734 1 97.94 3 THR B CA 1
ATOM 2108 C C . THR B 1 3 ? 12.727 -6.633 -14.898 1 97.94 3 THR B C 1
ATOM 2110 O O . THR B 1 3 ? 11.828 -5.812 -15.109 1 97.94 3 THR B O 1
ATOM 2113 N N . LEU B 1 4 ? 12.617 -7.578 -14 1 98.44 4 LEU B N 1
ATOM 2114 C CA . LEU B 1 4 ? 11.477 -7.684 -13.094 1 98.44 4 LEU B CA 1
ATOM 2115 C C . LEU B 1 4 ? 11.938 -7.703 -11.641 1 98.44 4 LEU B C 1
ATOM 2117 O O . LEU B 1 4 ? 13.102 -7.992 -11.352 1 98.44 4 LEU B O 1
ATOM 2121 N N . TYR B 1 5 ? 11.008 -7.41 -10.789 1 98.56 5 TYR B N 1
ATOM 2122 C CA . TYR B 1 5 ? 11.32 -7.262 -9.367 1 98.56 5 TYR B CA 1
ATOM 2123 C C . TYR B 1 5 ? 10.367 -8.086 -8.516 1 98.56 5 TYR B C 1
ATOM 2125 O O . TYR B 1 5 ? 9.172 -8.172 -8.805 1 98.56 5 TYR B O 1
ATOM 2133 N N . HIS B 1 6 ? 10.875 -8.656 -7.484 1 98.56 6 HIS B N 1
ATOM 2134 C CA . HIS B 1 6 ? 10.148 -9.453 -6.504 1 98.56 6 HIS B CA 1
ATOM 2135 C C . HIS B 1 6 ? 10.43 -8.969 -5.086 1 98.56 6 HIS B C 1
ATOM 2137 O O . HIS B 1 6 ? 11.57 -9.016 -4.625 1 98.56 6 HIS B O 1
ATOM 2143 N N . TYR B 1 7 ? 9.391 -8.438 -4.438 1 98.38 7 TYR B N 1
ATOM 2144 C CA . TYR B 1 7 ? 9.5 -8.008 -3.045 1 98.38 7 TYR B CA 1
ATOM 2145 C C . TYR B 1 7 ? 9.266 -9.18 -2.096 1 98.38 7 TYR B C 1
ATOM 2147 O O . TYR B 1 7 ? 8.297 -9.922 -2.252 1 98.38 7 TYR B O 1
ATOM 2155 N N . THR B 1 8 ? 10.148 -9.328 -1.112 1 98.44 8 THR B N 1
ATOM 2156 C CA . THR B 1 8 ? 10.008 -10.445 -0.188 1 98.44 8 THR B CA 1
ATOM 2157 C C . THR B 1 8 ? 10.805 -10.203 1.088 1 98.44 8 THR B C 1
ATOM 2159 O O . THR B 1 8 ? 11.352 -9.109 1.284 1 98.44 8 THR B O 1
ATOM 2162 N N . THR B 1 9 ? 10.836 -11.141 1.993 1 98.62 9 THR B N 1
ATOM 2163 C CA . THR B 1 9 ? 11.57 -11.031 3.25 1 98.62 9 THR B CA 1
ATOM 2164 C C . THR B 1 9 ? 13.016 -11.492 3.078 1 98.62 9 THR B C 1
ATOM 2166 O O . THR B 1 9 ? 13.344 -12.172 2.107 1 98.62 9 THR B O 1
ATOM 2169 N N . VAL B 1 10 ? 13.805 -11.133 4.02 1 98.81 10 VAL B N 1
ATOM 2170 C CA . VAL B 1 10 ? 15.195 -11.562 4.039 1 98.81 10 VAL B CA 1
ATOM 2171 C C . VAL B 1 10 ? 15.258 -13.086 4.152 1 98.81 10 VAL B C 1
ATOM 2173 O O . VAL B 1 10 ? 16.062 -13.734 3.475 1 98.81 10 VAL B O 1
ATOM 2176 N N . GLU B 1 11 ? 14.414 -13.617 4.949 1 98.62 11 GLU B N 1
ATOM 2177 C CA . GLU B 1 11 ? 14.367 -15.062 5.125 1 98.62 11 GLU B CA 1
ATOM 2178 C C . GLU B 1 11 ? 14.094 -15.773 3.803 1 98.62 11 GLU B C 1
ATOM 2180 O O . GLU B 1 11 ? 14.766 -16.75 3.467 1 98.62 11 GLU B O 1
ATOM 2185 N N . THR B 1 12 ? 13.109 -15.32 3.092 1 98.69 12 THR B N 1
ATOM 2186 C CA . THR B 1 12 ? 12.742 -15.93 1.818 1 98.69 12 THR B CA 1
ATOM 2187 C C . THR B 1 12 ? 13.883 -15.789 0.807 1 98.69 12 THR B C 1
ATOM 2189 O O . THR B 1 12 ? 14.172 -16.719 0.06 1 98.69 12 THR B O 1
ATOM 2192 N N . LEU B 1 13 ? 14.5 -14.617 0.781 1 98.81 13 LEU B N 1
ATOM 2193 C CA . LEU B 1 13 ? 15.656 -14.438 -0.09 1 98.81 13 LEU B CA 1
ATOM 2194 C C . LEU B 1 13 ? 16.703 -15.5 0.177 1 98.81 13 LEU B C 1
ATOM 2196 O O . LEU B 1 13 ? 17.219 -16.125 -0.757 1 98.81 13 LEU B O 1
ATOM 2200 N N . LEU B 1 14 ? 17.016 -15.695 1.433 1 98.81 14 LEU B N 1
ATOM 2201 C CA . LEU B 1 14 ? 18.062 -16.641 1.792 1 98.81 14 LEU B CA 1
ATOM 2202 C C . LEU B 1 14 ? 17.672 -18.062 1.391 1 98.81 14 LEU B C 1
ATOM 2204 O O . LEU B 1 14 ? 18.531 -18.859 1.003 1 98.81 14 LEU B O 1
ATOM 2208 N N . LEU B 1 15 ? 16.422 -18.391 1.451 1 98.75 15 LEU B N 1
ATOM 2209 C CA . LEU B 1 15 ? 15.945 -19.688 0.989 1 98.75 15 LEU B CA 1
ATOM 2210 C C . LEU B 1 15 ? 16.109 -19.812 -0.521 1 98.75 15 LEU B C 1
ATOM 2212 O O . LEU B 1 15 ? 16.547 -20.859 -1.011 1 98.75 15 LEU B O 1
ATOM 2216 N N . ILE B 1 16 ? 15.773 -18.766 -1.257 1 98.75 16 ILE B N 1
ATOM 2217 C CA . ILE B 1 16 ? 15.914 -18.766 -2.709 1 98.75 16 ILE B CA 1
ATOM 2218 C C . ILE B 1 16 ? 17.375 -19 -3.092 1 98.75 16 ILE B C 1
ATOM 2220 O O . ILE B 1 16 ? 17.672 -19.812 -3.973 1 98.75 16 ILE B O 1
ATOM 2224 N N . LEU B 1 17 ? 18.25 -18.328 -2.412 1 98.69 17 LEU B N 1
ATOM 2225 C CA . LEU B 1 17 ? 19.688 -18.422 -2.715 1 98.69 17 LEU B CA 1
ATOM 2226 C C . LEU B 1 17 ? 20.25 -19.766 -2.27 1 98.69 17 LEU B C 1
ATOM 2228 O O . LEU B 1 17 ? 21.062 -20.375 -2.975 1 98.69 17 LEU B O 1
ATOM 2232 N N . ASN B 1 18 ? 19.844 -20.219 -1.113 1 98.5 18 ASN B N 1
ATOM 2233 C CA . ASN B 1 18 ? 20.359 -21.453 -0.555 1 98.5 18 ASN B CA 1
ATOM 2234 C C . ASN B 1 18 ? 19.969 -22.656 -1.404 1 98.5 18 ASN B C 1
ATOM 2236 O O . ASN B 1 18 ? 20.812 -23.516 -1.707 1 98.5 18 ASN B O 1
ATOM 2240 N N . TYR B 1 19 ? 18.688 -22.703 -1.778 1 98.31 19 TYR B N 1
ATOM 2241 C CA . TYR B 1 19 ? 18.172 -23.859 -2.502 1 98.31 19 TYR B CA 1
ATOM 2242 C C . TYR B 1 19 ? 18.219 -23.625 -4.008 1 98.31 19 TYR B C 1
ATOM 2244 O O . TYR B 1 19 ? 17.984 -24.547 -4.793 1 98.31 19 TYR B O 1
ATOM 2252 N N . LYS B 1 20 ? 18.453 -22.406 -4.43 1 98.31 20 LYS B N 1
ATOM 2253 C CA . LYS B 1 20 ? 18.5 -22.016 -5.836 1 98.31 20 LYS B CA 1
ATOM 2254 C C . LYS B 1 20 ? 17.188 -22.375 -6.535 1 98.31 20 LYS B C 1
ATOM 2256 O O . LYS B 1 20 ? 17.188 -22.984 -7.613 1 98.31 20 LYS B O 1
ATOM 2261 N N . THR B 1 21 ? 16.078 -22.078 -5.832 1 98.38 21 THR B N 1
ATOM 2262 C CA . THR B 1 21 ? 14.742 -22.344 -6.348 1 98.38 21 THR B CA 1
ATOM 2263 C C . THR B 1 21 ? 13.852 -21.109 -6.184 1 98.38 21 THR B C 1
ATOM 2265 O O . THR B 1 21 ? 14.156 -20.219 -5.383 1 98.38 21 THR B O 1
ATOM 2268 N N . LEU B 1 22 ? 12.898 -21.062 -6.957 1 98.44 22 LEU B N 1
ATOM 2269 C CA . LEU B 1 22 ? 11.836 -20.078 -6.855 1 98.44 22 LEU B CA 1
ATOM 2270 C C . LEU B 1 22 ? 10.492 -20.734 -6.582 1 98.44 22 LEU B C 1
ATOM 2272 O O . LEU B 1 22 ? 10.141 -21.719 -7.238 1 98.44 22 LEU B O 1
ATOM 2276 N N . ARG B 1 23 ? 9.805 -20.234 -5.621 1 98.06 23 ARG B N 1
ATOM 2277 C CA . ARG B 1 23 ? 8.523 -20.812 -5.234 1 98.06 23 ARG B CA 1
ATOM 2278 C C . ARG B 1 23 ? 7.398 -20.297 -6.129 1 98.06 23 ARG B C 1
ATOM 2280 O O . ARG B 1 23 ? 7.328 -19.109 -6.426 1 98.06 23 ARG B O 1
ATOM 2287 N N . PHE B 1 24 ? 6.602 -21.188 -6.566 1 97.38 24 PHE B N 1
ATOM 2288 C CA . PHE B 1 24 ? 5.324 -20.922 -7.215 1 97.38 24 PHE B CA 1
ATOM 2289 C C . PHE B 1 24 ? 4.164 -21.312 -6.312 1 97.38 24 PHE B C 1
ATOM 2291 O O . PHE B 1 24 ? 4.047 -22.484 -5.922 1 97.38 24 PHE B O 1
ATOM 2298 N N . LYS B 1 25 ? 3.361 -20.391 -6.016 1 97.12 25 LYS B N 1
ATOM 2299 C CA . LYS B 1 25 ? 2.232 -20.656 -5.129 1 97.12 25 LYS B CA 1
ATOM 2300 C C . LYS B 1 25 ? 0.951 -20.891 -5.926 1 97.12 25 LYS B C 1
ATOM 2302 O O . LYS B 1 25 ? 0.732 -20.25 -6.961 1 97.12 25 LYS B O 1
ATOM 2307 N N . SER B 1 26 ? 0.156 -21.828 -5.383 1 95.44 26 SER B N 1
ATOM 2308 C CA . SER B 1 26 ? -1.181 -22 -5.941 1 95.44 26 SER B CA 1
ATOM 2309 C C . SER B 1 26 ? -1.997 -20.719 -5.836 1 95.44 26 SER B C 1
ATOM 2311 O O . SER B 1 26 ? -1.937 -20.016 -4.824 1 95.44 26 SER B O 1
ATOM 2313 N N . LEU B 1 27 ? -2.807 -20.453 -6.816 1 94.62 27 LEU B N 1
ATOM 2314 C CA . LEU B 1 27 ? -3.674 -19.281 -6.793 1 94.62 27 LEU B CA 1
ATOM 2315 C C . LEU B 1 27 ? -4.625 -19.328 -5.602 1 94.62 27 LEU B C 1
ATOM 2317 O O . LEU B 1 27 ? -5.18 -18.312 -5.203 1 94.62 27 LEU B O 1
ATOM 2321 N N . LEU B 1 28 ? -4.809 -20.531 -5.105 1 92.5 28 LEU B N 1
ATOM 2322 C CA . LEU B 1 28 ? -5.676 -20.688 -3.943 1 92.5 28 LEU B CA 1
ATOM 2323 C C . LEU B 1 28 ? -5.125 -19.922 -2.746 1 92.5 28 LEU B C 1
ATOM 2325 O O . LEU B 1 28 ? -5.875 -19.547 -1.844 1 92.5 28 LEU B O 1
ATOM 2329 N N . TYR B 1 29 ? -3.871 -19.609 -2.764 1 93.56 29 TYR B N 1
ATOM 2330 C CA . TYR B 1 29 ? -3.238 -19.094 -1.553 1 93.56 29 TYR B CA 1
ATOM 2331 C C . TYR B 1 29 ? -2.689 -17.688 -1.775 1 93.56 29 TYR B C 1
ATOM 2333 O O . TYR B 1 29 ? -1.886 -17.203 -0.981 1 93.56 29 TYR B O 1
ATOM 2341 N N . VAL B 1 30 ? -3.066 -17.016 -2.824 1 94.06 30 VAL B N 1
ATOM 2342 C CA . VAL B 1 30 ? -2.631 -15.648 -3.066 1 94.06 30 VAL B CA 1
ATOM 2343 C C . VAL B 1 30 ? -3.555 -14.68 -2.336 1 94.06 30 VAL B C 1
ATOM 2345 O O . VAL B 1 30 ? -4.559 -15.086 -1.75 1 94.06 30 VAL B O 1
ATOM 2348 N N . ASP B 1 31 ? -3.256 -13.414 -2.346 1 91.81 31 ASP B N 1
ATOM 2349 C CA . ASP B 1 31 ? -3.928 -12.414 -1.522 1 91.81 31 ASP B CA 1
ATOM 2350 C C . ASP B 1 31 ? -5.336 -12.133 -2.039 1 91.81 31 ASP B C 1
ATOM 2352 O O . ASP B 1 31 ? -6.25 -11.867 -1.256 1 91.81 31 ASP B O 1
ATOM 2356 N N . ASP B 1 32 ? -5.535 -12.164 -3.338 1 93.06 32 ASP B N 1
ATOM 2357 C CA . ASP B 1 32 ? -6.836 -11.914 -3.949 1 93.06 32 ASP B CA 1
ATOM 2358 C C . ASP B 1 32 ? -7.684 -13.188 -3.988 1 93.06 32 ASP B C 1
ATOM 2360 O O . ASP B 1 32 ? -7.391 -14.102 -4.758 1 93.06 32 ASP B O 1
ATOM 2364 N N . PRO B 1 33 ? -8.711 -13.219 -3.268 1 91.88 33 PRO B N 1
ATOM 2365 C CA . PRO B 1 33 ? -9.5 -14.445 -3.18 1 91.88 33 PRO B CA 1
ATOM 2366 C C . PRO B 1 33 ? -10.281 -14.742 -4.457 1 91.88 33 PRO B C 1
ATOM 2368 O O . PRO B 1 33 ? -10.805 -15.844 -4.625 1 91.88 33 PRO B O 1
ATOM 2371 N N . LEU B 1 34 ? -10.328 -13.867 -5.316 1 91.69 34 LEU B N 1
ATOM 2372 C CA . LEU B 1 34 ? -11.117 -14.055 -6.527 1 91.69 34 LEU B CA 1
ATOM 2373 C C . LEU B 1 34 ? -10.312 -14.805 -7.586 1 91.69 34 LEU B C 1
ATOM 2375 O O . LEU B 1 34 ? -10.883 -15.391 -8.508 1 91.69 34 LEU B O 1
ATOM 2379 N N . GLU B 1 35 ? -9.047 -14.828 -7.434 1 91.44 35 GLU B N 1
ATOM 2380 C CA . GLU B 1 35 ? -8.172 -15.289 -8.516 1 91.44 35 GLU B CA 1
ATOM 2381 C C . GLU B 1 35 ? -8.383 -16.781 -8.797 1 91.44 35 GLU B C 1
ATOM 2383 O O . GLU B 1 35 ? -8.398 -17.188 -9.953 1 91.44 35 GLU B O 1
ATOM 2388 N N . PRO B 1 36 ? -8.594 -17.609 -7.77 1 90.75 36 PRO B N 1
ATOM 2389 C CA . PRO B 1 36 ? -8.797 -19.031 -8.07 1 90.75 36 PRO B CA 1
ATOM 2390 C C . PRO B 1 36 ? -10.227 -19.344 -8.5 1 90.75 36 PRO B C 1
ATOM 2392 O O . PRO B 1 36 ? -10.516 -20.453 -8.961 1 90.75 36 PRO B O 1
ATOM 2395 N N . SER B 1 37 ? -11.062 -18.391 -8.398 1 90.75 37 SER B N 1
ATOM 2396 C CA . SER B 1 37 ? -12.484 -18.641 -8.578 1 90.75 37 SER B CA 1
ATOM 2397 C C . SER B 1 37 ? -12.852 -18.75 -10.055 1 90.75 37 SER B C 1
ATOM 2399 O O . SER B 1 37 ? -12.289 -18.047 -10.891 1 90.75 37 SER B O 1
ATOM 2401 N N . THR B 1 38 ? -13.766 -19.672 -10.344 1 89.19 38 THR B N 1
ATOM 2402 C CA . THR B 1 38 ? -14.422 -19.797 -11.641 1 89.19 38 THR B CA 1
ATOM 2403 C C . THR B 1 38 ? -15.93 -19.609 -11.5 1 89.19 38 THR B C 1
ATOM 2405 O O . THR B 1 38 ? -16.469 -19.672 -10.398 1 89.19 38 THR B O 1
ATOM 2408 N N . SER B 1 39 ? -16.547 -19.281 -12.57 1 89.69 39 SER B N 1
ATOM 2409 C CA . SER B 1 39 ? -17.984 -19.031 -12.492 1 89.69 39 SER B CA 1
ATOM 2410 C C . SER B 1 39 ? -18.766 -20.328 -12.398 1 89.69 39 SER B C 1
ATOM 2412 O O . SER B 1 39 ? -19.906 -20.344 -11.922 1 89.69 39 SER B O 1
ATOM 2414 N N . ASP B 1 40 ? -18.172 -21.453 -12.773 1 85.38 40 ASP B N 1
ATOM 2415 C CA . ASP B 1 40 ? -18.969 -22.672 -12.906 1 85.38 40 ASP B CA 1
ATOM 2416 C C . ASP B 1 40 ? -18.391 -23.797 -12.062 1 85.38 40 ASP B C 1
ATOM 2418 O O . ASP B 1 40 ? -19.094 -24.734 -11.695 1 85.38 40 ASP B O 1
ATOM 2422 N N . PHE B 1 41 ? -17.109 -23.75 -11.711 1 81.06 41 PHE B N 1
ATOM 2423 C CA . PHE B 1 41 ? -16.531 -24.922 -11.055 1 81.06 41 PHE B CA 1
ATOM 2424 C C . PHE B 1 41 ? -15.672 -24.516 -9.867 1 81.06 41 PHE B C 1
ATOM 2426 O O . PHE B 1 41 ? -14.578 -25.047 -9.672 1 81.06 41 PHE B O 1
ATOM 2433 N N . GLY B 1 42 ? -16.125 -23.469 -9.148 1 81.75 42 GLY B N 1
ATOM 2434 C CA . GLY B 1 42 ? -15.5 -23.109 -7.891 1 81.75 42 GLY B CA 1
ATOM 2435 C C . GLY B 1 42 ? -14.086 -22.594 -8.062 1 81.75 42 GLY B C 1
ATOM 2436 O O . GLY B 1 42 ? -13.844 -21.672 -8.844 1 81.75 42 GLY B O 1
ATOM 2437 N N . ASN B 1 43 ? -13.117 -23.234 -7.305 1 86.19 43 ASN B N 1
ATOM 2438 C CA . ASN B 1 43 ? -11.758 -22.703 -7.25 1 86.19 43 ASN B CA 1
ATOM 2439 C C . ASN B 1 43 ? -10.797 -23.547 -8.086 1 86.19 43 ASN B C 1
ATOM 2441 O O . ASN B 1 43 ? -9.672 -23.812 -7.664 1 86.19 43 ASN B O 1
ATOM 2445 N N . LEU B 1 44 ? -11.211 -23.984 -9.25 1 82.25 44 LEU B N 1
ATOM 2446 C CA . LEU B 1 44 ? -10.367 -24.797 -10.133 1 82.25 44 LEU B CA 1
ATOM 2447 C C . LEU B 1 44 ? -9.148 -24 -10.586 1 82.25 44 LEU B C 1
ATOM 2449 O O . LEU B 1 44 ? -8.148 -24.578 -11.016 1 82.25 44 LEU B O 1
ATOM 2453 N N . GLY B 1 45 ? -9.242 -22.688 -10.5 1 86.44 45 GLY B N 1
ATOM 2454 C CA . GLY B 1 45 ? -8.086 -21.859 -10.789 1 86.44 45 GLY B CA 1
ATOM 2455 C C . GLY B 1 45 ? -6.914 -22.109 -9.859 1 86.44 45 GLY B C 1
ATOM 2456 O O . GLY B 1 45 ? -5.781 -21.734 -10.156 1 86.44 45 GLY B O 1
ATOM 2457 N N . GLY B 1 46 ? -7.184 -22.812 -8.82 1 89.81 46 GLY B N 1
ATOM 2458 C CA . GLY B 1 46 ? -6.156 -23.125 -7.836 1 89.81 46 GLY B CA 1
ATOM 2459 C C . GLY B 1 46 ? -5.062 -24.031 -8.375 1 89.81 46 GLY B C 1
ATOM 2460 O O . GLY B 1 46 ? -4.004 -24.156 -7.762 1 89.81 46 GLY B O 1
ATOM 2461 N N . PHE B 1 47 ? -5.309 -24.562 -9.516 1 88.31 47 PHE B N 1
ATOM 2462 C CA . PHE B 1 47 ? -4.309 -25.453 -10.102 1 88.31 47 PHE B CA 1
ATOM 2463 C C . PHE B 1 47 ? -3.357 -24.688 -11.008 1 88.31 47 PHE B C 1
ATOM 2465 O O . PHE B 1 47 ? -2.578 -25.281 -11.75 1 88.31 47 PHE B O 1
ATOM 2472 N N . LYS B 1 48 ? -3.443 -23.438 -10.961 1 92.25 48 LYS B N 1
ATOM 2473 C CA . LYS B 1 48 ? -2.428 -22.562 -11.531 1 92.25 48 LYS B CA 1
ATOM 2474 C C . LYS B 1 48 ? -1.453 -22.078 -10.461 1 92.25 48 LYS B C 1
ATOM 2476 O O . LYS B 1 48 ? -1.868 -21.688 -9.367 1 92.25 48 LYS B O 1
ATOM 2481 N N . TYR B 1 49 ? -0.22 -22.188 -10.812 1 94.44 49 TYR B N 1
ATOM 2482 C CA . TYR B 1 49 ? 0.846 -21.812 -9.891 1 94.44 49 TYR B CA 1
ATOM 2483 C C . TYR B 1 49 ? 1.609 -20.594 -10.398 1 94.44 49 TYR B C 1
ATOM 2485 O O . TYR B 1 49 ? 1.912 -20.5 -11.594 1 94.44 49 TYR B O 1
ATOM 2493 N N . VAL B 1 50 ? 1.862 -19.656 -9.391 1 96.69 50 VAL B N 1
ATOM 2494 C CA . VAL B 1 50 ? 2.375 -18.375 -9.875 1 96.69 50 VAL B CA 1
ATOM 2495 C C . VAL B 1 50 ? 3.506 -17.891 -8.969 1 96.69 50 VAL B C 1
ATOM 2497 O O . VAL B 1 50 ? 3.539 -18.219 -7.777 1 96.69 50 VAL B O 1
ATOM 2500 N N . SER B 1 51 ? 4.473 -17.25 -9.484 1 97.81 51 SER B N 1
ATOM 2501 C CA . SER B 1 51 ? 5.434 -16.359 -8.82 1 97.81 51 SER B CA 1
ATOM 2502 C C . SER B 1 51 ? 5.242 -14.914 -9.258 1 97.81 51 SER B C 1
ATOM 2504 O O . SER B 1 51 ? 5.375 -14.594 -10.438 1 97.81 51 SER B O 1
ATOM 2506 N N . CYS B 1 52 ? 4.953 -14.07 -8.32 1 97.88 52 CYS B N 1
ATOM 2507 C CA . CYS B 1 52 ? 4.5 -12.711 -8.617 1 97.88 52 CYS B CA 1
ATOM 2508 C C . CYS B 1 52 ? 5.672 -11.742 -8.641 1 97.88 52 CYS B C 1
ATOM 2510 O O . CYS B 1 52 ? 6.461 -11.688 -7.699 1 97.88 52 CYS B O 1
ATOM 2512 N N . TRP B 1 53 ? 5.746 -10.969 -9.695 1 98.31 53 TRP B N 1
ATOM 2513 C CA . TRP B 1 53 ? 6.781 -9.977 -9.953 1 98.31 53 TRP B CA 1
ATOM 2514 C C . TRP B 1 53 ? 6.172 -8.664 -10.445 1 98.31 53 TRP B C 1
ATOM 2516 O O . TRP B 1 53 ? 4.949 -8.547 -10.547 1 98.31 53 TRP B O 1
ATOM 2526 N N . THR B 1 54 ? 6.988 -7.648 -10.578 1 98.06 54 THR B N 1
ATOM 2527 C CA . THR B 1 54 ? 6.562 -6.352 -11.094 1 98.06 54 THR B CA 1
ATOM 2528 C C . THR B 1 54 ? 7.703 -5.672 -11.844 1 98.06 54 THR B C 1
ATOM 2530 O O . THR B 1 54 ? 8.875 -6.012 -11.648 1 98.06 54 THR B O 1
ATOM 2533 N N . ASP B 1 55 ? 7.379 -4.805 -12.703 1 95.5 55 ASP B N 1
ATOM 2534 C CA . ASP B 1 55 ? 8.422 -4.035 -13.383 1 95.5 55 ASP B CA 1
ATOM 2535 C C . ASP B 1 55 ? 8.695 -2.727 -12.648 1 95.5 55 ASP B C 1
ATOM 2537 O O . ASP B 1 55 ? 9.414 -1.864 -13.156 1 95.5 55 ASP B O 1
ATOM 2541 N N . THR B 1 56 ? 8.164 -2.537 -11.43 1 90.94 56 THR B N 1
ATOM 2542 C CA . THR B 1 56 ? 8.328 -1.315 -10.648 1 90.94 56 THR B CA 1
ATOM 2543 C C . THR B 1 56 ? 9.266 -1.553 -9.469 1 90.94 56 THR B C 1
ATOM 2545 O O . THR B 1 56 ? 8.898 -2.24 -8.508 1 90.94 56 THR B O 1
ATOM 2548 N N . PRO B 1 57 ? 10.453 -0.983 -9.367 1 89.19 57 PRO B N 1
ATOM 2549 C CA . PRO B 1 57 ? 11.438 -1.265 -8.32 1 89.19 57 PRO B CA 1
ATOM 2550 C C . PRO B 1 57 ? 11.203 -0.433 -7.059 1 89.19 57 PRO B C 1
ATOM 2552 O O . PRO B 1 57 ? 11.742 -0.749 -5.996 1 89.19 57 PRO B O 1
ATOM 2555 N N . ASN B 1 58 ? 10.414 0.64 -7.074 1 88.81 58 ASN B N 1
ATOM 2556 C CA . ASN B 1 58 ? 10.328 1.565 -5.953 1 88.81 58 ASN B CA 1
ATOM 2557 C C . ASN B 1 58 ? 8.875 1.864 -5.582 1 88.81 58 ASN B C 1
ATOM 2559 O O . ASN B 1 58 ? 8.5 3.025 -5.418 1 88.81 58 ASN B O 1
ATOM 2563 N N . SER B 1 59 ? 8.195 0.807 -5.387 1 94.62 59 SER B N 1
ATOM 2564 C CA . SER B 1 59 ? 6.789 0.964 -5.027 1 94.62 59 SER B CA 1
ATOM 2565 C C . SER B 1 59 ? 6.598 0.932 -3.518 1 94.62 59 SER B C 1
ATOM 2567 O O . SER B 1 59 ? 6.84 -0.093 -2.877 1 94.62 59 SER B O 1
ATOM 2569 N N . ILE B 1 60 ? 6.078 2.037 -2.984 1 95.88 60 ILE B N 1
ATOM 2570 C CA . ILE B 1 60 ? 5.867 2.139 -1.544 1 95.88 60 ILE B CA 1
ATOM 2571 C C . ILE B 1 60 ? 4.863 1.083 -1.093 1 95.88 60 ILE B C 1
ATOM 2573 O O . ILE B 1 60 ? 5.117 0.339 -0.144 1 95.88 60 ILE B O 1
ATOM 2577 N N . PRO B 1 61 ? 3.756 0.881 -1.817 1 95.81 61 PRO B N 1
ATOM 2578 C CA . PRO B 1 61 ? 2.811 -0.157 -1.4 1 95.81 61 PRO B CA 1
ATOM 2579 C C . PRO B 1 61 ? 3.412 -1.56 -1.456 1 95.81 61 PRO B C 1
ATOM 2581 O O . PRO B 1 61 ? 3.186 -2.369 -0.553 1 95.81 61 PRO B O 1
ATOM 2584 N N . GLN B 1 62 ? 4.156 -1.88 -2.467 1 96.56 62 GLN B N 1
ATOM 2585 C CA . GLN B 1 62 ? 4.746 -3.209 -2.582 1 96.56 62 GLN B CA 1
ATOM 2586 C C . GLN B 1 62 ? 5.766 -3.457 -1.474 1 96.56 62 GLN B C 1
ATOM 2588 O O . GLN B 1 62 ? 5.785 -4.531 -0.867 1 96.56 62 GLN B O 1
ATOM 2593 N N . TRP B 1 63 ? 6.594 -2.457 -1.175 1 96.62 63 TRP B N 1
ATOM 2594 C CA . TRP B 1 63 ? 7.527 -2.555 -0.057 1 96.62 63 TRP B CA 1
ATOM 2595 C C . TRP B 1 63 ? 6.789 -2.836 1.247 1 96.62 63 TRP B C 1
ATOM 2597 O O . TRP B 1 63 ? 7.207 -3.684 2.037 1 96.62 63 TRP B O 1
ATOM 2607 N N . THR B 1 64 ? 5.746 -2.105 1.405 1 95.44 64 THR B N 1
ATOM 2608 C CA . THR B 1 64 ? 5.008 -2.195 2.66 1 95.44 64 THR B CA 1
ATOM 2609 C C . THR B 1 64 ? 4.312 -3.547 2.785 1 95.44 64 THR B C 1
ATOM 2611 O O . THR B 1 64 ? 4.391 -4.195 3.83 1 95.44 64 THR B O 1
ATOM 2614 N N . MET B 1 65 ? 3.748 -4.035 1.762 1 95.62 65 MET B N 1
ATOM 2615 C CA . MET B 1 65 ? 2.879 -5.207 1.812 1 95.62 65 MET B CA 1
ATOM 2616 C C . MET B 1 65 ? 3.693 -6.492 1.725 1 95.62 65 MET B C 1
ATOM 2618 O O . MET B 1 65 ? 3.324 -7.508 2.318 1 95.62 65 MET B O 1
ATOM 2622 N N . TYR B 1 66 ? 4.816 -6.473 1.025 1 96.31 66 TYR B N 1
ATOM 2623 C CA . TYR B 1 66 ? 5.367 -7.766 0.638 1 96.31 66 TYR B CA 1
ATOM 2624 C C . TYR B 1 66 ? 6.762 -7.965 1.216 1 96.31 66 TYR B C 1
ATOM 2626 O O . TYR B 1 66 ? 7.316 -9.062 1.157 1 96.31 66 TYR B O 1
ATOM 2634 N N . SER B 1 67 ? 7.363 -6.945 1.783 1 97.06 67 SER B N 1
ATOM 2635 C CA . SER B 1 67 ? 8.68 -7.09 2.406 1 97.06 67 SER B CA 1
ATOM 2636 C C . SER B 1 67 ? 8.602 -6.844 3.91 1 97.06 67 SER B C 1
ATOM 2638 O O . SER B 1 67 ? 9.539 -6.297 4.5 1 97.06 67 SER B O 1
ATOM 2640 N N . ASP B 1 68 ? 7.508 -7.188 4.492 1 95 68 ASP B N 1
ATOM 2641 C CA . ASP B 1 68 ? 7.312 -7.043 5.934 1 95 68 ASP B CA 1
ATOM 2642 C C . ASP B 1 68 ? 7.559 -5.605 6.379 1 95 68 ASP B C 1
ATOM 2644 O O . ASP B 1 68 ? 8.398 -5.359 7.25 1 95 68 ASP B O 1
ATOM 2648 N N . ASN B 1 69 ? 6.793 -4.734 5.797 1 94.44 69 ASN B N 1
ATOM 2649 C CA . ASN B 1 69 ? 6.84 -3.314 6.125 1 94.44 69 ASN B CA 1
ATOM 2650 C C . ASN B 1 69 ? 8.234 -2.732 5.898 1 94.44 69 ASN B C 1
ATOM 2652 O O . ASN B 1 69 ? 8.789 -2.072 6.781 1 94.44 69 ASN B O 1
ATOM 2656 N N . MET B 1 70 ? 8.875 -3.123 4.793 1 95.88 70 MET B N 1
ATOM 2657 C CA . MET B 1 70 ? 10.109 -2.572 4.242 1 95.88 70 MET B CA 1
ATOM 2658 C C . MET B 1 70 ? 11.32 -3.066 5.023 1 95.88 70 MET B C 1
ATOM 2660 O O . MET B 1 70 ? 12.398 -2.475 4.945 1 95.88 70 MET B O 1
ATOM 2664 N N . THR B 1 71 ? 11.195 -4.07 5.809 1 97.81 71 THR B N 1
ATOM 2665 C CA . THR B 1 71 ? 12.344 -4.641 6.504 1 97.81 71 THR B CA 1
ATOM 2666 C C . THR B 1 71 ? 13.016 -5.715 5.652 1 97.81 71 THR B C 1
ATOM 2668 O O . THR B 1 71 ? 14.102 -6.195 5.992 1 97.81 71 THR B O 1
ATOM 2671 N N . GLY B 1 72 ? 12.375 -6.094 4.547 1 98.31 72 GLY B N 1
ATOM 2672 C CA . GLY B 1 72 ? 12.883 -7.152 3.693 1 98.31 72 GLY B CA 1
ATOM 2673 C C . GLY B 1 72 ? 13.711 -6.637 2.529 1 98.31 72 GLY B C 1
ATOM 2674 O O . GLY B 1 72 ? 14.531 -5.73 2.697 1 98.31 72 GLY B O 1
ATOM 2675 N N . VAL B 1 73 ? 13.508 -7.344 1.348 1 98.75 73 VAL B N 1
ATOM 2676 C CA . VAL B 1 73 ? 14.344 -7.023 0.198 1 98.75 73 VAL B CA 1
ATOM 2677 C C . VAL B 1 73 ? 13.5 -7.012 -1.073 1 98.75 73 VAL B C 1
ATOM 2679 O O . VAL B 1 73 ? 12.359 -7.492 -1.075 1 98.75 73 VAL B O 1
ATOM 2682 N N . CYS B 1 74 ? 13.984 -6.391 -2.074 1 98.62 74 CYS B N 1
ATOM 2683 C CA . CYS B 1 74 ? 13.508 -6.465 -3.449 1 98.62 74 CYS B CA 1
ATOM 2684 C C . CYS B 1 74 ? 14.539 -7.129 -4.352 1 98.62 74 CYS B C 1
ATOM 2686 O O . CYS B 1 74 ? 15.656 -6.637 -4.484 1 98.62 74 CYS B O 1
ATOM 2688 N N . ILE B 1 75 ? 14.188 -8.242 -4.926 1 98.81 75 ILE B N 1
ATOM 2689 C CA . ILE B 1 75 ? 15.055 -8.977 -5.836 1 98.81 75 ILE B CA 1
ATOM 2690 C C . ILE B 1 75 ? 14.797 -8.531 -7.273 1 98.81 75 ILE B C 1
ATOM 2692 O O . ILE B 1 75 ? 13.656 -8.539 -7.734 1 98.81 75 ILE B O 1
ATOM 2696 N N . GLY B 1 76 ? 15.812 -8.07 -7.98 1 98.62 76 GLY B N 1
ATOM 2697 C CA . GLY B 1 76 ? 15.734 -7.797 -9.406 1 98.62 76 GLY B CA 1
ATOM 2698 C C . GLY B 1 76 ? 16.438 -8.844 -10.258 1 98.62 76 GLY B C 1
ATOM 2699 O O . GLY B 1 76 ? 17.516 -9.312 -9.906 1 98.62 76 GLY B O 1
ATOM 2700 N N . ILE B 1 77 ? 15.789 -9.273 -11.336 1 98.56 77 ILE B N 1
ATOM 2701 C CA . ILE B 1 77 ? 16.453 -10.156 -12.297 1 98.56 77 ILE B CA 1
ATOM 2702 C C . ILE B 1 77 ? 16.281 -9.602 -13.711 1 98.56 77 ILE B C 1
ATOM 2704 O O . ILE B 1 77 ? 15.234 -9.023 -14.031 1 98.56 77 ILE B O 1
ATOM 2708 N N . SER B 1 78 ? 17.234 -9.781 -14.5 1 98.31 78 SER B N 1
ATOM 2709 C CA . SER B 1 78 ? 17.188 -9.438 -15.922 1 98.31 78 SER B CA 1
ATOM 2710 C C . SER B 1 78 ? 17.375 -10.672 -16.797 1 98.31 78 SER B C 1
ATOM 2712 O O . SER B 1 78 ? 18.25 -11.5 -16.531 1 98.31 78 SER B O 1
ATOM 2714 N N . PHE B 1 79 ? 16.531 -10.797 -17.797 1 98.06 79 PHE B N 1
ATOM 2715 C CA . PHE B 1 79 ? 16.547 -11.992 -18.625 1 98.06 79 PHE B CA 1
ATOM 2716 C C . PHE B 1 79 ? 15.93 -11.703 -20 1 98.06 79 PHE B C 1
ATOM 2718 O O . PHE B 1 79 ? 15.234 -10.703 -20.172 1 98.06 79 PHE B O 1
ATOM 2725 N N . ASP B 1 80 ? 16.219 -12.586 -20.984 1 97.44 80 ASP B N 1
ATOM 2726 C CA . ASP B 1 80 ? 15.656 -12.453 -22.328 1 97.44 80 ASP B CA 1
ATOM 2727 C C . ASP B 1 80 ? 14.477 -13.406 -22.516 1 97.44 80 ASP B C 1
ATOM 2729 O O . ASP B 1 80 ? 13.477 -13.039 -23.141 1 97.44 80 ASP B O 1
ATOM 2733 N N . LYS B 1 81 ? 14.641 -14.602 -22.078 1 95.69 81 LYS B N 1
ATOM 2734 C CA . LYS B 1 81 ? 13.609 -15.625 -22.172 1 95.69 81 LYS B CA 1
ATOM 2735 C C . LYS B 1 81 ? 13.453 -16.391 -20.859 1 95.69 81 LYS B C 1
ATOM 2737 O O . LYS B 1 81 ? 14.328 -16.328 -20 1 95.69 81 LYS B O 1
ATOM 2742 N N . GLU B 1 82 ? 12.367 -17.078 -20.703 1 95.94 82 GLU B N 1
ATOM 2743 C CA . GLU B 1 82 ? 12.055 -17.781 -19.469 1 95.94 82 GLU B CA 1
ATOM 2744 C C . GLU B 1 82 ? 13.117 -18.828 -19.141 1 95.94 82 GLU B C 1
ATOM 2746 O O . GLU B 1 82 ? 13.414 -19.094 -17.984 1 95.94 82 GLU B O 1
ATOM 2751 N N . THR B 1 83 ? 13.758 -19.375 -20.172 1 94.88 83 THR B N 1
ATOM 2752 C CA . THR B 1 83 ? 14.773 -20.406 -19.984 1 94.88 83 THR B CA 1
ATOM 2753 C C . THR B 1 83 ? 16.047 -19.812 -19.375 1 94.88 83 THR B C 1
ATOM 2755 O O . THR B 1 83 ? 16.906 -20.547 -18.906 1 94.88 83 THR B O 1
ATOM 2758 N N . ASP B 1 84 ? 16.156 -18.469 -19.438 1 96.81 84 ASP B N 1
ATOM 2759 C CA . ASP B 1 84 ? 17.266 -17.812 -18.734 1 96.81 84 ASP B CA 1
ATOM 2760 C C . ASP B 1 84 ? 17.031 -17.844 -17.219 1 96.81 84 ASP B C 1
ATOM 2762 O O . ASP B 1 84 ? 17.984 -17.688 -16.453 1 96.81 84 ASP B O 1
ATOM 2766 N N . VAL B 1 85 ? 15.781 -18 -16.828 1 98 85 VAL B N 1
ATOM 2767 C CA . VAL B 1 85 ? 15.414 -17.891 -15.422 1 98 85 VAL B CA 1
ATOM 2768 C C . VAL B 1 85 ? 15.383 -19.297 -14.797 1 98 85 VAL B C 1
ATOM 2770 O O . VAL B 1 85 ? 15.875 -19.484 -13.688 1 98 85 VAL B O 1
ATOM 2773 N N . PHE B 1 86 ? 14.898 -20.234 -15.555 1 97.75 86 PHE B N 1
ATOM 2774 C CA . PHE B 1 86 ? 14.672 -21.562 -14.984 1 97.75 86 PHE B CA 1
ATOM 2775 C C . PHE B 1 86 ? 15.617 -22.578 -15.602 1 97.75 86 PHE B C 1
ATOM 2777 O O . PHE B 1 86 ? 15.898 -22.547 -16.797 1 97.75 86 PHE B O 1
ATOM 2784 N N . LEU B 1 87 ? 16.047 -23.516 -14.719 1 97.12 87 LEU B N 1
ATOM 2785 C CA . LEU B 1 87 ? 16.875 -24.625 -15.195 1 97.12 87 LEU B CA 1
ATOM 2786 C C . LEU B 1 87 ? 16.047 -25.594 -16.016 1 97.12 87 LEU B C 1
ATOM 2788 O O . LEU B 1 87 ? 15.023 -26.109 -15.539 1 97.12 87 LEU B O 1
ATOM 2792 N N . THR B 1 88 ? 16.469 -25.828 -17.234 1 94.5 88 THR B N 1
ATOM 2793 C CA . THR B 1 88 ? 15.711 -26.719 -18.125 1 94.5 88 THR B CA 1
ATOM 2794 C C . THR B 1 88 ? 16.609 -27.812 -18.688 1 94.5 88 THR B C 1
ATOM 2796 O O . THR B 1 88 ? 17.844 -27.703 -18.641 1 94.5 88 THR B O 1
ATOM 2799 N N . GLU B 1 89 ? 16 -28.906 -19.031 1 91.19 89 GLU B N 1
ATOM 2800 C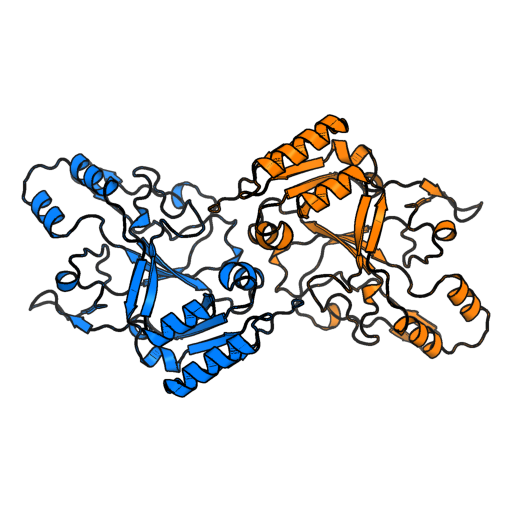 CA . GLU B 1 89 ? 16.609 -29.984 -19.797 1 91.19 89 GLU B CA 1
ATOM 2801 C C . GLU B 1 89 ? 15.859 -30.234 -21.094 1 91.19 89 GLU B C 1
ATOM 2803 O O . GLU B 1 89 ? 14.656 -30 -21.188 1 91.19 89 GLU B O 1
ATOM 2808 N N . LYS B 1 90 ? 16.641 -30.656 -22.062 1 88.94 90 LYS B N 1
ATOM 2809 C CA . LYS B 1 90 ? 16 -31 -23.328 1 88.94 90 LYS B CA 1
ATOM 2810 C C . LYS B 1 90 ? 15.406 -32.406 -23.281 1 88.94 90 LYS B C 1
ATOM 2812 O O . LYS B 1 90 ? 16.047 -33.344 -22.812 1 88.94 90 LYS B O 1
ATOM 2817 N N . PHE B 1 91 ? 14.18 -32.438 -23.641 1 84.19 91 PHE B N 1
ATOM 2818 C CA . PHE B 1 91 ? 13.5 -33.719 -23.656 1 84.19 91 PHE B CA 1
ATOM 2819 C C . PHE B 1 91 ? 12.633 -33.875 -24.906 1 84.19 91 PHE B C 1
ATOM 2821 O O . PHE B 1 91 ? 11.945 -32.906 -25.297 1 84.19 91 PHE B O 1
ATOM 2828 N N . SER B 1 92 ? 12.789 -35.031 -25.531 1 81.31 92 SER B N 1
ATOM 2829 C CA . SER B 1 92 ? 11.93 -35.344 -26.672 1 81.31 92 SER B CA 1
ATOM 2830 C C . SER B 1 92 ? 10.766 -36.25 -26.25 1 81.31 92 SER B C 1
ATOM 2832 O O . SER B 1 92 ? 10.984 -37.312 -25.688 1 81.31 92 SER B O 1
ATOM 2834 N N . LEU B 1 93 ? 9.531 -35.812 -26.438 1 73.44 93 LEU B N 1
ATOM 2835 C CA . LEU B 1 93 ? 8.344 -36.562 -26.047 1 73.44 93 LEU B CA 1
ATOM 2836 C C . LEU B 1 93 ? 8.195 -37.844 -26.891 1 73.44 93 LEU B C 1
ATOM 2838 O O . LEU B 1 93 ? 7.637 -38.844 -26.422 1 73.44 93 LEU B O 1
ATOM 2842 N N . SER B 1 94 ? 8.625 -37.656 -28.172 1 73.62 94 SER B N 1
ATOM 2843 C CA . SER B 1 94 ? 8.688 -38.812 -29.047 1 73.62 94 SER B CA 1
ATOM 2844 C C . SER B 1 94 ? 9.977 -38.812 -29.875 1 73.62 94 SER B C 1
ATOM 2846 O O . SER B 1 94 ? 10.688 -37.812 -29.922 1 73.62 94 SER B O 1
ATOM 2848 N N . GLU B 1 95 ? 10.281 -40 -30.359 1 73.44 95 GLU B N 1
ATOM 2849 C CA . GLU B 1 95 ? 11.484 -40.156 -31.172 1 73.44 95 GLU B CA 1
ATOM 2850 C C . GLU B 1 95 ? 11.492 -39.188 -32.344 1 73.44 95 GLU B C 1
ATOM 2852 O O . GLU B 1 95 ? 12.555 -38.75 -32.781 1 73.44 95 GLU B O 1
ATOM 2857 N N . SER B 1 96 ? 10.336 -38.844 -32.75 1 75.56 96 SER B N 1
ATOM 2858 C CA . SER B 1 96 ? 10.242 -38 -33.969 1 75.56 96 SER B CA 1
ATOM 2859 C C . SER B 1 96 ? 10.055 -36.531 -33.594 1 75.56 96 SER B C 1
ATOM 2861 O O . SER B 1 96 ? 10.148 -35.656 -34.469 1 75.56 96 SER B O 1
ATOM 2863 N N . SER B 1 97 ? 9.922 -36.312 -32.312 1 76.44 97 SER B N 1
ATOM 2864 C CA . SER B 1 97 ? 9.617 -34.938 -31.938 1 76.44 97 SER B CA 1
ATOM 2865 C C . SER B 1 97 ? 10.883 -34.188 -31.594 1 76.44 97 SER B C 1
ATOM 2867 O O . SER B 1 97 ? 11.852 -34.75 -31.078 1 76.44 97 SER B O 1
ATOM 2869 N N . GLU B 1 98 ? 11.016 -32.938 -32.031 1 84.44 98 GLU B N 1
ATOM 2870 C CA . GLU B 1 98 ? 12.109 -32.062 -31.641 1 84.44 98 GLU B CA 1
ATOM 2871 C C . GLU B 1 98 ? 12.156 -31.875 -30.125 1 84.44 98 GLU B C 1
ATOM 2873 O O . GLU B 1 98 ? 11.117 -31.75 -29.469 1 84.44 98 GLU B O 1
ATOM 2878 N N . PRO B 1 99 ? 13.281 -32 -29.578 1 86.31 99 PRO B N 1
ATOM 2879 C CA . PRO B 1 99 ? 13.414 -31.828 -28.141 1 86.31 99 PRO B CA 1
ATOM 2880 C C . PRO B 1 99 ? 12.922 -30.453 -27.672 1 86.31 99 PRO B C 1
ATOM 2882 O O . PRO B 1 99 ? 13.109 -29.453 -28.375 1 86.31 99 PRO B O 1
ATOM 2885 N N . ILE B 1 100 ? 12.273 -30.438 -26.578 1 85.81 100 ILE B N 1
ATOM 2886 C CA . ILE B 1 100 ? 11.773 -29.203 -26 1 85.81 100 ILE B CA 1
ATOM 2887 C C . ILE B 1 100 ? 12.383 -29 -24.609 1 85.81 100 ILE B C 1
ATOM 2889 O O . ILE B 1 100 ? 12.781 -29.969 -23.953 1 85.81 100 ILE B O 1
ATOM 2893 N N . ASP B 1 101 ? 12.492 -27.719 -24.234 1 90.12 101 ASP B N 1
ATOM 2894 C CA . ASP B 1 101 ? 12.984 -27.391 -22.891 1 90.12 101 ASP B CA 1
ATOM 2895 C C . ASP B 1 101 ? 11.93 -27.688 -21.828 1 90.12 101 ASP B C 1
ATOM 2897 O O . ASP B 1 101 ? 10.766 -27.297 -21.984 1 90.12 101 ASP B O 1
ATOM 2901 N N . MET B 1 102 ? 12.312 -28.359 -20.75 1 90.44 102 MET B N 1
ATOM 2902 C CA . MET B 1 102 ? 11.398 -28.656 -19.641 1 90.44 102 MET B CA 1
ATOM 2903 C C . MET B 1 102 ? 12.086 -28.438 -18.297 1 90.44 102 MET B C 1
ATOM 2905 O O . MET B 1 102 ? 13.266 -28.781 -18.141 1 90.44 102 MET B O 1
ATOM 2909 N N . VAL B 1 103 ? 11.289 -27.844 -17.438 1 92.69 103 VAL B N 1
ATOM 2910 C CA . VAL B 1 103 ? 11.758 -27.859 -16.062 1 92.69 103 VAL B CA 1
ATOM 2911 C C . VAL B 1 103 ? 11.484 -29.219 -15.422 1 92.69 103 VAL B C 1
ATOM 2913 O O . VAL B 1 103 ? 10.445 -29.828 -15.688 1 92.69 103 VAL B O 1
ATOM 2916 N N . ASN B 1 104 ? 12.367 -29.656 -14.57 1 87.44 104 ASN B N 1
ATOM 2917 C CA . ASN B 1 104 ? 12.281 -31 -13.992 1 87.44 104 ASN B CA 1
ATOM 2918 C C . ASN B 1 104 ? 10.961 -31.203 -13.258 1 87.44 104 ASN B C 1
ATOM 2920 O O . ASN B 1 104 ? 10.32 -32.25 -13.414 1 87.44 104 ASN B O 1
ATOM 2924 N N . ALA B 1 105 ? 10.523 -30.234 -12.586 1 86.31 105 ALA B N 1
ATOM 2925 C CA . ALA B 1 105 ? 9.344 -30.344 -11.742 1 86.31 105 ALA B CA 1
ATOM 2926 C C . ALA B 1 105 ? 8.078 -30.484 -12.586 1 86.31 105 ALA B C 1
ATOM 2928 O O . ALA B 1 105 ? 7.039 -30.922 -12.086 1 86.31 105 ALA B O 1
ATOM 2929 N N . LEU B 1 106 ? 8.195 -30.203 -13.867 1 86.31 106 LEU B N 1
ATOM 2930 C CA . LEU B 1 106 ? 7.023 -30.203 -14.734 1 86.31 106 LEU B CA 1
ATOM 2931 C C . LEU B 1 106 ? 7.137 -31.312 -15.781 1 86.31 106 LEU B C 1
ATOM 2933 O O . LEU B 1 106 ? 6.305 -31.406 -16.688 1 86.31 106 LEU B O 1
ATOM 2937 N N . HIS B 1 107 ? 8.141 -32.094 -15.594 1 81.56 107 HIS B N 1
ATOM 2938 C CA . HIS B 1 107 ? 8.305 -33.219 -16.5 1 81.56 107 HIS B CA 1
ATOM 2939 C C . HIS B 1 107 ? 7.195 -34.25 -16.297 1 81.56 107 HIS B C 1
ATOM 2941 O O . HIS B 1 107 ? 7.047 -34.812 -15.211 1 81.56 107 HIS B O 1
ATOM 2947 N N . PRO B 1 108 ? 6.484 -34.5 -17.312 1 76.5 108 PRO B N 1
ATOM 2948 C CA . PRO B 1 108 ? 5.328 -35.375 -17.125 1 76.5 108 PRO B CA 1
ATOM 2949 C C . PRO B 1 108 ? 5.723 -36.781 -16.656 1 76.5 108 PRO B C 1
ATOM 2951 O O . PRO B 1 108 ? 5.031 -37.375 -15.828 1 76.5 108 PRO B O 1
ATOM 2954 N N . LEU B 1 109 ? 6.77 -37.312 -17.125 1 75.25 109 LEU B N 1
ATOM 2955 C CA . LEU B 1 109 ? 7.176 -38.656 -16.781 1 75.25 109 LEU B CA 1
ATOM 2956 C C . LEU B 1 109 ? 7.801 -38.719 -15.391 1 75.25 109 LEU B C 1
ATOM 2958 O O . LEU B 1 109 ? 7.711 -39.719 -14.703 1 75.25 109 LEU B O 1
ATOM 2962 N N . LYS B 1 110 ? 8.344 -37.594 -15.023 1 74.38 110 LYS B N 1
ATOM 2963 C CA . LYS B 1 110 ? 9.047 -37.594 -13.75 1 74.38 110 LYS B CA 1
ATOM 2964 C C . LYS B 1 110 ? 8.133 -37.125 -12.617 1 74.38 110 LYS B C 1
ATOM 2966 O O . LYS B 1 110 ? 8.195 -37.656 -11.508 1 74.38 110 LYS B O 1
ATOM 2971 N N . SER B 1 111 ? 7.23 -36.281 -12.891 1 75.38 111 SER B N 1
ATOM 2972 C CA . SER B 1 111 ? 6.418 -35.656 -11.844 1 75.38 111 SER B CA 1
ATOM 2973 C C . SER B 1 111 ? 5.039 -36.312 -11.773 1 75.38 111 SER B C 1
ATOM 2975 O O . SER B 1 111 ? 4.352 -36.188 -10.75 1 75.38 111 SER B O 1
ATOM 2977 N N . GLY B 1 112 ? 4.617 -36.906 -12.828 1 73.06 112 GLY B N 1
ATOM 2978 C CA . GLY B 1 112 ? 3.27 -37.438 -12.898 1 73.06 112 GLY B CA 1
ATOM 2979 C C . GLY B 1 112 ? 2.207 -36.375 -13.086 1 73.06 112 GLY B C 1
ATOM 2980 O O . GLY B 1 112 ? 1.014 -36.656 -12.938 1 73.06 112 GLY B O 1
ATOM 2981 N N . LEU B 1 113 ? 2.725 -35.188 -13.367 1 74.69 113 LEU B N 1
ATOM 2982 C CA . LEU B 1 113 ? 1.807 -34.062 -13.531 1 74.69 113 LEU B CA 1
ATOM 2983 C C . LEU B 1 113 ? 1.492 -33.844 -15 1 74.69 113 LEU B C 1
ATOM 2985 O O . LEU B 1 113 ? 2.322 -34.125 -15.867 1 74.69 113 LEU B O 1
ATOM 2989 N N . LEU B 1 114 ? 0.259 -33.406 -15.211 1 74.69 114 LEU B N 1
ATOM 2990 C CA . LEU B 1 114 ? -0.125 -32.969 -16.547 1 74.69 114 LEU B CA 1
ATOM 2991 C C . LEU B 1 114 ? -0.206 -31.453 -16.625 1 74.69 114 LEU B C 1
ATOM 2993 O O . LEU B 1 114 ? -1.033 -30.828 -15.953 1 74.69 114 LEU B O 1
ATOM 2997 N N . VAL B 1 115 ? 0.729 -30.953 -17.453 1 75.19 115 VAL B N 1
ATOM 2998 C CA . VAL B 1 115 ? 0.73 -29.5 -17.656 1 75.19 115 VAL B CA 1
ATOM 2999 C C . VAL B 1 115 ? -0.165 -29.141 -18.844 1 75.19 115 VAL B C 1
ATOM 3001 O O . VAL B 1 115 ? -0.14 -29.812 -19.875 1 75.19 115 VAL B O 1
ATOM 3004 N N . THR B 1 116 ? -1.062 -28.234 -18.703 1 67.75 116 THR B N 1
ATOM 3005 C CA . THR B 1 116 ? -2.164 -27.984 -19.625 1 67.75 116 THR B CA 1
ATOM 3006 C C . THR B 1 116 ? -1.648 -27.422 -20.953 1 67.75 116 THR B C 1
ATOM 3008 O O . THR B 1 116 ? -2.213 -27.703 -22.016 1 67.75 116 THR B O 1
ATOM 3011 N N . ASN B 1 117 ? -0.857 -26.547 -21.062 1 63.22 117 ASN B N 1
ATOM 3012 C CA . ASN B 1 117 ? -0.511 -25.969 -22.359 1 63.22 117 ASN B CA 1
ATOM 3013 C C . ASN B 1 117 ? 0.859 -26.438 -22.844 1 63.22 117 ASN B C 1
ATOM 3015 O O . ASN B 1 117 ? 1.514 -25.75 -23.625 1 63.22 117 ASN B O 1
ATOM 3019 N N . ASN B 1 118 ? 1.117 -27.578 -22.438 1 60.88 118 ASN B N 1
ATOM 3020 C CA . ASN B 1 118 ? 2.373 -28.203 -22.828 1 60.88 118 ASN B CA 1
ATOM 3021 C C . ASN B 1 118 ? 3.557 -27.266 -22.641 1 60.88 118 ASN B C 1
ATOM 3023 O O . ASN B 1 118 ? 4.5 -27.281 -23.438 1 60.88 118 ASN B O 1
ATOM 3027 N N . LYS B 1 119 ? 3.254 -26.375 -21.875 1 76.75 119 LYS B N 1
ATOM 3028 C CA . LYS B 1 119 ? 4.387 -25.516 -21.516 1 76.75 119 LYS B CA 1
ATOM 3029 C C . LYS B 1 119 ? 5.059 -26.016 -20.234 1 76.75 119 LYS B C 1
ATOM 3031 O O . LYS B 1 119 ? 4.48 -25.922 -19.141 1 76.75 119 LYS B O 1
ATOM 3036 N N . TYR B 1 120 ? 6.188 -26.641 -20.484 1 86.88 120 TYR B N 1
ATOM 3037 C CA . TYR B 1 120 ? 6.898 -27.266 -19.391 1 86.88 120 TYR B CA 1
ATOM 3038 C C . TYR B 1 120 ? 7.902 -26.312 -18.766 1 86.88 120 TYR B C 1
ATOM 3040 O O . TYR B 1 120 ? 8.781 -26.719 -18 1 86.88 120 TYR B O 1
ATOM 3048 N N . VAL B 1 121 ? 7.797 -25.109 -19.234 1 92.62 121 VAL B N 1
ATOM 3049 C CA . VAL B 1 121 ? 8.492 -23.969 -18.641 1 92.62 121 VAL B CA 1
ATOM 3050 C C . VAL B 1 121 ? 7.488 -22.891 -18.266 1 92.62 121 VAL B C 1
ATOM 3052 O O . VAL B 1 121 ? 6.574 -22.578 -19.031 1 92.62 121 VAL B O 1
ATOM 3055 N N . PRO B 1 122 ? 7.645 -22.359 -17.031 1 95.19 122 PRO B N 1
ATOM 3056 C CA . PRO B 1 122 ? 6.715 -21.281 -16.688 1 95.19 122 PRO B CA 1
ATOM 3057 C C . PRO B 1 122 ? 6.711 -20.156 -17.703 1 95.19 122 PRO B C 1
ATOM 3059 O O . PRO B 1 122 ? 7.762 -19.797 -18.234 1 95.19 122 PRO B O 1
ATOM 3062 N N . SER B 1 123 ? 5.547 -19.641 -17.938 1 93.69 123 SER B N 1
ATOM 3063 C CA . SER B 1 123 ? 5.395 -18.516 -18.875 1 93.69 123 SER B CA 1
ATOM 3064 C C . SER B 1 123 ? 5.219 -17.203 -18.125 1 93.69 123 SER B C 1
ATOM 3066 O O . SER B 1 123 ? 4.652 -17.172 -17.031 1 93.69 123 SER B O 1
ATOM 3068 N N . LEU B 1 124 ? 5.754 -16.188 -18.766 1 95.56 124 LEU B N 1
ATOM 3069 C CA . LEU B 1 124 ? 5.59 -14.852 -18.203 1 95.56 124 LEU B CA 1
ATOM 3070 C C . LEU B 1 124 ? 4.297 -14.211 -18.688 1 95.56 124 LEU B C 1
ATOM 3072 O O . LEU B 1 124 ? 4.031 -14.18 -19.891 1 95.56 124 LEU B O 1
ATOM 3076 N N . GLU B 1 125 ? 3.516 -13.75 -17.766 1 94.81 125 GLU B N 1
ATOM 3077 C CA . GLU B 1 125 ? 2.227 -13.156 -18.109 1 94.81 125 GLU B CA 1
ATOM 3078 C C . GLU B 1 125 ? 2.047 -11.805 -17.422 1 94.81 125 GLU B C 1
ATOM 3080 O O . GLU B 1 125 ? 2.395 -11.648 -16.25 1 94.81 125 GLU B O 1
ATOM 3085 N N . GLN B 1 126 ? 1.57 -10.891 -18.219 1 96.56 126 GLN B N 1
ATOM 3086 C CA . GLN B 1 126 ? 1.184 -9.594 -17.656 1 96.56 126 GLN B CA 1
ATOM 3087 C C . GLN B 1 126 ? -0.245 -9.641 -17.125 1 96.56 126 GLN B C 1
ATOM 3089 O O . GLN B 1 126 ? -1.168 -10.039 -17.828 1 96.56 126 GLN B O 1
ATOM 3094 N N . ILE B 1 127 ? -0.441 -9.234 -15.883 1 97.12 127 ILE B N 1
ATOM 3095 C CA . ILE B 1 127 ? -1.773 -9.211 -15.297 1 97.12 127 ILE B CA 1
ATOM 3096 C C . ILE B 1 127 ? -2.559 -8.016 -15.836 1 97.12 127 ILE B C 1
ATOM 3098 O O . ILE B 1 127 ? -2.021 -6.914 -15.953 1 97.12 127 ILE B O 1
ATOM 3102 N N . ARG B 1 128 ? -3.812 -8.312 -16.203 1 97.25 128 ARG B N 1
ATOM 3103 C CA . ARG B 1 128 ? -4.734 -7.285 -16.672 1 97.25 128 ARG B CA 1
ATOM 3104 C C . ARG B 1 128 ? -5.738 -6.918 -15.578 1 97.25 128 ARG B C 1
ATOM 3106 O O . ARG B 1 128 ? -6.246 -7.793 -14.875 1 97.25 128 ARG B O 1
ATOM 3113 N N . TYR B 1 129 ? -5.969 -5.633 -15.461 1 96.56 129 TYR B N 1
ATOM 3114 C CA . TYR B 1 129 ? -6.867 -5.16 -14.414 1 96.56 129 TYR B CA 1
ATOM 3115 C C . TYR B 1 129 ? -8.203 -4.719 -15 1 96.56 129 TYR B C 1
ATOM 3117 O O . TYR B 1 129 ? -8.242 -3.947 -15.961 1 96.56 129 TYR B O 1
ATOM 3125 N N . THR B 1 130 ? -9.273 -5.273 -14.469 1 96.44 130 THR B N 1
ATOM 3126 C CA . THR B 1 130 ? -10.625 -4.984 -14.938 1 96.44 130 THR B CA 1
ATOM 3127 C C . THR B 1 130 ? -11.648 -5.227 -13.836 1 96.44 130 THR B C 1
ATOM 3129 O O . THR B 1 130 ? -11.352 -5.906 -12.852 1 96.44 130 THR B O 1
ATOM 3132 N N . ASP B 1 131 ? -12.789 -4.594 -14.016 1 94.25 131 ASP B N 1
ATOM 3133 C CA . ASP B 1 131 ? -13.867 -4.863 -13.062 1 94.25 131 ASP B CA 1
ATOM 3134 C C . ASP B 1 131 ? -14.977 -5.684 -13.703 1 94.25 131 ASP B C 1
ATOM 3136 O O . ASP B 1 131 ? -16.078 -5.801 -13.148 1 94.25 131 ASP B O 1
ATOM 3140 N N . ASP B 1 132 ? -14.609 -6.246 -14.859 1 95.12 132 ASP B N 1
ATOM 3141 C CA . ASP B 1 132 ? -15.516 -7.172 -15.523 1 95.12 132 ASP B CA 1
ATOM 3142 C C . ASP B 1 132 ? -15.492 -8.547 -14.852 1 95.12 132 ASP B C 1
ATOM 3144 O O . ASP B 1 132 ? -14.531 -9.297 -15 1 95.12 132 ASP B O 1
ATOM 3148 N N . VAL B 1 133 ? -16.594 -8.914 -14.273 1 91 133 VAL B N 1
ATOM 3149 C CA . VAL B 1 133 ? -16.688 -10.125 -13.461 1 91 133 VAL B CA 1
ATOM 3150 C C . VAL B 1 133 ? -16.516 -11.352 -14.344 1 91 133 VAL B C 1
ATOM 3152 O O . VAL B 1 133 ? -15.93 -12.352 -13.922 1 91 133 VAL B O 1
ATOM 3155 N N . SER B 1 134 ? -16.938 -11.312 -15.547 1 91.56 134 SER B N 1
ATOM 3156 C CA . SER B 1 134 ? -16.859 -12.453 -16.453 1 91.56 134 SER B CA 1
ATOM 3157 C C . SER B 1 134 ? -15.414 -12.797 -16.781 1 91.56 134 SER B C 1
ATOM 3159 O O . SER B 1 134 ? -15.102 -13.945 -17.109 1 91.56 134 SER B O 1
ATOM 3161 N N . LEU B 1 135 ? -14.578 -11.805 -16.641 1 92.5 135 LEU B N 1
ATOM 3162 C CA . LEU B 1 135 ? -13.164 -12.031 -16.906 1 92.5 135 LEU B CA 1
ATOM 3163 C C . LEU B 1 135 ? -12.422 -12.438 -15.641 1 92.5 135 LEU B C 1
ATOM 3165 O O . LEU B 1 135 ? -11.531 -13.289 -15.68 1 92.5 135 LEU B O 1
ATOM 3169 N N . ILE B 1 136 ? -12.852 -11.914 -14.523 1 92.06 136 ILE B N 1
ATOM 3170 C CA . ILE B 1 136 ? -12.203 -12.156 -13.234 1 92.06 136 ILE B CA 1
ATOM 3171 C C . ILE B 1 136 ? -12.508 -13.57 -12.766 1 92.06 136 ILE B C 1
ATOM 3173 O O . ILE B 1 136 ? -11.633 -14.258 -12.219 1 92.06 136 ILE B O 1
ATOM 3177 N N . THR B 1 137 ? -13.703 -13.992 -12.992 1 92.19 137 THR B N 1
ATOM 3178 C CA . THR B 1 137 ? -14.164 -15.344 -12.68 1 92.19 137 THR B CA 1
ATOM 3179 C C . THR B 1 137 ? -14.68 -16.047 -13.93 1 92.19 137 THR B C 1
ATOM 3181 O O . THR B 1 137 ? -15.891 -16.188 -14.109 1 92.19 137 THR B O 1
ATOM 3184 N N . PRO B 1 138 ? -13.758 -16.594 -14.688 1 90.5 138 PRO B N 1
ATOM 3185 C CA . PRO B 1 138 ? -14.141 -17.125 -15.992 1 90.5 138 PRO B CA 1
ATOM 3186 C C . PRO B 1 138 ? -14.867 -18.469 -15.891 1 90.5 138 PRO B C 1
ATOM 3188 O O . PRO B 1 138 ? -14.711 -19.188 -14.891 1 90.5 138 PRO B O 1
ATOM 3191 N N . ARG B 1 139 ? -15.633 -18.703 -16.953 1 87.12 139 ARG B N 1
ATOM 3192 C CA . ARG B 1 139 ? -16.188 -20.047 -17.156 1 87.12 139 ARG B CA 1
ATOM 3193 C C . ARG B 1 139 ? -15.133 -20.984 -17.719 1 87.12 139 ARG B C 1
ATOM 3195 O O . ARG B 1 139 ? -14.398 -20.625 -18.641 1 87.12 139 ARG B O 1
ATOM 3202 N N . VAL B 1 140 ? -15.07 -22.172 -17.094 1 82.44 140 VAL B N 1
ATOM 3203 C CA . VAL B 1 140 ? -13.945 -23 -17.5 1 82.44 140 VAL B CA 1
ATOM 3204 C C . VAL B 1 140 ? -14.453 -24.203 -18.297 1 82.44 140 VAL B C 1
ATOM 3206 O O . VAL B 1 140 ? -13.695 -24.828 -19.031 1 82.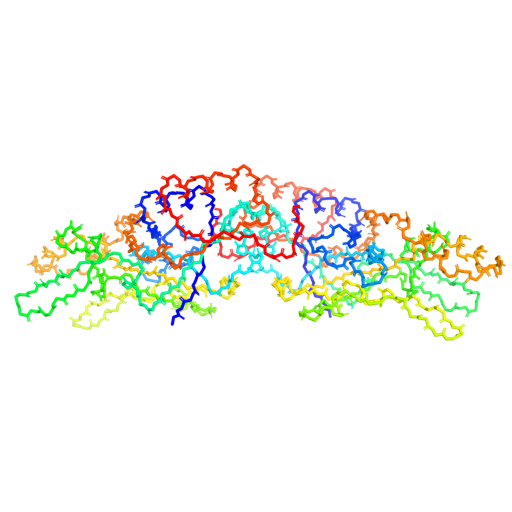44 140 VAL B O 1
ATOM 3209 N N . VAL B 1 141 ? -15.695 -24.531 -18.172 1 76.5 141 VAL B N 1
ATOM 3210 C CA . VAL B 1 141 ? -16.203 -25.688 -18.891 1 76.5 141 VAL B CA 1
ATOM 3211 C C . VAL B 1 141 ? -17.141 -25.25 -20 1 76.5 1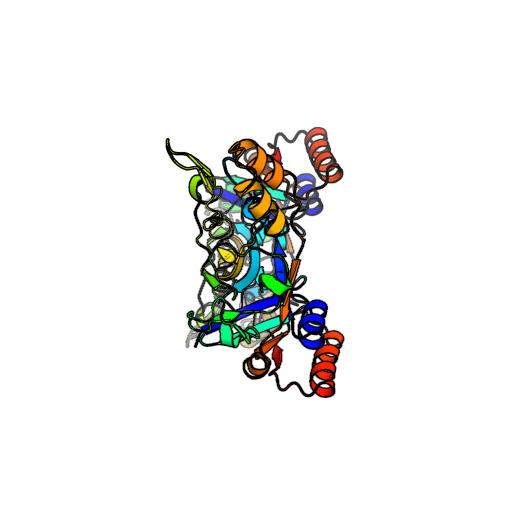41 VAL B C 1
ATOM 3213 O O . VAL B 1 141 ? -18 -24.391 -19.797 1 76.5 141 VAL B O 1
ATOM 3216 N N . SER B 1 142 ? -16.75 -25.594 -21.094 1 77 142 SER B N 1
ATOM 3217 C CA . SER B 1 142 ? -17.641 -25.391 -22.25 1 77 142 SER B CA 1
ATOM 3218 C C . SER B 1 142 ? -18.078 -26.734 -22.844 1 77 142 SER B C 1
ATOM 3220 O O . SER B 1 142 ? -17.266 -27.641 -23 1 77 142 SER B O 1
ATOM 3222 N N . SER B 1 143 ? -19.391 -26.953 -22.875 1 73 143 SER B N 1
ATOM 3223 C CA . SER B 1 143 ? -19.922 -28.188 -23.422 1 73 143 SER B CA 1
ATOM 3224 C C . SER B 1 143 ? -20.734 -27.938 -24.688 1 73 143 SER B C 1
ATOM 3226 O O . SER B 1 143 ? -21.531 -27.016 -24.734 1 73 143 SER B O 1
ATOM 3228 N N . ASP B 1 144 ? -20.234 -28.484 -25.766 1 69.69 144 ASP B N 1
ATOM 3229 C CA . ASP B 1 144 ? -21.062 -28.562 -26.969 1 69.69 144 ASP B CA 1
ATOM 3230 C C . ASP B 1 144 ? -21.516 -30 -27.234 1 69.69 144 ASP B C 1
ATOM 3232 O O . ASP B 1 144 ? -21.297 -30.875 -26.391 1 69.69 144 ASP B O 1
ATOM 3236 N N . ASP B 1 145 ? -22.484 -30.281 -28.203 1 64.69 145 ASP B N 1
ATOM 3237 C CA . ASP B 1 145 ? -23.094 -31.578 -28.516 1 64.69 145 ASP B CA 1
ATOM 3238 C C . ASP B 1 145 ? -22.031 -32.656 -28.688 1 64.69 145 ASP B C 1
ATOM 3240 O O . ASP B 1 145 ? -22.297 -33.844 -28.469 1 64.69 145 ASP B O 1
ATOM 3244 N N . LYS B 1 146 ? -20.828 -32.406 -28.906 1 66.25 146 LYS B N 1
ATOM 3245 C CA . LYS B 1 146 ? -19.859 -33.406 -29.312 1 66.25 146 LYS B CA 1
ATOM 3246 C C . LYS B 1 146 ? -18.719 -33.531 -28.297 1 66.25 146 LYS B C 1
ATOM 3248 O O . LYS B 1 146 ? -18.094 -34.594 -28.172 1 66.25 146 LYS B O 1
ATOM 3253 N N . SER B 1 147 ? -18.438 -32.344 -27.594 1 68.94 147 SER B N 1
ATOM 3254 C CA . SER B 1 147 ? -17.25 -32.406 -26.766 1 68.94 147 SER B CA 1
ATOM 3255 C C . SER B 1 147 ? -17.328 -31.438 -25.594 1 68.94 147 SER B C 1
ATOM 3257 O O . SER B 1 147 ? -18.062 -30.453 -25.656 1 68.94 147 SER B O 1
ATOM 3259 N N . THR B 1 148 ? -16.844 -31.875 -24.422 1 68.12 148 THR B N 1
ATOM 3260 C CA . THR B 1 148 ? -16.641 -31 -23.266 1 68.12 148 THR B CA 1
ATOM 3261 C C . THR B 1 148 ? -15.172 -30.578 -23.141 1 68.12 148 THR B C 1
ATOM 3263 O O . THR B 1 148 ? -14.273 -31.406 -23.266 1 68.12 148 THR B O 1
ATOM 3266 N N . THR B 1 149 ? -14.977 -29.266 -23.188 1 73.06 149 THR B N 1
ATOM 3267 C CA . THR B 1 149 ? -13.617 -28.766 -23.062 1 73.06 149 THR B CA 1
ATOM 3268 C C . THR B 1 149 ? -13.461 -27.969 -21.766 1 73.06 149 THR B C 1
ATOM 3270 O O . THR B 1 149 ? -14.375 -27.25 -21.344 1 73.06 149 THR B O 1
ATOM 3273 N N . ILE B 1 150 ? -12.352 -28.156 -21.078 1 73.31 150 ILE B N 1
ATOM 3274 C CA . ILE B 1 150 ? -11.984 -27.391 -19.891 1 73.31 150 ILE B CA 1
ATOM 3275 C C . ILE B 1 150 ? -10.836 -26.438 -20.219 1 73.31 150 ILE B C 1
ATOM 3277 O O . ILE B 1 150 ? -9.789 -26.875 -20.703 1 73.31 150 ILE B O 1
ATOM 3281 N N . ASN B 1 151 ? -11.086 -25.203 -20.094 1 76.31 151 ASN B N 1
ATOM 3282 C CA . ASN B 1 151 ? -10.07 -24.172 -20.344 1 76.31 151 ASN B CA 1
ATOM 3283 C C . ASN B 1 151 ? -9.719 -23.422 -19.062 1 76.31 151 ASN B C 1
ATOM 3285 O O . ASN B 1 151 ? -10.508 -22.609 -18.578 1 76.31 151 ASN B O 1
ATOM 3289 N N . LEU B 1 152 ? -8.523 -23.641 -18.594 1 76.88 152 LEU B N 1
ATOM 3290 C CA . LEU B 1 152 ? -8.078 -23 -17.359 1 76.88 152 LEU B CA 1
ATOM 3291 C C . LEU B 1 152 ? -7.102 -21.875 -17.656 1 76.88 152 LEU B C 1
ATOM 3293 O O . LEU B 1 152 ? -6.57 -21.25 -16.734 1 76.88 152 LEU B O 1
ATOM 3297 N N . ALA B 1 153 ? -6.926 -21.562 -18.922 1 75.81 153 ALA B N 1
ATOM 3298 C CA . ALA B 1 153 ? -5.891 -20.625 -19.328 1 75.81 153 ALA B CA 1
ATOM 3299 C C . ALA B 1 153 ? -6.246 -19.203 -18.891 1 75.81 153 ALA B C 1
ATOM 3301 O O . ALA B 1 153 ? -5.359 -18.375 -18.656 1 75.81 153 ALA B O 1
ATOM 3302 N N . SER B 1 154 ? -7.469 -18.938 -18.656 1 80.06 154 SER B N 1
ATOM 3303 C CA . SER B 1 154 ? -7.902 -17.578 -18.375 1 80.06 154 SER B CA 1
ATOM 3304 C C . SER B 1 154 ? -7.879 -17.281 -16.875 1 80.06 154 SER B C 1
ATOM 3306 O O . SER B 1 154 ? -8.055 -16.125 -16.469 1 80.06 154 SER B O 1
ATOM 3308 N N . ASN B 1 155 ? -7.688 -18.281 -16.125 1 84.69 155 ASN B N 1
ATOM 3309 C CA . ASN B 1 155 ? -7.66 -18.047 -14.688 1 84.69 155 ASN B CA 1
ATOM 3310 C C . ASN B 1 155 ? -6.363 -17.375 -14.258 1 84.69 155 ASN B C 1
ATOM 3312 O O . ASN B 1 155 ? -5.281 -17.75 -14.711 1 84.69 155 ASN B O 1
ATOM 3316 N N . GLY B 1 156 ? -6.543 -16.406 -13.469 1 88.81 156 GLY B N 1
ATOM 3317 C CA . GLY B 1 156 ? -5.383 -15.828 -12.812 1 88.81 156 GLY B CA 1
ATOM 3318 C C . GLY B 1 156 ? -4.66 -14.797 -13.664 1 88.81 156 GLY B C 1
ATOM 3319 O O . GLY B 1 156 ? -3.5 -14.477 -13.406 1 88.81 156 GLY B O 1
ATOM 3320 N N . ILE B 1 157 ? -5.262 -14.391 -14.773 1 92.62 157 ILE B N 1
ATOM 3321 C CA . ILE B 1 157 ? -4.594 -13.391 -15.602 1 92.62 157 ILE B CA 1
ATOM 3322 C C . ILE B 1 157 ? -5.285 -12.039 -15.445 1 92.62 157 ILE B C 1
ATOM 3324 O O . ILE B 1 157 ? -4.793 -11.023 -15.938 1 92.62 157 ILE B O 1
ATOM 3328 N N . TYR B 1 158 ? -6.426 -12.062 -14.758 1 94.44 158 TYR B N 1
ATOM 3329 C CA . TYR B 1 158 ? -7.16 -10.828 -14.484 1 94.44 158 TYR B CA 1
ATOM 3330 C C . TYR B 1 158 ? -7.273 -10.586 -12.984 1 94.44 158 TYR B C 1
ATOM 3332 O O . TYR B 1 158 ? -7.395 -11.531 -12.203 1 94.44 158 TYR B O 1
ATOM 3340 N N . LYS B 1 159 ? -7.23 -9.375 -12.602 1 95.06 159 LYS B N 1
ATOM 3341 C CA . LYS B 1 159 ? -7.543 -8.891 -11.266 1 95.06 159 LYS B CA 1
ATOM 3342 C C . LYS B 1 159 ? -8.445 -7.664 -11.32 1 95.06 159 LYS B C 1
ATOM 3344 O O . LYS B 1 159 ? -8.508 -6.98 -12.344 1 95.06 159 LYS B O 1
ATOM 3349 N N . THR B 1 160 ? -9.133 -7.398 -10.258 1 94.56 160 THR B N 1
ATOM 3350 C CA . THR B 1 160 ? -9.906 -6.164 -10.172 1 94.56 160 THR B CA 1
ATOM 3351 C C . THR B 1 160 ? -8.992 -4.945 -10.188 1 94.56 160 THR B C 1
ATOM 3353 O O . THR B 1 160 ? -7.812 -5.047 -9.828 1 94.56 160 THR B O 1
ATOM 3356 N N . THR B 1 161 ? -9.523 -3.82 -10.523 1 94.31 161 THR B N 1
ATOM 3357 C CA . THR B 1 161 ? -8.758 -2.586 -10.648 1 94.31 161 THR B CA 1
ATOM 3358 C C . THR B 1 161 ? -8.211 -2.148 -9.289 1 94.31 161 THR B C 1
ATOM 3360 O O . THR B 1 161 ? -7.234 -1.4 -9.219 1 94.31 161 THR B O 1
ATOM 3363 N N . ASP B 1 162 ? -8.734 -2.648 -8.195 1 92.19 162 ASP B N 1
ATOM 3364 C CA . ASP B 1 162 ? -8.242 -2.34 -6.855 1 92.19 162 ASP B CA 1
ATOM 3365 C C . ASP B 1 162 ? -6.809 -2.82 -6.672 1 92.19 162 ASP B C 1
ATOM 3367 O O . ASP B 1 162 ? -6.078 -2.301 -5.824 1 92.19 162 ASP B O 1
ATOM 3371 N N . TRP B 1 163 ? -6.402 -3.719 -7.496 1 95.25 163 TRP B N 1
ATOM 3372 C CA . TRP B 1 163 ? -5.078 -4.324 -7.363 1 95.25 163 TRP B CA 1
ATOM 3373 C C . TRP B 1 163 ? -4.102 -3.719 -8.367 1 95.25 163 TRP B C 1
ATOM 3375 O O . TRP B 1 163 ? -2.939 -4.129 -8.43 1 95.25 163 TRP B O 1
ATOM 3385 N N . SER B 1 164 ? -4.516 -2.693 -9.055 1 93.94 164 SER B N 1
ATOM 3386 C CA . SER B 1 164 ? -3.721 -2.186 -10.172 1 93.94 164 SER B CA 1
ATOM 3387 C C . SER B 1 164 ? -2.404 -1.589 -9.68 1 93.94 164 SER B C 1
ATOM 3389 O O . SER B 1 164 ? -1.442 -1.489 -10.445 1 93.94 164 SER B O 1
ATOM 3391 N N . PHE B 1 165 ? -2.295 -1.24 -8.414 1 92.19 165 PHE B N 1
ATOM 3392 C CA . PHE B 1 165 ? -1.07 -0.66 -7.875 1 92.19 165 PHE B CA 1
ATOM 3393 C C . PHE B 1 165 ? 0.086 -1.648 -7.973 1 92.19 165 PHE B C 1
ATOM 3395 O O . PHE B 1 165 ? 1.252 -1.256 -7.902 1 92.19 165 PHE B O 1
ATOM 3402 N N . GLN B 1 166 ? -0.201 -2.916 -8.133 1 95.31 166 GLN B N 1
ATOM 3403 C CA . GLN B 1 166 ? 0.829 -3.949 -8.148 1 95.31 166 GLN B CA 1
ATOM 3404 C C . GLN B 1 166 ? 1.592 -3.938 -9.477 1 95.31 166 GLN B C 1
ATOM 3406 O O . GLN B 1 166 ? 2.768 -4.305 -9.523 1 95.31 166 GLN B O 1
ATOM 3411 N N . ASN B 1 167 ? 0.909 -3.48 -10.539 1 96.12 167 ASN B N 1
ATOM 3412 C CA . ASN B 1 167 ? 1.5 -3.613 -11.867 1 96.12 167 ASN B CA 1
ATOM 3413 C C . ASN B 1 167 ? 2.195 -4.961 -12.039 1 96.12 167 ASN B C 1
ATOM 3415 O O . ASN B 1 167 ? 3.377 -5.016 -12.383 1 96.12 167 ASN B O 1
ATOM 3419 N N . GLU B 1 168 ? 1.47 -6 -11.938 1 97.38 168 GLU B N 1
ATOM 3420 C CA . GLU B 1 168 ? 1.982 -7.34 -11.664 1 97.38 168 GLU B CA 1
ATOM 3421 C C . GLU B 1 168 ? 2.289 -8.094 -12.953 1 97.38 168 GLU B C 1
ATOM 3423 O O . GLU B 1 168 ? 1.513 -8.031 -13.906 1 97.38 168 GLU B O 1
ATOM 3428 N N . GLN B 1 169 ? 3.373 -8.695 -12.961 1 97.44 169 GLN B N 1
ATOM 3429 C CA . GLN B 1 169 ? 3.734 -9.766 -13.891 1 97.44 169 GLN B CA 1
ATOM 3430 C C . GLN B 1 169 ? 4.043 -11.062 -13.148 1 97.44 169 GLN B C 1
ATOM 3432 O O . GLN B 1 169 ? 4.562 -11.031 -12.031 1 97.44 169 GLN B O 1
ATOM 3437 N N . ARG B 1 170 ? 3.676 -12.164 -13.836 1 96.44 170 ARG B N 1
ATOM 3438 C CA . ARG B 1 170 ? 3.852 -13.438 -13.133 1 96.44 170 ARG B CA 1
ATOM 3439 C C . ARG B 1 170 ? 4.504 -14.469 -14.039 1 96.44 170 ARG B C 1
ATOM 3441 O O . ARG B 1 170 ? 4.219 -14.523 -15.242 1 96.44 170 ARG B O 1
ATOM 3448 N N . PHE B 1 171 ? 5.473 -15.219 -13.484 1 96.75 171 PHE B N 1
ATOM 3449 C CA . PHE B 1 171 ? 5.746 -16.547 -14.031 1 96.75 171 PHE B CA 1
ATOM 3450 C C . PHE B 1 171 ? 4.676 -17.547 -13.602 1 96.75 171 PHE B C 1
ATOM 3452 O O . PHE B 1 171 ? 4.336 -17.625 -12.422 1 96.75 171 PHE B O 1
ATOM 3459 N N . SER B 1 172 ? 4.098 -18.266 -14.586 1 95 172 SER B N 1
ATOM 3460 C CA . SER B 1 172 ? 2.996 -19.156 -14.203 1 95 172 SER B CA 1
ATOM 3461 C C . SER B 1 172 ? 3.029 -20.453 -15 1 95 172 SER B C 1
ATOM 3463 O O . SER B 1 172 ? 3.631 -20.516 -16.078 1 95 172 SER B O 1
ATOM 3465 N N . PHE B 1 173 ? 2.508 -21.469 -14.422 1 92.25 173 PHE B N 1
ATOM 3466 C CA . PHE B 1 173 ? 2.184 -22.734 -15.086 1 92.25 173 PHE B CA 1
ATOM 3467 C C . PHE B 1 173 ? 0.916 -23.344 -14.5 1 92.25 173 PHE B C 1
ATOM 3469 O O . PHE B 1 173 ? 0.51 -23 -13.391 1 92.25 173 PHE B O 1
ATOM 3476 N N . GLN B 1 174 ? 0.305 -24.109 -15.305 1 89.31 174 GLN B N 1
ATOM 3477 C CA . GLN B 1 174 ? -0.961 -24.719 -14.906 1 89.31 174 GLN B CA 1
ATOM 3478 C C . GLN B 1 174 ? -0.887 -26.234 -14.984 1 89.31 174 GLN B C 1
ATOM 3480 O O . GLN B 1 174 ? -0.328 -26.797 -15.93 1 89.31 174 GLN B O 1
ATOM 3485 N N . ILE B 1 175 ? -1.384 -26.812 -13.922 1 85.44 175 ILE B N 1
ATOM 3486 C CA . ILE B 1 175 ? -1.416 -28.281 -13.914 1 85.44 175 ILE B CA 1
ATOM 3487 C C . ILE B 1 175 ? -2.863 -28.766 -13.953 1 85.44 175 ILE B C 1
ATOM 3489 O O . ILE B 1 175 ? -3.768 -28.078 -13.477 1 85.44 175 ILE B O 1
ATOM 3493 N N . PHE B 1 176 ? -2.973 -29.828 -14.539 1 78 176 PHE B N 1
ATOM 3494 C CA . PHE B 1 176 ? -4.277 -30.484 -14.547 1 78 176 PHE B CA 1
ATOM 3495 C C . PHE B 1 176 ? -4.539 -31.188 -13.219 1 78 176 PHE B C 1
ATOM 3497 O O . PHE B 1 176 ? -3.641 -31.812 -12.656 1 78 176 PHE B O 1
ATOM 3504 N N . PRO B 1 177 ? -5.707 -31.047 -12.594 1 74.88 177 PRO B N 1
ATOM 3505 C CA . PRO B 1 177 ? -6 -31.578 -11.258 1 74.88 177 PRO B CA 1
ATOM 3506 C C . PRO B 1 177 ? -5.898 -33.094 -11.188 1 74.88 177 PRO B C 1
ATOM 3508 O O . PRO B 1 177 ? -5.699 -33.656 -10.109 1 74.88 177 PRO B O 1
ATOM 3511 N N . LEU B 1 178 ? -6.027 -33.812 -12.25 1 69.81 178 LEU B N 1
ATOM 3512 C CA . LEU B 1 178 ? -5.98 -35.25 -12.172 1 69.81 178 LEU B CA 1
ATOM 3513 C C . LEU B 1 178 ? -4.637 -35.781 -12.664 1 69.81 178 LEU B C 1
ATOM 3515 O O . LEU B 1 178 ? -4.07 -35.25 -13.625 1 69.81 178 LEU B O 1
ATOM 3519 N N . PRO B 1 179 ? -4.199 -36.812 -11.742 1 61.69 179 PRO B N 1
ATOM 3520 C CA . PRO B 1 179 ? -3 -37.469 -12.25 1 61.69 179 PRO B CA 1
ATOM 3521 C C . PRO B 1 179 ? -3.213 -38.094 -13.625 1 61.69 179 PRO B C 1
ATOM 3523 O O . PRO B 1 179 ? -4.34 -38.438 -13.984 1 61.69 179 PRO B O 1
ATOM 3526 N N . ILE B 1 180 ? -2.152 -38.156 -14.336 1 60.31 180 ILE B N 1
ATOM 3527 C CA . ILE B 1 180 ? -2.178 -38.625 -15.711 1 60.31 180 ILE B CA 1
ATOM 3528 C C . ILE B 1 180 ? -2.805 -40.031 -15.766 1 60.31 180 ILE B C 1
ATOM 3530 O O . ILE B 1 180 ? -3.584 -40.312 -16.672 1 60.31 180 ILE B O 1
ATOM 3534 N N . ASP B 1 181 ? -2.473 -40.781 -14.75 1 61.56 181 ASP B N 1
ATOM 3535 C CA . ASP B 1 181 ? -2.957 -42.156 -14.766 1 61.56 181 ASP B CA 1
ATOM 3536 C C . ASP B 1 181 ? -4.48 -42.188 -14.695 1 61.56 181 ASP B C 1
ATOM 3538 O O . ASP B 1 181 ? -5.113 -43 -15.375 1 61.56 181 ASP B O 1
ATOM 3542 N N . LEU B 1 182 ? -4.977 -41.312 -13.883 1 62.84 182 LEU B N 1
ATOM 3543 C CA . LEU B 1 182 ? -6.43 -41.312 -13.75 1 62.84 182 LEU B CA 1
ATOM 3544 C C . LEU B 1 182 ? -7.09 -40.75 -15.008 1 62.84 182 LEU B C 1
ATOM 3546 O O . LEU B 1 182 ? -8.141 -41.25 -15.43 1 62.84 182 LEU B O 1
ATOM 3550 N N . VAL B 1 183 ? -6.477 -39.812 -15.594 1 61.03 183 VAL B N 1
ATOM 3551 C CA . VAL B 1 183 ? -6.996 -39.25 -16.844 1 61.03 183 VAL B CA 1
ATOM 3552 C C . VAL B 1 183 ? -7.023 -40.344 -17.922 1 61.03 183 VAL B C 1
ATOM 3554 O O . VAL B 1 183 ? -8.023 -40.469 -18.625 1 61.03 183 VAL B O 1
ATOM 3557 N N . LEU B 1 184 ? -5.98 -41.094 -17.875 1 59.75 184 LEU B N 1
ATOM 3558 C CA . LEU B 1 184 ? -5.863 -42.156 -18.875 1 59.75 184 LEU B CA 1
ATOM 3559 C C . LEU B 1 184 ? -6.898 -43.25 -18.625 1 59.75 184 LEU B C 1
ATOM 3561 O O . LEU B 1 184 ? -7.492 -43.781 -19.562 1 59.75 184 LEU B O 1
ATOM 3565 N N . GLU B 1 185 ? -7.047 -43.531 -17.406 1 63.5 185 GLU B N 1
ATOM 3566 C CA . GLU B 1 185 ? -8.031 -44.531 -17.047 1 63.5 185 GLU B CA 1
ATOM 3567 C C . GLU B 1 185 ? -9.445 -44.094 -17.438 1 63.5 185 GLU B C 1
ATOM 3569 O O . GLU B 1 185 ? -10.234 -44.875 -17.938 1 63.5 185 GLU B O 1
ATOM 3574 N N . LEU B 1 186 ? -9.656 -42.844 -17.156 1 61.25 186 LEU B N 1
ATOM 3575 C CA . LEU B 1 186 ? -10.984 -42.312 -17.453 1 61.25 186 LEU B CA 1
ATOM 3576 C C . LEU B 1 186 ? -11.227 -42.281 -18.953 1 61.25 186 LEU B C 1
ATOM 3578 O O . LEU B 1 186 ? -12.336 -42.531 -19.422 1 61.25 186 LEU B O 1
ATOM 3582 N N . MET B 1 187 ? -10.211 -41.906 -19.609 1 58.31 187 MET B N 1
ATOM 3583 C CA . MET B 1 187 ? -10.305 -41.844 -21.078 1 58.31 187 MET B CA 1
ATOM 3584 C C . MET B 1 187 ? -10.539 -43.25 -21.641 1 58.31 187 MET B C 1
ATOM 3586 O O . MET B 1 187 ? -11.258 -43.406 -22.625 1 58.31 187 MET B O 1
ATOM 3590 N N . ASN B 1 188 ? -9.836 -44.25 -21.016 1 57.84 188 ASN B N 1
ATOM 3591 C CA . ASN B 1 188 ? -9.984 -45.625 -21.484 1 57.84 188 ASN B CA 1
ATOM 3592 C C . ASN B 1 188 ? -11.32 -46.219 -21.062 1 57.84 188 ASN B C 1
ATOM 3594 O O . ASN B 1 188 ? -11.844 -47.094 -21.719 1 57.84 188 ASN B O 1
ATOM 3598 N N . ALA B 1 189 ? -11.617 -46.031 -19.797 1 56.19 189 ALA B N 1
ATOM 3599 C CA . ALA B 1 189 ? -12.836 -46.656 -19.297 1 56.19 189 ALA B CA 1
ATOM 3600 C C . ALA B 1 189 ? -14.055 -46.188 -20.062 1 56.19 189 ALA B C 1
ATOM 3602 O O . ALA B 1 189 ? -15.156 -46.719 -19.906 1 56.19 189 ALA B O 1
ATOM 3603 N N . ASN B 1 190 ? -14.023 -45.938 -21.156 1 52.78 190 ASN B N 1
ATOM 3604 C CA . ASN B 1 190 ? -15.109 -45.594 -22.078 1 52.78 190 ASN B CA 1
ATOM 3605 C C . ASN B 1 190 ? -16.172 -44.75 -21.391 1 52.78 190 ASN B C 1
ATOM 3607 O O . ASN B 1 190 ? -17.234 -44.469 -21.969 1 52.78 190 ASN B O 1
ATOM 3611 N N . LYS B 1 191 ? -16.422 -44.844 -20.047 1 51.09 191 LYS B N 1
ATOM 3612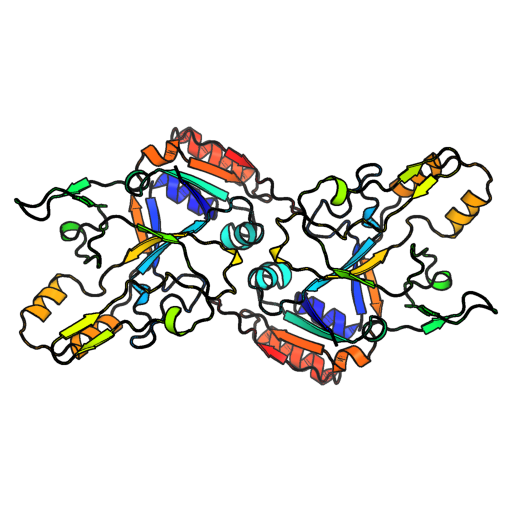 C CA . LYS B 1 191 ? -17.609 -44.25 -19.438 1 51.09 191 LYS B CA 1
ATOM 3613 C C . LYS B 1 191 ? -17.453 -42.75 -19.297 1 51.09 191 LYS B C 1
ATOM 3615 O O . LYS B 1 191 ? -16.531 -42.25 -18.641 1 51.09 191 LYS B O 1
ATOM 3620 N N . GLY B 1 192 ? -17.766 -41.875 -20.109 1 49.38 192 GLY B N 1
ATOM 3621 C CA . GLY B 1 192 ? -17.953 -40.5 -20.609 1 49.38 192 GLY B CA 1
ATOM 3622 C C . GLY B 1 192 ? -18.453 -39.562 -19.531 1 49.38 192 GLY B C 1
ATOM 3623 O O . GLY B 1 192 ? -19 -38.5 -19.844 1 49.38 192 GLY B O 1
ATOM 3624 N N . ASP B 1 193 ? -18.781 -40 -18.422 1 56.38 193 ASP B N 1
ATOM 3625 C CA . ASP B 1 193 ? -19.562 -39 -17.688 1 56.38 193 ASP B CA 1
ATOM 3626 C C . ASP B 1 193 ? -18.656 -37.906 -17.141 1 56.38 193 ASP B C 1
ATOM 3628 O O . ASP B 1 193 ? -17.906 -38.094 -16.188 1 56.38 193 ASP B O 1
ATOM 3632 N N . LEU B 1 194 ? -18.328 -36.969 -18 1 57.31 194 LEU B N 1
ATOM 3633 C CA . LEU B 1 194 ? -17.609 -35.719 -17.734 1 57.31 194 LEU B CA 1
ATOM 3634 C C . LEU B 1 194 ? -17.938 -35.188 -16.344 1 57.31 194 LEU B C 1
ATOM 3636 O O . LEU B 1 194 ? -17.078 -34.625 -15.664 1 57.31 194 LEU B O 1
ATOM 3640 N N . THR B 1 195 ? -19.141 -35.5 -16 1 60.62 195 THR B N 1
ATOM 3641 C CA . THR B 1 195 ? -19.547 -35.031 -14.68 1 60.62 195 THR B CA 1
ATOM 3642 C C . THR B 1 195 ? -18.703 -35.719 -13.594 1 60.62 195 THR B C 1
ATOM 3644 O O . THR B 1 195 ? -18.312 -35.062 -12.617 1 60.62 195 THR B O 1
ATOM 3647 N N . GLU B 1 196 ? -18.422 -36.906 -13.859 1 63.59 196 GLU B N 1
ATOM 3648 C CA . GLU B 1 196 ? -17.609 -37.625 -12.867 1 63.59 196 GLU B CA 1
ATOM 3649 C C . GLU B 1 196 ? -16.188 -37.094 -12.836 1 63.59 196 GLU B C 1
ATOM 3651 O O . GLU B 1 196 ? -15.578 -36.969 -11.773 1 63.59 196 GLU B O 1
ATOM 3656 N N . ILE B 1 197 ? -15.688 -36.812 -14.031 1 64.62 197 ILE B N 1
ATOM 3657 C CA . ILE B 1 197 ? -14.344 -36.25 -14.141 1 64.62 197 ILE B CA 1
ATOM 3658 C C . ILE B 1 197 ? -14.266 -34.906 -13.43 1 64.62 197 ILE B C 1
ATOM 3660 O O . ILE B 1 197 ? -13.359 -34.656 -12.641 1 64.62 197 ILE B O 1
ATOM 3664 N N . ILE B 1 198 ? -15.273 -34.188 -13.641 1 63.78 198 ILE B N 1
ATOM 3665 C CA . ILE B 1 198 ? -15.312 -32.844 -13.062 1 63.78 198 ILE B CA 1
ATOM 3666 C C . ILE B 1 198 ? -15.445 -32.969 -11.547 1 63.78 198 ILE B C 1
ATOM 3668 O O . ILE B 1 198 ? -14.781 -32.219 -10.805 1 63.78 198 ILE B O 1
ATOM 3672 N N . ASN B 1 199 ? -16.281 -33.875 -11.195 1 66.12 199 ASN B N 1
ATOM 3673 C CA . ASN B 1 199 ? -16.438 -34.062 -9.758 1 66.12 199 ASN B CA 1
ATOM 3674 C C . ASN B 1 199 ? -15.133 -34.5 -9.102 1 66.12 199 ASN B C 1
ATOM 3676 O O . ASN B 1 199 ? -14.844 -34.125 -7.961 1 66.12 199 ASN B O 1
ATOM 3680 N N . SER B 1 200 ? -14.406 -35.188 -9.867 1 67.19 200 SER B N 1
ATOM 3681 C CA . SER B 1 200 ? -13.125 -35.625 -9.336 1 67.19 200 SER B CA 1
ATOM 3682 C C . SER B 1 200 ? -12.148 -34.469 -9.195 1 67.19 200 SER B C 1
ATOM 3684 O O . SER B 1 200 ? -11.352 -34.406 -8.258 1 67.19 200 SER B O 1
ATOM 3686 N N . PHE B 1 201 ? -12.312 -33.5 -10.117 1 67.88 201 PHE B N 1
ATOM 3687 C CA . PHE B 1 201 ? -11.453 -32.312 -10.086 1 67.88 201 PHE B CA 1
ATOM 3688 C C . PHE B 1 201 ? -11.703 -31.484 -8.82 1 67.88 201 PHE B C 1
ATOM 3690 O O . PHE B 1 201 ? -10.758 -31 -8.195 1 67.88 201 PHE B O 1
ATOM 3697 N N . ILE B 1 202 ? -12.961 -31.469 -8.562 1 65.44 202 ILE B N 1
ATOM 3698 C CA . ILE B 1 202 ? -13.383 -30.547 -7.504 1 65.44 202 ILE B CA 1
ATOM 3699 C C . ILE B 1 202 ? -12.938 -31.094 -6.148 1 65.44 202 ILE B C 1
ATOM 3701 O O . ILE B 1 202 ? -12.68 -30.328 -5.219 1 65.44 202 ILE B O 1
ATOM 3705 N N . SER B 1 203 ? -12.656 -32.375 -6.137 1 69 203 SER B N 1
ATOM 3706 C CA . SER B 1 203 ? -12.328 -32.969 -4.844 1 69 203 SER B CA 1
ATOM 3707 C C . SER B 1 203 ? -10.828 -32.906 -4.578 1 69 203 SER B C 1
ATOM 3709 O O . SER B 1 203 ? -10.391 -33.125 -3.445 1 69 203 SER B O 1
ATOM 3711 N N . VAL B 1 204 ? -10.102 -32.625 -5.598 1 74.56 204 VAL B N 1
ATOM 3712 C CA . VAL B 1 204 ? -8.656 -32.625 -5.43 1 74.56 204 VAL B CA 1
ATOM 3713 C C . VAL B 1 204 ? -8.188 -31.266 -4.922 1 74.56 204 VAL B C 1
ATOM 3715 O O . VAL B 1 204 ? -8.578 -30.219 -5.457 1 74.56 204 VAL B O 1
ATOM 3718 N N . LYS B 1 205 ? -7.457 -31.281 -3.861 1 81.75 205 LYS B N 1
ATOM 3719 C CA . LYS B 1 205 ? -6.848 -30.062 -3.352 1 81.75 205 LYS B CA 1
ATOM 3720 C C . LYS B 1 205 ? -5.473 -29.828 -3.971 1 81.75 205 LYS B C 1
ATOM 3722 O O . LYS B 1 205 ? -4.613 -30.703 -3.928 1 81.75 205 LYS B O 1
ATOM 3727 N N . PRO B 1 206 ? -5.348 -28.719 -4.551 1 87.81 206 PRO B N 1
ATOM 3728 C CA . PRO B 1 206 ? -4.035 -28.469 -5.141 1 87.81 206 PRO B CA 1
ATOM 3729 C C . PRO B 1 206 ? -2.928 -28.344 -4.094 1 87.81 206 PRO B C 1
ATOM 3731 O O . PRO B 1 206 ? -3.188 -27.938 -2.957 1 87.81 206 PRO B O 1
ATOM 3734 N N . LYS B 1 207 ? -1.708 -28.766 -4.512 1 89.56 207 LYS B N 1
ATOM 3735 C CA . LYS B 1 207 ? -0.539 -28.5 -3.68 1 89.56 207 LYS B CA 1
ATOM 3736 C C . LYS B 1 207 ? -0.384 -27 -3.42 1 89.56 207 LYS B C 1
ATOM 3738 O O . LYS B 1 207 ? -0.718 -26.188 -4.273 1 89.56 207 LYS B O 1
ATOM 3743 N N . GLU B 1 208 ? 0.138 -26.719 -2.334 1 95.12 208 GLU B N 1
ATOM 3744 C CA . GLU B 1 208 ? 0.242 -25.312 -1.954 1 95.12 208 GLU B CA 1
ATOM 3745 C C . GLU B 1 208 ? 1.239 -24.578 -2.842 1 95.12 208 GLU B C 1
ATOM 3747 O O . GLU B 1 208 ? 1.008 -23.438 -3.221 1 95.12 208 GLU B O 1
ATOM 3752 N N . TYR B 1 209 ? 2.338 -25.312 -3.061 1 96.25 209 TYR B N 1
ATOM 3753 C CA . TYR B 1 209 ? 3.359 -24.641 -3.85 1 96.25 209 TYR B CA 1
ATOM 3754 C C . TYR B 1 209 ? 4.277 -25.641 -4.531 1 96.25 209 TYR B C 1
ATOM 3756 O O . TYR B 1 209 ? 4.246 -26.828 -4.219 1 96.25 209 TYR B O 1
ATOM 3764 N N . PHE B 1 210 ? 4.953 -25.188 -5.559 1 94.25 210 PHE B N 1
ATOM 3765 C CA . PHE B 1 210 ? 6.078 -25.875 -6.191 1 94.25 210 PHE B CA 1
ATOM 3766 C C . PHE B 1 210 ? 7.324 -25 -6.16 1 94.25 210 PHE B C 1
ATOM 3768 O O . PHE B 1 210 ? 7.246 -23.797 -6.355 1 94.25 210 PHE B O 1
ATOM 3775 N N . ASP B 1 211 ? 8.461 -25.609 -5.891 1 97 211 ASP B N 1
ATOM 3776 C CA . ASP B 1 211 ? 9.742 -24.922 -6.031 1 97 211 ASP B CA 1
ATOM 3777 C C . ASP B 1 211 ? 10.453 -25.344 -7.312 1 97 211 ASP B C 1
ATOM 3779 O O . ASP B 1 211 ? 10.711 -26.531 -7.516 1 97 211 ASP B O 1
ATOM 3783 N N . LEU B 1 212 ? 10.711 -24.422 -8.125 1 96.94 212 LEU B N 1
ATOM 3784 C CA . LEU B 1 212 ? 11.375 -24.734 -9.383 1 96.94 212 LEU B CA 1
ATOM 3785 C C . LEU B 1 212 ? 12.836 -24.297 -9.352 1 96.94 212 LEU B C 1
ATOM 3787 O O . LEU B 1 212 ? 13.164 -23.234 -8.828 1 96.94 212 LEU B O 1
ATOM 3791 N N . ASP B 1 213 ? 13.672 -25.094 -9.945 1 97.75 213 ASP B N 1
ATOM 3792 C CA . ASP B 1 213 ? 15.102 -24.812 -9.984 1 97.75 213 ASP B CA 1
ATOM 3793 C C . ASP B 1 213 ? 15.398 -23.609 -10.875 1 97.75 213 ASP B C 1
ATOM 3795 O O . ASP B 1 213 ? 14.898 -23.516 -11.992 1 97.75 213 ASP B O 1
ATOM 3799 N N . LEU B 1 214 ? 16.266 -22.766 -10.344 1 98.25 214 LEU B N 1
ATOM 3800 C CA . LEU B 1 214 ? 16.688 -21.609 -11.109 1 98.25 214 LEU B CA 1
ATOM 3801 C C . LEU B 1 214 ? 17.906 -21.938 -11.969 1 98.25 214 LEU B C 1
ATOM 3803 O O . LEU B 1 214 ? 18.719 -22.766 -11.594 1 98.25 214 LEU B O 1
ATOM 3807 N N . ASN B 1 215 ? 17.891 -21.328 -13.125 1 97.75 215 ASN B N 1
ATOM 3808 C CA . ASN B 1 215 ? 19.125 -21.359 -13.922 1 97.75 215 ASN B CA 1
ATOM 3809 C C . ASN B 1 215 ? 20.266 -20.656 -13.203 1 97.75 215 ASN B C 1
ATOM 3811 O O . ASN B 1 215 ? 20.156 -19.484 -12.844 1 97.75 215 ASN B O 1
ATOM 3815 N N . PRO B 1 216 ? 21.391 -21.312 -13.047 1 96.56 216 PRO B N 1
ATOM 3816 C CA . PRO B 1 216 ? 22.5 -20.703 -12.312 1 96.56 216 PRO B CA 1
ATOM 3817 C C . PRO B 1 216 ? 22.953 -19.375 -12.914 1 96.56 216 PRO B C 1
ATOM 3819 O O . PRO B 1 216 ? 23.469 -18.516 -12.195 1 96.56 216 PRO B O 1
ATOM 3822 N N . THR B 1 217 ? 22.75 -19.188 -14.133 1 95.75 217 THR B N 1
ATOM 3823 C CA . THR B 1 217 ? 23.203 -17.969 -14.797 1 95.75 217 THR B CA 1
ATOM 3824 C C . THR B 1 217 ? 22.391 -16.766 -14.336 1 95.75 217 THR B C 1
ATOM 3826 O O . THR B 1 217 ? 22.812 -15.617 -14.508 1 95.75 217 THR B O 1
ATOM 3829 N N . ILE B 1 218 ? 21.234 -17 -13.781 1 97.75 218 ILE B N 1
ATOM 3830 C CA . ILE B 1 218 ? 20.344 -15.891 -13.438 1 97.75 218 ILE B CA 1
ATOM 3831 C C . ILE B 1 218 ? 20.953 -15.086 -12.289 1 97.75 218 ILE B C 1
ATOM 3833 O O . ILE B 1 218 ? 20.688 -13.883 -12.164 1 97.75 218 ILE B O 1
ATOM 3837 N N . PHE B 1 219 ? 21.812 -15.703 -11.477 1 98.06 219 PHE B N 1
ATOM 3838 C CA . PHE B 1 219 ? 22.391 -15.039 -10.312 1 98.06 219 PHE B CA 1
ATOM 3839 C C . PHE B 1 219 ? 23.391 -13.969 -10.734 1 98.06 219 PHE B C 1
ATOM 3841 O O . PHE B 1 219 ? 23.656 -13.031 -9.984 1 98.06 219 PHE B O 1
ATOM 3848 N N . SER B 1 220 ? 23.922 -14.102 -11.938 1 96.94 220 SER B N 1
ATOM 3849 C CA . SER B 1 220 ? 24.828 -13.086 -12.469 1 96.94 220 SER B CA 1
ATOM 3850 C C . SER B 1 220 ? 24.062 -11.852 -12.945 1 96.94 220 SER B C 1
ATOM 3852 O O . SER B 1 220 ? 24.656 -10.797 -13.164 1 96.94 220 SER B O 1
ATOM 3854 N N . ASN B 1 221 ? 22.781 -12 -13.148 1 97.69 221 ASN B N 1
ATOM 3855 C CA . ASN B 1 221 ? 21.938 -10.906 -13.594 1 97.69 221 ASN B CA 1
ATOM 3856 C C . ASN B 1 221 ? 20.906 -10.539 -12.531 1 97.69 221 ASN B C 1
ATOM 3858 O O . ASN B 1 221 ? 19.781 -10.156 -12.859 1 97.69 221 ASN B O 1
ATOM 3862 N N . MET B 1 222 ? 21.25 -10.742 -11.344 1 98.44 222 MET B N 1
ATOM 3863 C CA . MET B 1 222 ? 20.375 -10.477 -10.203 1 98.44 222 MET B CA 1
ATOM 3864 C C . MET B 1 222 ? 20.875 -9.281 -9.406 1 98.44 222 MET B C 1
ATOM 3866 O O . MET B 1 222 ? 22.078 -9.008 -9.375 1 98.44 222 MET B O 1
ATOM 3870 N N . THR B 1 223 ? 19.984 -8.516 -8.789 1 98.62 223 THR B N 1
ATOM 3871 C CA . THR B 1 223 ? 20.297 -7.469 -7.824 1 98.62 223 THR B CA 1
ATOM 3872 C C . THR B 1 223 ? 19.438 -7.621 -6.57 1 98.62 223 THR B C 1
ATOM 3874 O O . THR B 1 223 ? 18.344 -8.188 -6.621 1 98.62 223 THR B O 1
ATOM 3877 N N . ILE B 1 224 ? 19.953 -7.184 -5.492 1 98.81 224 ILE B N 1
ATOM 3878 C CA . ILE B 1 224 ? 19.234 -7.184 -4.227 1 98.81 224 ILE B CA 1
ATOM 3879 C C . ILE B 1 224 ? 19.203 -5.773 -3.645 1 98.81 224 ILE B C 1
ATOM 3881 O O . ILE B 1 224 ? 20.25 -5.129 -3.514 1 98.81 224 ILE B O 1
ATOM 3885 N N . THR B 1 225 ? 18.047 -5.266 -3.377 1 98.69 225 THR B N 1
ATOM 3886 C CA . THR B 1 225 ? 17.859 -3.963 -2.746 1 98.69 225 THR B CA 1
ATOM 3887 C C . THR B 1 225 ? 17.234 -4.117 -1.363 1 98.69 225 THR B C 1
ATOM 3889 O O . THR B 1 225 ? 16.188 -4.742 -1.218 1 98.69 225 THR B O 1
ATOM 3892 N N . PHE B 1 226 ? 17.906 -3.59 -0.366 1 98.62 226 PHE B N 1
ATOM 3893 C CA . PHE B 1 226 ? 17.391 -3.619 0.995 1 98.62 226 PHE B CA 1
ATOM 3894 C C . PHE B 1 226 ? 16.312 -2.557 1.184 1 98.62 226 PHE B C 1
ATOM 3896 O O . PHE B 1 226 ? 16.453 -1.435 0.693 1 98.62 226 PHE B O 1
ATOM 3903 N N . GLY B 1 227 ? 15.242 -2.971 1.879 1 97.56 227 GLY B N 1
ATOM 3904 C CA . GLY B 1 227 ? 14.219 -1.992 2.219 1 97.56 227 GLY B CA 1
ATOM 3905 C C . GLY B 1 227 ? 14.711 -0.917 3.168 1 97.56 227 GLY B C 1
ATOM 3906 O O . GLY B 1 227 ? 15.727 -1.1 3.846 1 97.56 227 GLY B O 1
ATOM 3907 N N . LYS B 1 228 ? 13.992 0.156 3.197 1 95.88 228 LYS B N 1
ATOM 3908 C CA . LYS B 1 228 ? 14.367 1.334 3.973 1 95.88 228 LYS B CA 1
ATOM 3909 C C . LYS B 1 228 ? 14.5 0.997 5.453 1 95.88 228 LYS B C 1
ATOM 3911 O O . LYS B 1 228 ? 15.305 1.604 6.164 1 95.88 228 LYS B O 1
ATOM 3916 N N . ARG B 1 229 ? 13.828 0.026 5.938 1 96.56 229 ARG B N 1
ATOM 3917 C CA . ARG B 1 229 ? 13.805 -0.315 7.355 1 96.56 229 ARG B CA 1
ATOM 3918 C C . ARG B 1 229 ? 14.531 -1.629 7.617 1 96.56 229 ARG B C 1
ATOM 3920 O O . ARG B 1 229 ? 14.367 -2.238 8.672 1 96.56 229 ARG B O 1
ATOM 3927 N N . CYS B 1 230 ? 15.266 -2.107 6.652 1 97.88 230 CYS B N 1
ATOM 3928 C CA . CYS B 1 230 ? 16.031 -3.326 6.844 1 97.88 230 CYS B CA 1
ATOM 3929 C C . CYS B 1 230 ? 17.109 -3.127 7.906 1 97.88 230 CYS B C 1
ATOM 3931 O O . CYS B 1 230 ? 17.859 -2.148 7.863 1 97.88 230 CYS B O 1
ATOM 3933 N N . SER B 1 231 ? 17.219 -4.004 8.82 1 97.94 231 SER B N 1
ATOM 3934 C CA . SER B 1 231 ? 18.156 -3.854 9.93 1 97.94 231 SER B CA 1
ATOM 3935 C C . SER B 1 231 ? 19.594 -4.105 9.477 1 97.94 231 SER B C 1
ATOM 3937 O O . SER B 1 231 ? 19.828 -4.789 8.477 1 97.94 231 SER B O 1
ATOM 3939 N N . ALA B 1 232 ? 20.484 -3.535 10.234 1 97.94 232 ALA B N 1
ATOM 3940 C CA . ALA B 1 232 ? 21.906 -3.781 9.984 1 97.94 232 ALA B CA 1
ATOM 3941 C C . ALA B 1 232 ? 22.234 -5.266 10.109 1 97.94 232 ALA B C 1
ATOM 3943 O O . ALA B 1 232 ? 23.047 -5.797 9.344 1 97.94 232 ALA B O 1
ATOM 3944 N N . GLU B 1 233 ? 21.641 -5.859 11.031 1 98.38 233 GLU B N 1
ATOM 3945 C CA . GLU B 1 233 ? 21.859 -7.289 11.242 1 98.38 233 GLU B CA 1
ATOM 3946 C C . GLU B 1 233 ? 21.438 -8.102 10.023 1 98.38 233 GLU B C 1
ATOM 3948 O O . GLU B 1 233 ? 22.156 -8.992 9.578 1 98.38 233 GLU B O 1
ATOM 3953 N N . ASP B 1 234 ? 20.281 -7.809 9.516 1 98.56 234 ASP B N 1
ATOM 3954 C CA . ASP B 1 234 ? 19.766 -8.523 8.352 1 98.56 234 ASP B CA 1
ATOM 3955 C C . ASP B 1 234 ? 20.641 -8.266 7.121 1 98.56 234 ASP B C 1
ATOM 3957 O O . ASP B 1 234 ? 20.906 -9.18 6.34 1 98.56 234 ASP B O 1
ATOM 3961 N N . LYS B 1 235 ? 21.062 -7.066 6.961 1 98.62 235 LYS B N 1
ATOM 3962 C CA . LYS B 1 235 ? 21.953 -6.738 5.855 1 98.62 235 LYS B CA 1
ATOM 3963 C C . LYS B 1 235 ? 23.25 -7.539 5.945 1 98.62 235 LYS B C 1
ATOM 3965 O O . LYS B 1 235 ? 23.734 -8.062 4.938 1 98.62 235 LYS B O 1
ATOM 3970 N N . LEU B 1 236 ? 23.766 -7.621 7.129 1 98.56 236 LEU B N 1
ATOM 3971 C CA . LEU B 1 236 ? 25 -8.375 7.34 1 98.56 236 LEU B CA 1
ATOM 3972 C C . LEU B 1 236 ? 24.781 -9.859 7.043 1 98.56 236 LEU B C 1
ATOM 3974 O O . LEU B 1 236 ? 25.656 -10.508 6.453 1 98.56 236 LEU B O 1
ATOM 3978 N N . LYS B 1 237 ? 23.672 -10.328 7.48 1 98.56 237 LYS B N 1
ATOM 3979 C CA . LYS B 1 237 ? 23.328 -11.727 7.227 1 98.56 237 LYS B CA 1
ATOM 3980 C C . LYS B 1 237 ? 23.344 -12.031 5.73 1 98.56 237 LYS B C 1
ATOM 3982 O O . LYS B 1 237 ? 23.891 -13.055 5.309 1 98.56 237 LYS B O 1
ATOM 3987 N N . VAL B 1 238 ? 22.766 -11.211 4.926 1 98.81 238 VAL B N 1
ATOM 3988 C CA . VAL B 1 238 ? 22.703 -11.398 3.482 1 98.81 238 VAL B CA 1
ATOM 3989 C C . VAL B 1 238 ? 24.094 -11.312 2.881 1 98.81 238 VAL B C 1
ATOM 3991 O O . VAL B 1 238 ? 24.5 -12.172 2.09 1 98.81 238 VAL B O 1
ATOM 3994 N N . SER B 1 239 ? 24.859 -10.297 3.273 1 98.62 239 SER B N 1
ATOM 3995 C CA . SER B 1 239 ? 26.203 -10.102 2.738 1 98.62 239 SER B CA 1
ATOM 3996 C C . SER B 1 239 ? 27.094 -11.297 3.045 1 98.62 239 SER B C 1
ATOM 3998 O O . SER B 1 239 ? 27.828 -11.766 2.176 1 98.62 239 SER B O 1
ATOM 4000 N N . LYS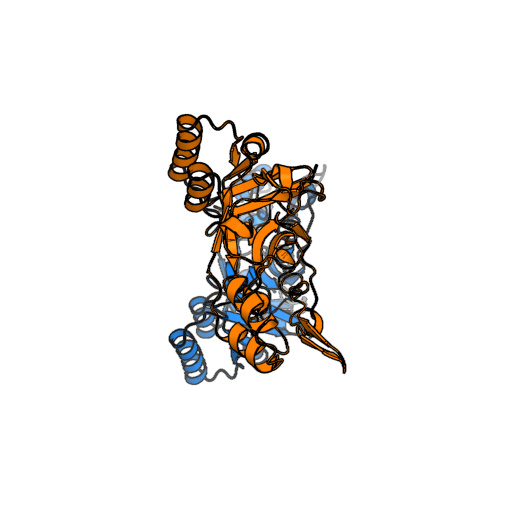 B 1 240 ? 27.062 -11.727 4.215 1 98.5 240 LYS B N 1
ATOM 4001 C CA . LYS B 1 240 ? 27.875 -12.875 4.625 1 98.5 240 LYS B CA 1
ATOM 4002 C C . LYS B 1 240 ? 27.484 -14.125 3.834 1 98.5 240 LYS B C 1
ATOM 4004 O O . LYS B 1 240 ? 28.344 -14.891 3.41 1 98.5 240 LYS B O 1
ATOM 4009 N N . PHE B 1 241 ? 26.203 -14.32 3.727 1 98.81 241 PHE B N 1
ATOM 4010 C CA . PHE B 1 241 ? 25.734 -15.469 2.971 1 98.81 241 PHE B CA 1
ATOM 4011 C C . PHE B 1 241 ? 26.266 -15.445 1.545 1 98.81 241 PHE B C 1
ATOM 4013 O O . PHE B 1 241 ? 26.703 -16.469 1.021 1 98.81 241 PHE B O 1
ATOM 4020 N N . LEU B 1 242 ? 26.156 -14.289 0.896 1 98.56 242 LEU B N 1
ATOM 4021 C CA . LEU B 1 242 ? 26.641 -14.148 -0.47 1 98.56 242 LEU B CA 1
ATOM 4022 C C . LEU B 1 242 ? 28.141 -14.469 -0.544 1 98.56 242 LEU B C 1
ATOM 4024 O O . LEU B 1 242 ? 28.578 -15.18 -1.448 1 98.56 242 LEU B O 1
ATOM 4028 N N . GLU B 1 243 ? 28.875 -13.945 0.381 1 98.12 243 GLU B N 1
ATOM 4029 C CA . GLU B 1 243 ? 30.312 -14.18 0.42 1 98.12 243 GLU B CA 1
ATOM 4030 C C . GLU B 1 243 ? 30.625 -15.656 0.625 1 98.12 243 GLU B C 1
ATOM 4032 O O . GLU B 1 243 ? 31.438 -16.234 -0.112 1 98.12 243 GLU B O 1
ATOM 4037 N N . ASP B 1 244 ? 30 -16.266 1.572 1 98.19 244 ASP B N 1
ATOM 4038 C CA . ASP B 1 244 ? 30.234 -17.656 1.925 1 98.19 244 ASP B CA 1
ATOM 4039 C C . ASP B 1 244 ? 29.922 -18.578 0.754 1 98.19 244 ASP B C 1
ATOM 4041 O O . ASP B 1 244 ? 30.531 -19.641 0.609 1 98.19 244 ASP B O 1
ATOM 4045 N N . ASN B 1 245 ? 28.984 -18.203 -0.058 1 97.69 245 ASN B N 1
ATOM 4046 C CA . ASN B 1 245 ? 28.531 -19.078 -1.136 1 97.69 245 ASN B CA 1
ATOM 4047 C C . ASN B 1 245 ? 29.016 -18.578 -2.496 1 97.69 245 ASN B C 1
ATOM 4049 O O . ASN B 1 245 ? 28.578 -19.078 -3.535 1 97.69 245 ASN B O 1
ATOM 4053 N N . LYS B 1 246 ? 29.844 -17.5 -2.535 1 96.44 246 LYS B N 1
ATOM 4054 C CA . LYS B 1 246 ? 30.531 -16.969 -3.709 1 96.44 246 LYS B CA 1
ATOM 4055 C C . LYS B 1 246 ? 29.531 -16.422 -4.73 1 96.44 246 LYS B C 1
ATOM 4057 O O . LYS B 1 246 ? 29.656 -16.688 -5.926 1 96.44 246 LYS B O 1
ATOM 4062 N N . PHE B 1 247 ? 28.453 -15.844 -4.23 1 97.25 247 PHE B N 1
ATOM 406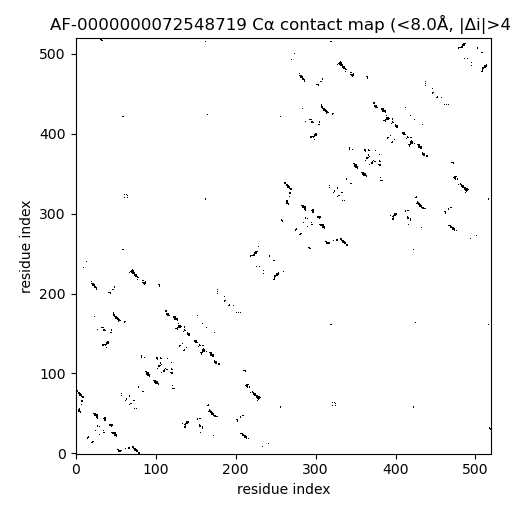3 C CA . PHE B 1 247 ? 27.547 -15.078 -5.082 1 97.25 247 PHE B CA 1
ATOM 4064 C C . PHE B 1 247 ? 28.078 -13.664 -5.309 1 97.25 247 PHE B C 1
ATOM 4066 O O . PHE B 1 247 ? 28.5 -13 -4.363 1 97.25 247 PHE B O 1
ATOM 4073 N N . HIS B 1 248 ? 28.125 -13.25 -6.527 1 97 248 HIS B N 1
ATOM 4074 C CA . HIS B 1 248 ? 28.5 -11.875 -6.855 1 97 248 HIS B CA 1
ATOM 4075 C C . HIS B 1 248 ? 27.266 -11.062 -7.266 1 97 248 HIS B C 1
ATOM 4077 O O . HIS B 1 248 ? 27.156 -10.641 -8.414 1 97 248 HIS B O 1
ATOM 4083 N N . ILE B 1 249 ? 26.438 -10.797 -6.414 1 98.5 249 ILE B N 1
ATOM 4084 C CA . ILE B 1 249 ? 25.188 -10.078 -6.641 1 98.5 249 ILE B CA 1
ATOM 4085 C C . ILE B 1 249 ? 25.297 -8.68 -6.031 1 98.5 249 ILE B C 1
ATOM 4087 O O . ILE B 1 249 ? 25.594 -8.531 -4.844 1 98.5 249 ILE B O 1
ATOM 4091 N N . PRO B 1 250 ? 25.109 -7.641 -6.797 1 98.62 250 PRO B N 1
ATOM 4092 C CA . PRO B 1 250 ? 25.141 -6.281 -6.254 1 98.62 250 PRO B CA 1
ATOM 4093 C C . PRO B 1 250 ? 24.062 -6.035 -5.199 1 98.62 250 PRO B C 1
ATOM 4095 O O . PRO B 1 250 ? 22.938 -6.516 -5.34 1 98.62 250 PRO B O 1
ATOM 4098 N N . LEU B 1 251 ? 24.469 -5.352 -4.164 1 98.56 251 LEU B N 1
ATOM 4099 C CA . LEU B 1 251 ? 23.578 -4.965 -3.078 1 98.56 251 LEU B CA 1
ATOM 4100 C C . LEU B 1 251 ? 23.297 -3.467 -3.107 1 98.56 251 LEU B C 1
ATOM 4102 O O . LEU B 1 251 ? 24.219 -2.668 -3.312 1 98.56 251 LEU B O 1
ATOM 4106 N N . PHE B 1 252 ? 22.047 -3.088 -2.963 1 98.19 252 PHE B N 1
ATOM 4107 C CA . PHE B 1 252 ? 21.641 -1.686 -2.932 1 98.19 252 PHE B CA 1
ATOM 4108 C C . PHE B 1 252 ? 20.734 -1.408 -1.744 1 98.19 252 PHE B C 1
ATOM 4110 O O . PHE B 1 252 ? 20.188 -2.338 -1.139 1 98.19 252 PHE B O 1
ATOM 4117 N N . ASP B 1 253 ? 20.609 -0.141 -1.361 1 96.81 253 ASP B N 1
ATOM 4118 C CA . ASP B 1 253 ? 19.594 0.328 -0.425 1 96.81 253 ASP B CA 1
ATOM 4119 C C . ASP B 1 253 ? 18.438 1.028 -1.158 1 96.81 253 ASP B C 1
ATOM 4121 O O . ASP B 1 253 ? 18.672 1.744 -2.135 1 96.81 253 ASP B O 1
ATOM 4125 N N . SER B 1 254 ? 17.297 0.779 -0.67 1 94.88 254 SER B N 1
ATOM 4126 C CA . SER B 1 254 ? 16.125 1.412 -1.282 1 94.88 254 SER B CA 1
ATOM 4127 C C . SER B 1 254 ? 16.266 2.932 -1.293 1 94.88 254 SER B C 1
ATOM 4129 O O . SER B 1 254 ? 16.734 3.523 -0.319 1 94.88 254 SER B O 1
ATOM 4131 N N . THR B 1 255 ? 15.789 3.535 -2.332 1 90.06 255 THR B N 1
ATOM 4132 C CA . THR B 1 255 ? 15.828 4.988 -2.463 1 90.06 255 THR B CA 1
ATOM 4133 C C . THR B 1 255 ? 14.453 5.59 -2.199 1 90.06 255 THR B C 1
ATOM 4135 O O . THR B 1 255 ? 14.242 6.789 -2.402 1 90.06 255 THR B O 1
ATOM 4138 N N . VAL B 1 256 ? 13.562 4.723 -1.827 1 89.81 256 VAL B N 1
ATOM 4139 C CA . VAL B 1 256 ? 12.219 5.215 -1.561 1 89.81 256 VAL B CA 1
ATOM 4140 C C . VAL B 1 256 ? 12.266 6.273 -0.458 1 89.81 256 VAL B C 1
ATOM 4142 O O . VAL B 1 256 ? 12.961 6.102 0.544 1 89.81 256 VAL B O 1
ATOM 4145 N N . ASN B 1 257 ? 11.531 7.352 -0.644 1 87.62 257 ASN B N 1
ATOM 4146 C CA . ASN B 1 257 ? 11.5 8.438 0.331 1 87.62 257 ASN B CA 1
ATOM 4147 C C . ASN B 1 257 ? 10.383 8.242 1.349 1 87.62 257 ASN B C 1
ATOM 4149 O O . ASN B 1 257 ? 9.289 8.797 1.189 1 87.62 257 ASN B O 1
ATOM 4153 N N . ILE B 1 258 ? 10.656 7.562 2.316 1 91.62 258 ILE B N 1
ATOM 4154 C CA . ILE B 1 258 ? 9.727 7.297 3.406 1 91.62 258 ILE B CA 1
ATOM 4155 C C . ILE B 1 258 ? 10.492 7.207 4.727 1 91.62 258 ILE B C 1
ATOM 4157 O O . ILE B 1 258 ? 11.625 6.73 4.762 1 91.62 258 ILE B O 1
ATOM 4161 N N . LYS B 1 259 ? 9.898 7.762 5.723 1 88.69 259 LYS B N 1
ATOM 4162 C CA . LYS B 1 259 ? 10.57 7.762 7.02 1 88.69 259 LYS B CA 1
ATOM 4163 C C . LYS B 1 259 ? 10.789 6.34 7.527 1 88.69 259 LYS B C 1
ATOM 4165 O O . LYS B 1 259 ? 9.922 5.48 7.367 1 88.69 259 LYS B O 1
ATOM 4170 N N . PRO B 1 260 ? 11.969 6.082 8.172 1 79.38 260 PRO B N 1
ATOM 4171 C CA . PRO B 1 260 ? 12.266 4.738 8.672 1 79.38 260 PRO B CA 1
ATOM 4172 C C . PRO B 1 260 ? 11.422 4.363 9.883 1 79.38 260 PRO B C 1
ATOM 4174 O O . PRO B 1 260 ? 10.961 5.246 10.617 1 79.38 260 PRO B O 1
#

pLDDT: mean 88.25, std 12.38, range [49.38, 98.88]

Secondary structure (DSSP, 8-state):
-EEEEEEE-HHHHHHHHHHTEEEEEEGGGSS-TTTT--SSSTTGGGGEEEEEEES-S--HHHHHHHTTTTTSEEEEEEESSGGGTB--EEE-SSTTSPPEEE-GGG-HHHH---BTTS--SPEEEEPEE---HHHHS---EEE-SS-EEE--TTTTSEE-GGGGGG-EEEEEEEB-SS-HHHHHHHHHS----HHHHHHHHHHPPPPSEEEEEBPGGGGGGEEEEE-TT--HHHHHHHHHHHHHTT----EEE-------/-EEEEEEE-HHHHHHHHHHTEEEEEEGGGSS-TTTT--SSSTTGGGGEEEEEEES-TT-HHHHHHHTTTTTSEEEEEEESSGGGTB--EEE-SSTTSPPEEE-GGG-HHHH---BTTS--SPEEEEPEE---HHHHS---EEE-SS-EEE--TTTTSEE-GGGGGG-EEEEEEEB-SS-HHHHHHHHHS----HHHHHHHHHHPPPPSEEEEEBPGGGGGGEEEEE-TT--HHHHHHHHHHHHHTT----EEE-------

Sequence (520 aa):
MKTLYHYTTVETLLLILNYKTLRFKSLLYVDDPLEPSTSDFGNLGGFKYVSCWTDTPNSIPQWTMYSDNMTGVCIGISFDKETDVFLTEKFSLSESSEPIDMVNALHPLKSGLLVTNNKYVPSLEQIRYTDDVSLITPRVVSSDDKSTTINLASNGIYKTTDWSFQNEQRFSFQIFPLPIDLVLELMNANKGDLTEIINSFISVKPKEYFDLDLNPTIFSNMTITFGKRCSAEDKLKVSKFLEDNKFHIPLFDSTVNIKPMKTLYHYTTVETLLLILNYKTLRFKSLLYVDDPLEPSTSDFGNLGGFKYVSCWTDTPNSIPQWTMYSDNMTGVCIGISFDKETDVFLTEKFSLSESSEPIDMVNALHPLKSGLLVTNNKYVPSLEQIRYTDDVSLITPRVVSSDDKSTTINLASNGIYKTTDWSFQNEQRFSFQIFPLPIDLVLELMNANKGDLTEIINSFISVKPKEYFDLDLNPTIFSNMTITFGKRCSAEDKLKVSKFLEDNKFHIPLFDSTVNIKP

Solvent-accessible surface area (backbone atoms only — not comparable to full-atom values): 27537 Å² total; per-residue (Å²): 120,47,62,39,27,35,58,27,36,58,69,56,50,51,48,30,65,73,70,38,32,47,65,23,36,14,31,68,73,47,60,43,67,52,30,8,30,32,67,72,62,48,54,62,31,19,35,29,29,36,32,73,27,16,73,64,88,66,44,56,56,52,34,42,71,41,6,71,60,18,39,12,29,37,40,32,39,50,40,78,50,60,69,46,48,32,38,61,45,79,42,51,93,41,95,86,42,75,62,39,67,27,22,68,78,49,28,46,89,76,53,46,46,33,47,70,78,74,50,33,47,58,41,79,42,72,55,41,63,43,82,52,58,67,54,38,28,33,71,35,71,47,74,57,100,85,50,77,47,78,51,69,81,61,46,62,40,34,39,47,55,68,56,49,89,57,54,39,29,28,42,32,44,46,44,46,75,53,46,49,67,56,52,50,46,46,65,64,60,68,67,74,56,57,63,56,55,49,53,52,42,70,68,49,76,62,66,66,60,49,70,41,52,42,20,76,68,30,53,74,38,30,37,39,28,31,26,74,49,36,47,70,65,59,52,49,52,54,53,49,49,31,59,77,68,70,52,78,50,56,77,46,70,49,80,64,74,56,61,115,120,48,61,38,24,33,59,27,38,57,68,56,49,52,48,28,66,72,68,40,31,45,66,22,35,14,30,69,72,46,58,43,66,53,29,8,32,32,67,74,64,48,55,63,29,18,38,29,27,37,33,74,27,15,73,64,89,66,45,57,58,53,34,41,72,41,6,70,60,19,40,11,29,37,39,33,39,50,39,80,50,61,68,47,48,32,40,61,45,78,44,51,93,40,96,84,43,75,62,40,66,25,23,68,79,48,28,44,87,77,54,46,46,34,46,72,77,74,48,33,47,57,42,81,43,72,55,43,62,42,83,52,59,67,56,36,29,32,70,34,71,46,74,56,102,85,48,77,45,79,50,69,80,61,45,63,40,34,40,47,55,69,56,50,88,57,55,41,30,28,41,32,43,44,44,48,77,54,45,48,67,56,51,49,47,47,66,63,60,68,66,74,56,58,64,56,56,49,54,51,43,72,68,48,75,62,64,64,60,48,69,41,51,41,21,77,68,30,54,74,38,29,38,40,29,32,26,72,49,36,48,71,66,57,53,50,52,53,52,51,50,30,58,76,68,70,52,77,52,55,77,46,70,48,81,64,75,55,63,114

Foldseek 3Di:
DAKKKDAAALVVVLVCVVVQWDKWFFPCPDPDNLQQAAPPQGRLSRQKTKDKIASDQAQCVCCCPHHVHQQGKMKMWDDDDLCQWFPWDWDAPDPPGGTDTAFQCQDCVRPLWAWDPPPRTFDKAFAAEAPDSCQSHDHQWDDDPPDIGGHSPSGRRYDYVVCVSSRIMIGMTGTQQDGPVVVVVVVPVPPPPVVVVSVVSSPGDDDGIDIGHTDPSRLVRMAMEGGPNHDPVSVVVSVVSCVVVVRDHYYHYHPHDDDD/DAKKKDAAALVVVLVCVVVQWDKWFFPCPDPDNLQQAAPPQGRLSRQKTKDKIASDQAQCVCCCPHHVHQQGKMKMWDDDDLCQWFPWDWDAPDPPGGTDTAFQCQDCVRPLWAWDPPPRTFDKAFAAEAPDSCQSHDHQWDDDPPDIGGHSPSGRRYDYVVCVSSRIMIGMTGTQQDGPVVVVVVVPVPPPPVVVVSVVSSPGDDDGIDIGHTDPSRLVRMAMEGGPNHDPVSVVVVVVSCVVVVRDHYYHYHPHDDDD

InterPro domains:
  IPR021352 Protein of unknown function DUF2971 [PF11185] (62-171)